Protein AF-A0A954E0L7-F1 (afdb_monomer_lite)

Structure (mmCIF, N/CA/C/O backbone):
data_AF-A0A954E0L7-F1
#
_entry.id   AF-A0A954E0L7-F1
#
loop_
_atom_site.group_PDB
_atom_site.id
_atom_site.type_symbol
_atom_site.label_atom_id
_atom_site.label_alt_id
_atom_site.label_comp_id
_atom_site.label_asym_id
_atom_site.label_entity_id
_atom_site.label_seq_id
_atom_site.pdbx_PDB_ins_code
_atom_site.Cartn_x
_atom_site.Cartn_y
_atom_site.Cartn_z
_atom_site.occupancy
_atom_site.B_iso_or_equiv
_atom_site.auth_seq_id
_atom_site.auth_comp_id
_atom_site.auth_asym_id
_atom_site.auth_atom_id
_atom_site.pdbx_PDB_model_num
ATOM 1 N N . MET A 1 1 ? 52.241 64.471 -61.253 1.00 47.59 1 MET A N 1
ATOM 2 C CA . MET A 1 1 ? 51.334 63.436 -61.816 1.00 47.59 1 MET A CA 1
ATOM 3 C C . MET A 1 1 ? 51.470 62.031 -61.185 1.00 47.59 1 MET A C 1
ATOM 5 O O . MET A 1 1 ? 50.564 61.233 -61.369 1.00 47.59 1 MET A O 1
ATOM 9 N N . LYS A 1 2 ? 52.510 61.718 -60.381 1.00 48.62 2 LYS A N 1
ATOM 10 C CA . LYS A 1 2 ? 52.705 60.386 -59.744 1.00 48.62 2 LYS A CA 1
ATOM 11 C C . LYS A 1 2 ? 52.031 60.159 -58.369 1.00 48.62 2 LYS A C 1
ATOM 13 O O . LYS A 1 2 ? 51.932 59.015 -57.947 1.00 48.62 2 LYS A O 1
ATOM 18 N N . LEU A 1 3 ? 51.526 61.193 -57.683 1.00 47.03 3 LEU A N 1
ATOM 19 C CA . LEU A 1 3 ? 50.832 61.039 -56.384 1.00 47.03 3 LEU A CA 1
ATOM 20 C C . LEU A 1 3 ? 49.341 60.656 -56.495 1.00 47.03 3 LEU A C 1
ATOM 22 O O . LEU A 1 3 ? 48.766 60.151 -55.538 1.00 47.03 3 LEU A O 1
ATOM 26 N N . ARG A 1 4 ? 48.706 60.836 -57.663 1.00 48.44 4 ARG A N 1
ATOM 27 C CA . ARG A 1 4 ? 47.273 60.527 -57.850 1.00 48.44 4 ARG A CA 1
ATOM 28 C C . ARG A 1 4 ? 46.969 59.032 -58.035 1.00 48.44 4 ARG A C 1
ATOM 30 O O . ARG A 1 4 ? 45.843 58.634 -57.756 1.00 48.44 4 ARG A O 1
ATOM 37 N N . SER A 1 5 ? 47.921 58.201 -58.479 1.00 54.28 5 SER A N 1
ATOM 38 C CA . SER A 1 5 ? 47.660 56.764 -58.694 1.00 54.28 5 SER A CA 1
ATOM 39 C C . SER A 1 5 ? 47.786 55.922 -57.418 1.00 54.28 5 SER A C 1
ATOM 41 O O . SER A 1 5 ? 47.001 54.994 -57.242 1.00 54.28 5 SER A O 1
ATOM 43 N N . LYS A 1 6 ? 48.682 56.281 -56.483 1.00 55.12 6 LYS A N 1
ATOM 44 C CA . LYS A 1 6 ? 48.818 55.583 -55.187 1.00 55.12 6 LYS A CA 1
ATOM 45 C C . LYS A 1 6 ? 47.585 55.754 -54.285 1.00 55.12 6 LYS A C 1
ATOM 47 O O . LYS A 1 6 ? 47.143 54.778 -53.691 1.00 55.12 6 LYS A O 1
ATOM 52 N N . ASN A 1 7 ? 46.962 56.938 -54.267 1.00 55.75 7 ASN A N 1
ATOM 53 C CA . ASN A 1 7 ? 45.721 57.163 -53.507 1.00 55.75 7 ASN A CA 1
ATOM 54 C C . ASN A 1 7 ? 44.508 56.423 -54.099 1.00 55.75 7 ASN A C 1
ATOM 56 O O . ASN A 1 7 ? 43.629 56.002 -53.354 1.00 55.75 7 ASN A O 1
ATOM 60 N N . ARG A 1 8 ? 44.466 56.212 -55.424 1.00 59.22 8 ARG A N 1
ATOM 61 C CA . ARG A 1 8 ? 43.408 55.412 -56.069 1.00 59.22 8 ARG A CA 1
ATOM 62 C C . ARG A 1 8 ? 43.541 53.918 -55.769 1.00 59.22 8 ARG A C 1
ATOM 64 O O . ARG A 1 8 ? 42.526 53.266 -55.564 1.00 59.22 8 ARG A O 1
ATOM 71 N N . ALA A 1 9 ? 44.767 53.397 -55.693 1.00 61.34 9 ALA A N 1
ATOM 72 C CA . ALA A 1 9 ? 45.016 51.999 -55.338 1.00 61.34 9 ALA A CA 1
ATOM 73 C C . ALA A 1 9 ? 44.659 51.692 -53.869 1.00 61.34 9 ALA A C 1
ATOM 75 O O . ALA A 1 9 ? 44.032 50.673 -53.600 1.00 61.34 9 ALA A O 1
ATOM 76 N N . GLY A 1 10 ? 44.983 52.595 -52.932 1.00 70.69 10 GLY A N 1
ATOM 77 C CA . GLY A 1 10 ? 44.602 52.446 -51.519 1.00 70.69 10 GLY A CA 1
ATOM 78 C C . GLY A 1 10 ? 43.089 52.530 -51.286 1.00 70.69 10 GLY A C 1
ATOM 79 O O . GLY A 1 10 ? 42.539 51.742 -50.522 1.00 70.69 10 GLY A O 1
ATOM 80 N N . PHE A 1 11 ? 42.400 53.430 -51.999 1.00 77.62 11 PHE A N 1
ATOM 81 C CA . PHE A 1 11 ? 40.939 53.527 -51.942 1.00 77.62 11 PHE A CA 1
ATOM 82 C C . PHE A 1 11 ? 40.258 52.283 -52.530 1.00 77.62 11 PHE A C 1
ATOM 84 O O . PHE A 1 11 ? 39.354 51.738 -51.905 1.00 77.62 11 PHE A O 1
ATOM 91 N N . ALA A 1 12 ? 40.733 51.782 -53.677 1.00 79.56 12 ALA A N 1
ATOM 92 C CA . ALA A 1 12 ? 40.208 50.560 -54.288 1.00 79.56 12 ALA A CA 1
ATOM 93 C C . ALA A 1 12 ? 40.376 49.332 -53.376 1.00 79.56 12 ALA A C 1
ATOM 95 O O . ALA A 1 12 ? 39.443 48.546 -53.243 1.00 79.56 12 ALA A O 1
ATOM 96 N N . LEU A 1 13 ? 41.524 49.195 -52.699 1.00 83.50 13 LEU A N 1
ATOM 97 C CA . LEU A 1 13 ? 41.753 48.115 -51.736 1.00 83.50 13 LEU A CA 1
ATOM 98 C C . LEU A 1 13 ? 40.780 48.199 -50.548 1.00 83.50 13 LEU A C 1
ATOM 100 O O . LEU A 1 13 ? 40.179 47.194 -50.181 1.00 83.50 13 LEU A O 1
ATOM 104 N N . LEU A 1 14 ? 40.579 49.396 -49.984 1.00 85.19 14 LEU A N 1
ATOM 105 C CA . LEU A 1 14 ? 39.612 49.611 -48.903 1.00 85.19 14 LEU A CA 1
ATOM 106 C C . LEU A 1 14 ? 38.181 49.298 -49.345 1.00 85.19 14 LEU A C 1
ATOM 108 O O . LEU A 1 14 ? 37.448 48.659 -48.598 1.00 85.19 14 LEU A O 1
ATOM 112 N N . THR A 1 15 ? 37.788 49.688 -50.562 1.00 86.25 15 THR A N 1
ATOM 113 C CA . THR A 1 15 ? 36.464 49.347 -51.103 1.00 86.25 15 THR A CA 1
ATOM 114 C C . THR A 1 15 ? 36.303 47.837 -51.271 1.00 86.25 15 THR A C 1
ATOM 116 O O . THR A 1 15 ? 35.278 47.300 -50.874 1.00 86.25 15 THR A O 1
ATOM 119 N N . VAL A 1 16 ? 37.314 47.131 -51.789 1.00 88.38 16 VAL A N 1
ATOM 120 C CA . VAL A 1 16 ? 37.273 45.665 -51.931 1.00 88.38 16 VAL A CA 1
ATOM 121 C C . VAL A 1 16 ? 37.184 44.974 -50.572 1.00 88.38 16 VAL A C 1
ATOM 123 O O . VAL A 1 16 ? 36.364 44.077 -50.408 1.00 88.38 16 VAL A O 1
ATOM 126 N N . ILE A 1 17 ? 37.966 45.407 -49.580 1.00 89.56 17 ILE A N 1
ATOM 127 C CA . ILE A 1 17 ? 37.906 44.849 -48.222 1.00 89.56 17 ILE A CA 1
ATOM 128 C C . ILE A 1 17 ? 36.529 45.096 -47.597 1.00 89.56 17 ILE A C 1
ATOM 130 O O . ILE A 1 17 ? 35.972 44.192 -46.983 1.00 89.56 17 ILE A O 1
ATOM 134 N N . LEU A 1 18 ? 35.949 46.284 -47.782 1.00 89.88 18 LEU A N 1
ATOM 135 C CA . LEU A 1 18 ? 34.642 46.629 -47.222 1.00 89.88 18 LEU A CA 1
ATOM 136 C C . LEU A 1 18 ? 33.505 45.864 -47.915 1.00 89.88 18 LEU A C 1
ATOM 138 O O . LEU A 1 18 ? 32.588 45.400 -47.245 1.00 89.88 18 LEU A O 1
ATOM 142 N N . VAL A 1 19 ? 33.603 45.645 -49.230 1.00 91.44 19 VAL A N 1
ATOM 143 C CA . VAL A 1 19 ? 32.683 44.778 -49.983 1.00 91.44 19 VAL A CA 1
ATOM 144 C C . VAL A 1 19 ? 32.816 43.320 -49.541 1.00 91.44 19 VAL A C 1
ATOM 146 O O . VAL A 1 19 ? 31.802 42.668 -49.319 1.00 91.44 19 VAL A O 1
ATOM 149 N N . LEU A 1 20 ? 34.034 42.806 -49.345 1.00 89.88 20 LEU A N 1
ATOM 150 C CA . LEU A 1 20 ? 34.253 41.446 -48.838 1.00 89.88 20 LEU A CA 1
ATOM 151 C C . LEU A 1 20 ? 33.746 41.278 -47.400 1.00 89.88 20 LEU A C 1
ATOM 153 O O . LEU A 1 20 ? 33.121 40.267 -47.098 1.00 89.88 20 LEU A O 1
ATOM 157 N N . ALA A 1 21 ? 33.952 42.269 -46.530 1.00 87.56 21 ALA A N 1
ATOM 158 C CA . ALA A 1 21 ? 33.427 42.261 -45.166 1.00 87.56 21 ALA A CA 1
ATOM 159 C C . ALA A 1 21 ? 31.890 42.322 -45.147 1.00 87.56 21 ALA A C 1
ATOM 161 O O . ALA A 1 21 ? 31.261 41.583 -44.391 1.00 87.56 21 ALA A O 1
ATOM 162 N N . ALA A 1 22 ? 31.280 43.136 -46.016 1.00 87.69 22 ALA A N 1
ATOM 163 C CA . ALA A 1 22 ? 29.829 43.188 -46.183 1.00 87.69 22 ALA A CA 1
ATOM 164 C C . ALA A 1 22 ? 29.269 41.862 -46.726 1.00 87.69 22 ALA A C 1
ATOM 166 O O . ALA A 1 22 ? 28.260 41.375 -46.223 1.00 87.69 22 ALA A O 1
ATOM 167 N N . LEU A 1 23 ? 29.947 41.231 -47.693 1.00 88.81 23 LEU A N 1
ATOM 168 C CA . LEU A 1 23 ? 29.584 39.905 -48.203 1.00 88.81 23 LEU A CA 1
ATOM 169 C C . LEU A 1 23 ? 29.713 38.818 -47.124 1.00 88.81 23 LEU A C 1
ATOM 171 O O . LEU A 1 23 ? 28.831 37.972 -47.010 1.00 88.81 23 LEU A O 1
ATOM 175 N N . LEU A 1 24 ? 30.759 38.856 -46.293 1.00 88.12 24 LEU A N 1
ATOM 176 C CA . LEU A 1 24 ? 30.937 37.917 -45.180 1.00 88.12 24 LEU A CA 1
ATOM 177 C C . LEU A 1 24 ? 29.852 38.097 -44.103 1.00 88.12 24 LEU A C 1
ATOM 179 O O . LEU A 1 24 ? 29.284 37.110 -43.627 1.00 88.12 24 LEU A O 1
ATOM 183 N N . MET A 1 25 ? 29.514 39.348 -43.760 1.00 87.19 25 MET A N 1
ATOM 184 C CA . MET A 1 25 ? 28.405 39.657 -42.849 1.00 87.19 25 MET A CA 1
ATOM 185 C C . MET A 1 25 ? 27.064 39.170 -43.406 1.00 87.19 25 MET A C 1
ATOM 187 O O . MET A 1 25 ? 26.260 38.633 -42.649 1.00 87.19 25 MET A O 1
ATOM 191 N N . LEU A 1 26 ? 26.842 39.291 -44.719 1.00 89.44 26 LEU A N 1
ATOM 192 C CA . LEU A 1 26 ? 25.637 38.777 -45.373 1.00 89.44 26 LEU A CA 1
ATOM 193 C C . LEU A 1 26 ? 25.593 37.243 -45.431 1.00 89.44 26 LEU A C 1
ATOM 195 O O . LEU A 1 26 ? 24.505 36.689 -45.351 1.00 89.44 26 LEU A O 1
ATOM 199 N N . LEU A 1 27 ? 26.734 36.547 -45.525 1.00 88.94 27 LEU A N 1
ATOM 200 C CA . LEU A 1 27 ? 26.806 35.075 -45.575 1.00 88.94 27 LEU A CA 1
ATOM 201 C C . LEU A 1 27 ? 26.638 34.397 -44.209 1.00 88.94 27 LEU A C 1
ATOM 203 O O . LEU A 1 27 ? 26.110 33.289 -44.129 1.00 88.94 27 LEU A O 1
ATOM 207 N N . THR A 1 28 ? 27.064 35.057 -43.132 1.00 86.69 28 THR A N 1
ATOM 208 C CA . THR A 1 28 ? 26.986 34.528 -41.758 1.00 86.69 28 THR A CA 1
ATOM 209 C C . THR A 1 28 ? 25.589 34.007 -41.367 1.00 86.69 28 THR A C 1
ATOM 211 O O . THR A 1 28 ? 25.505 32.860 -40.923 1.00 86.69 28 THR A O 1
ATOM 214 N N . PRO A 1 29 ? 24.479 34.757 -41.551 1.00 84.75 29 PRO A N 1
ATOM 215 C CA . PRO A 1 29 ? 23.145 34.258 -41.209 1.00 84.75 29 PRO A CA 1
ATOM 216 C C . PRO A 1 29 ? 22.719 33.041 -42.046 1.00 84.75 29 PRO A C 1
ATOM 218 O O . PRO A 1 29 ? 22.051 32.157 -41.514 1.00 84.75 29 PRO A O 1
ATOM 221 N N . PHE A 1 30 ? 23.145 32.933 -43.312 1.00 86.88 30 PHE A N 1
ATOM 222 C CA . PHE A 1 30 ? 22.858 31.754 -44.141 1.00 86.88 30 PHE A CA 1
ATOM 223 C C . PHE A 1 30 ? 23.612 30.514 -43.658 1.00 86.88 30 PHE A C 1
ATOM 225 O O . PHE A 1 30 ? 23.026 29.438 -43.604 1.00 86.88 30 PHE A O 1
ATOM 232 N N . LEU A 1 31 ? 24.878 30.657 -43.251 1.00 86.25 31 LEU A N 1
ATOM 233 C CA . LEU A 1 31 ? 25.662 29.548 -42.695 1.00 86.25 31 LEU A CA 1
ATOM 234 C C . LEU A 1 31 ? 25.080 29.049 -41.367 1.00 86.25 31 LEU A C 1
ATOM 236 O O . LEU A 1 31 ? 24.985 27.842 -41.151 1.00 86.25 31 LEU A O 1
ATOM 240 N N . VAL A 1 32 ? 24.650 29.967 -40.496 1.00 85.94 32 VAL A N 1
ATOM 241 C CA . VAL A 1 32 ? 23.976 29.615 -39.236 1.00 85.94 32 VAL A CA 1
ATOM 242 C C . VAL A 1 32 ? 22.632 28.938 -39.512 1.00 85.94 32 VAL A C 1
ATOM 244 O O . VAL A 1 32 ? 22.339 27.906 -38.915 1.00 85.94 32 VAL A O 1
ATOM 247 N N . SER A 1 33 ? 21.836 29.460 -40.449 1.00 87.94 33 SER A N 1
ATOM 248 C CA . SER A 1 33 ? 20.552 28.853 -40.817 1.00 87.94 33 SER A CA 1
ATOM 249 C C . SER A 1 33 ? 20.717 27.463 -41.434 1.00 87.94 33 SER A C 1
ATOM 251 O O . SER A 1 33 ? 19.947 26.565 -41.099 1.00 87.94 33 SER A O 1
ATOM 253 N N . ALA A 1 34 ? 21.712 27.263 -42.305 1.00 85.62 34 ALA A N 1
ATOM 254 C CA . ALA A 1 34 ? 22.001 25.963 -42.908 1.00 85.62 34 ALA A CA 1
ATOM 255 C C . ALA A 1 34 ? 22.407 24.949 -41.834 1.00 85.62 34 ALA A C 1
ATOM 257 O O . ALA A 1 34 ? 21.790 23.896 -41.723 1.00 85.62 34 ALA A O 1
ATOM 258 N N . ARG A 1 35 ? 23.334 25.327 -40.945 1.00 86.62 35 ARG A N 1
ATOM 259 C CA . ARG A 1 35 ? 23.744 24.486 -39.814 1.00 86.62 35 ARG A CA 1
ATOM 260 C C . ARG A 1 35 ? 22.572 24.117 -38.901 1.00 86.62 35 ARG A C 1
ATOM 262 O O . ARG A 1 35 ? 22.466 22.968 -38.488 1.00 86.62 35 ARG A O 1
ATOM 269 N N . ASN A 1 36 ? 21.694 25.069 -38.589 1.00 86.56 36 ASN A N 1
ATOM 270 C CA . ASN A 1 36 ? 20.511 24.806 -37.767 1.00 86.56 36 ASN A CA 1
ATOM 271 C C . ASN A 1 36 ? 19.513 23.883 -38.483 1.00 86.56 36 ASN A C 1
ATOM 273 O O . ASN A 1 36 ? 18.888 23.043 -37.841 1.00 86.56 36 ASN A O 1
ATOM 277 N N . THR A 1 37 ? 19.378 24.015 -39.804 1.00 88.75 37 THR A N 1
ATOM 278 C CA . THR A 1 37 ? 18.517 23.144 -40.620 1.00 88.75 37 THR A CA 1
ATOM 279 C C . THR A 1 37 ? 19.073 21.725 -40.676 1.00 88.75 37 THR A C 1
ATOM 281 O O . THR A 1 37 ? 18.310 20.774 -40.518 1.00 88.75 37 THR A O 1
ATOM 284 N N . ASP A 1 38 ? 20.389 21.570 -40.817 1.00 89.12 38 ASP A N 1
ATOM 285 C CA . ASP A 1 38 ? 21.058 20.267 -40.798 1.00 89.12 38 ASP A CA 1
ATOM 286 C C . ASP A 1 38 ? 20.911 19.592 -39.431 1.00 89.12 38 ASP A C 1
ATOM 288 O O . ASP A 1 38 ? 20.531 18.426 -39.353 1.00 89.12 38 ASP A O 1
ATOM 292 N N . GLN A 1 39 ? 21.122 20.337 -38.341 1.00 87.19 39 GLN A N 1
ATOM 293 C CA . GLN A 1 39 ? 20.911 19.829 -36.982 1.00 87.19 39 GLN A CA 1
ATOM 294 C C . GLN A 1 39 ? 19.449 19.443 -36.732 1.00 87.19 39 GLN A C 1
ATOM 296 O O . GLN A 1 39 ? 19.184 18.381 -36.172 1.00 87.19 39 GLN A O 1
ATOM 301 N N . GLY A 1 40 ? 18.496 20.270 -37.170 1.00 86.19 40 GLY A N 1
ATOM 302 C CA . GLY A 1 40 ? 17.070 19.962 -37.062 1.00 86.19 40 GLY A CA 1
ATOM 303 C C . GLY A 1 40 ? 16.673 18.733 -37.884 1.00 86.19 40 GLY A C 1
ATOM 304 O O . GLY A 1 40 ? 15.910 17.894 -37.409 1.00 86.19 40 GLY A O 1
ATOM 305 N N . SER A 1 41 ? 17.232 18.586 -39.086 1.00 89.00 41 SER A N 1
ATOM 306 C CA . SER A 1 41 ? 16.986 17.433 -39.960 1.00 89.00 41 SER A CA 1
ATOM 307 C C . SER A 1 41 ? 17.561 16.147 -39.368 1.00 89.00 41 SER A C 1
ATOM 309 O O . SER A 1 41 ? 16.869 15.132 -39.358 1.00 89.00 41 SER A O 1
ATOM 311 N N . ALA A 1 42 ? 18.772 16.204 -38.804 1.00 87.56 42 ALA A N 1
ATOM 312 C CA . ALA A 1 42 ? 19.384 15.082 -38.097 1.00 87.56 42 ALA A CA 1
ATOM 313 C C . ALA A 1 42 ? 18.534 14.645 -36.892 1.00 87.56 42 ALA A C 1
ATOM 315 O O . ALA A 1 42 ? 18.168 13.482 -36.795 1.00 87.56 42 ALA A O 1
ATOM 316 N N . GLN A 1 43 ? 18.091 15.582 -36.045 1.00 88.94 43 GLN A N 1
ATOM 317 C CA . GLN A 1 43 ? 17.231 15.258 -34.897 1.00 88.94 43 GLN A CA 1
ATOM 318 C C . GLN A 1 43 ? 15.892 14.623 -35.299 1.00 88.94 43 GLN A C 1
ATOM 320 O O . GLN A 1 43 ? 15.383 13.742 -34.602 1.00 88.94 43 GLN A O 1
ATOM 325 N N . LEU A 1 44 ? 15.277 15.085 -36.392 1.00 90.56 44 LEU A N 1
ATOM 326 C CA . LEU A 1 44 ? 14.032 14.501 -36.897 1.00 90.56 44 LEU A CA 1
ATOM 327 C C . LEU A 1 44 ? 14.255 13.096 -37.460 1.00 90.56 44 LEU A C 1
ATOM 329 O O . LEU A 1 44 ? 13.435 12.211 -37.206 1.00 90.56 44 LEU A O 1
ATOM 333 N N . TYR A 1 45 ? 15.355 12.898 -38.188 1.00 89.50 45 TYR A N 1
ATOM 334 C CA . TYR A 1 45 ? 15.769 11.596 -38.699 1.00 89.50 45 TYR A CA 1
ATOM 335 C C . TYR A 1 45 ? 16.019 10.606 -37.556 1.00 89.50 45 TYR A C 1
ATOM 337 O O . TYR A 1 45 ? 15.421 9.530 -37.545 1.00 89.50 45 TYR A O 1
ATOM 345 N N . ASP A 1 46 ? 16.784 11.010 -36.541 1.00 88.56 46 ASP A N 1
ATOM 346 C CA . ASP A 1 46 ? 17.083 10.188 -35.369 1.00 88.56 46 ASP A CA 1
ATOM 347 C C . ASP A 1 46 ? 15.800 9.791 -34.630 1.00 88.56 46 ASP A C 1
ATOM 349 O O . ASP A 1 46 ? 15.583 8.618 -34.345 1.00 88.56 46 ASP A O 1
ATOM 353 N N . ARG A 1 47 ? 14.871 10.732 -34.404 1.00 90.56 47 ARG A N 1
ATOM 354 C CA . ARG A 1 47 ? 13.569 10.426 -33.778 1.00 90.56 47 ARG A CA 1
ATOM 355 C C . ARG A 1 47 ? 12.735 9.438 -34.590 1.00 90.56 47 ARG A C 1
ATOM 357 O O . ARG A 1 47 ? 12.041 8.606 -34.002 1.00 90.56 47 ARG A O 1
ATOM 364 N N . ALA A 1 48 ? 12.742 9.553 -35.916 1.00 91.38 48 ALA A N 1
ATOM 365 C CA . ALA A 1 48 ? 12.022 8.627 -36.784 1.00 91.38 48 ALA A CA 1
ATOM 366 C C . ALA A 1 48 ? 12.633 7.220 -36.709 1.00 91.38 48 ALA A C 1
ATOM 368 O O . ALA A 1 48 ? 11.893 6.248 -36.545 1.00 91.38 48 ALA A O 1
ATOM 369 N N . LEU A 1 49 ? 13.965 7.125 -36.739 1.00 90.31 49 LEU A N 1
ATOM 370 C CA . LEU A 1 49 ? 14.694 5.872 -36.553 1.00 90.31 49 LEU A CA 1
ATOM 371 C C . LEU A 1 49 ? 14.427 5.243 -35.181 1.00 90.31 49 LEU A C 1
ATOM 373 O O . LEU A 1 49 ? 14.096 4.062 -35.112 1.00 90.31 49 LEU A O 1
ATOM 377 N N . THR A 1 50 ? 14.492 6.021 -34.098 1.00 89.88 50 THR A N 1
ATOM 378 C CA . THR A 1 50 ? 14.195 5.535 -32.743 1.00 89.88 50 THR A CA 1
ATOM 379 C C . THR A 1 50 ? 12.776 4.981 -32.648 1.00 89.88 50 THR A C 1
ATOM 381 O O . THR A 1 50 ? 12.578 3.904 -32.097 1.00 89.88 50 THR A O 1
ATOM 384 N N . ARG A 1 51 ? 11.775 5.665 -33.220 1.00 91.69 51 ARG A N 1
ATOM 385 C CA . ARG A 1 51 ? 10.392 5.157 -33.226 1.00 91.69 51 ARG A CA 1
ATOM 386 C C . ARG A 1 51 ? 10.261 3.840 -33.984 1.00 91.69 51 ARG A C 1
ATOM 388 O O . ARG A 1 51 ? 9.577 2.944 -33.502 1.00 91.69 51 ARG A O 1
ATOM 395 N N . ALA A 1 52 ? 10.910 3.719 -35.142 1.00 90.88 52 ALA A N 1
ATOM 396 C CA . ALA A 1 52 ? 10.898 2.482 -35.919 1.00 90.88 52 ALA A CA 1
ATOM 397 C C . ALA A 1 52 ? 11.560 1.323 -35.154 1.00 90.88 52 ALA A C 1
ATOM 399 O O . ALA A 1 52 ? 11.041 0.207 -35.154 1.00 90.88 52 ALA A O 1
ATOM 400 N N . ALA A 1 53 ? 12.663 1.591 -34.452 1.00 90.19 53 ALA A N 1
ATOM 401 C CA . ALA A 1 53 ? 13.332 0.600 -33.618 1.00 90.19 53 ALA A CA 1
ATOM 402 C C . ALA A 1 53 ? 12.488 0.173 -32.410 1.00 90.19 53 ALA A C 1
ATOM 404 O O . ALA A 1 53 ? 12.335 -1.023 -32.184 1.00 90.19 53 ALA A O 1
ATOM 405 N N . LEU A 1 54 ? 11.867 1.115 -31.692 1.00 92.62 54 LEU A N 1
ATOM 406 C CA . LEU A 1 54 ? 10.969 0.799 -30.574 1.00 92.62 54 LEU A CA 1
ATOM 407 C C . LEU A 1 54 ? 9.749 -0.014 -31.024 1.00 92.62 54 LEU A C 1
ATOM 409 O O . LEU A 1 54 ? 9.333 -0.941 -30.334 1.00 92.62 54 LEU A O 1
ATOM 413 N N . GLU A 1 55 ? 9.192 0.292 -32.197 1.00 93.56 55 GLU A N 1
ATOM 414 C CA . GLU A 1 55 ? 8.093 -0.495 -32.758 1.00 93.56 55 GLU A CA 1
ATOM 415 C C . GLU A 1 55 ? 8.550 -1.906 -33.153 1.00 93.56 55 GLU A C 1
ATOM 417 O O . GLU A 1 55 ? 7.837 -2.877 -32.907 1.00 93.56 55 GLU A O 1
ATOM 422 N N . THR A 1 56 ? 9.764 -2.041 -33.695 1.00 91.06 56 THR A N 1
ATOM 423 C CA . THR A 1 56 ? 10.367 -3.346 -34.006 1.00 91.06 56 THR A CA 1
ATOM 424 C C . THR A 1 56 ? 10.571 -4.174 -32.737 1.00 91.06 56 THR A C 1
ATOM 426 O O . THR A 1 56 ? 10.171 -5.336 -32.701 1.00 91.06 56 THR A O 1
ATOM 429 N N . ALA A 1 57 ? 11.110 -3.564 -31.677 1.00 92.31 57 ALA A N 1
ATOM 430 C CA . ALA A 1 57 ? 11.265 -4.192 -30.368 1.00 92.31 57 ALA A CA 1
ATOM 431 C C . ALA A 1 57 ? 9.915 -4.680 -29.821 1.00 92.31 57 ALA A C 1
ATOM 433 O O . ALA A 1 57 ? 9.776 -5.838 -29.433 1.00 92.31 57 ALA A O 1
ATOM 434 N N . ARG A 1 58 ? 8.886 -3.822 -29.869 1.00 93.81 58 ARG A N 1
ATOM 435 C CA . ARG A 1 58 ? 7.528 -4.144 -29.413 1.00 93.81 58 ARG A CA 1
ATOM 436 C C . ARG A 1 58 ? 6.920 -5.321 -30.174 1.00 93.81 58 ARG A C 1
ATOM 438 O O . ARG A 1 58 ? 6.302 -6.188 -29.560 1.00 93.81 58 ARG A O 1
ATOM 445 N N . LEU A 1 59 ? 7.064 -5.345 -31.500 1.00 92.56 59 LEU A N 1
ATOM 446 C CA . LEU A 1 59 ? 6.550 -6.429 -32.338 1.00 92.56 59 LEU A CA 1
ATOM 447 C C . LEU A 1 59 ? 7.276 -7.749 -32.066 1.00 92.56 59 LEU A C 1
ATOM 449 O O . LEU A 1 59 ? 6.611 -8.775 -31.960 1.00 92.56 59 LEU A O 1
ATOM 453 N N . HIS A 1 60 ? 8.602 -7.715 -31.909 1.00 92.25 60 HIS A N 1
ATOM 454 C CA . HIS A 1 60 ? 9.404 -8.891 -31.558 1.00 92.25 60 HIS A CA 1
ATOM 455 C C . HIS A 1 60 ? 8.973 -9.492 -30.220 1.00 92.25 60 HIS A C 1
ATOM 457 O O . HIS A 1 60 ? 8.634 -10.668 -30.141 1.00 92.25 60 HIS A O 1
ATOM 463 N N . VAL A 1 61 ? 8.891 -8.656 -29.185 1.00 92.69 61 VAL A N 1
ATOM 464 C CA . VAL A 1 61 ? 8.482 -9.074 -27.836 1.00 92.69 61 VAL A CA 1
ATOM 465 C C . VAL A 1 61 ? 7.087 -9.663 -27.848 1.00 92.69 61 VAL A C 1
ATOM 467 O O . VAL A 1 61 ? 6.857 -10.722 -27.278 1.00 92.69 61 VAL A O 1
ATOM 470 N N . ARG A 1 62 ? 6.151 -9.009 -28.540 1.00 92.19 62 ARG A N 1
ATOM 471 C CA . ARG A 1 62 ? 4.796 -9.529 -28.679 1.00 92.19 62 ARG A CA 1
ATOM 472 C C . ARG A 1 62 ? 4.784 -10.889 -29.376 1.00 92.19 62 ARG A C 1
ATOM 474 O O . ARG A 1 62 ? 4.068 -11.769 -28.922 1.00 92.19 62 ARG A O 1
ATOM 481 N N . ALA A 1 63 ? 5.545 -11.054 -30.455 1.00 90.56 63 ALA A N 1
ATOM 482 C CA . ALA A 1 63 ? 5.597 -12.310 -31.193 1.00 90.56 63 ALA A CA 1
ATOM 483 C C . ALA A 1 63 ? 6.173 -13.456 -30.346 1.00 90.56 63 ALA A C 1
ATOM 485 O O . ALA A 1 63 ? 5.654 -14.567 -30.412 1.00 90.56 63 ALA A O 1
ATOM 486 N N . GLU A 1 64 ? 7.200 -13.196 -29.531 1.00 90.06 64 GLU A N 1
ATOM 487 C CA . GLU A 1 64 ? 7.737 -14.204 -28.608 1.00 90.06 64 GLU A CA 1
ATOM 488 C C . GLU A 1 64 ? 6.753 -14.519 -27.472 1.00 90.06 64 GLU A C 1
ATOM 490 O O . GLU A 1 64 ? 6.483 -15.689 -27.215 1.00 90.06 64 GLU A O 1
ATOM 495 N N . LEU A 1 65 ? 6.136 -13.505 -26.852 1.00 89.25 65 LEU A N 1
ATOM 496 C CA . LEU A 1 65 ? 5.147 -13.712 -25.784 1.00 89.25 65 LEU A CA 1
ATOM 497 C C . LEU A 1 65 ? 3.850 -14.367 -26.285 1.00 89.25 65 LEU A C 1
ATOM 499 O O . LEU A 1 65 ? 3.192 -15.075 -25.536 1.00 89.25 65 LEU A O 1
ATOM 503 N N . GLU A 1 66 ? 3.469 -14.204 -27.554 1.00 88.75 66 GLU A N 1
ATOM 504 C CA . GLU A 1 66 ? 2.320 -14.922 -28.128 1.00 88.75 66 GLU A CA 1
ATOM 505 C C . GLU A 1 66 ? 2.519 -16.451 -28.123 1.00 88.75 66 GLU A C 1
ATOM 507 O O . GLU A 1 66 ? 1.542 -17.199 -28.203 1.00 88.75 66 GLU A O 1
ATOM 512 N N . ARG A 1 67 ? 3.759 -16.937 -27.972 1.00 85.44 67 ARG A N 1
ATOM 513 C CA . ARG A 1 67 ? 4.067 -18.372 -27.897 1.00 85.44 67 ARG A CA 1
ATOM 514 C C . ARG A 1 67 ? 3.694 -19.002 -26.557 1.00 85.44 67 ARG A C 1
ATOM 516 O O . ARG A 1 67 ? 3.501 -20.212 -26.547 1.00 85.44 67 ARG A O 1
ATOM 523 N N . SER A 1 68 ? 3.543 -18.217 -25.485 1.00 83.06 68 SER A N 1
ATOM 524 C CA . SER A 1 68 ? 3.035 -18.697 -24.186 1.00 83.06 68 SER A CA 1
ATOM 525 C C . SER A 1 68 ? 1.503 -18.767 -24.130 1.00 83.06 68 SER A C 1
ATOM 527 O O . SER A 1 68 ? 0.906 -19.139 -23.125 1.00 83.06 68 SER A O 1
ATOM 529 N N . HIS A 1 69 ? 0.810 -18.422 -25.220 1.00 84.00 69 HIS A N 1
ATOM 530 C CA . HIS A 1 69 ? -0.642 -18.534 -25.276 1.00 84.00 69 HIS A CA 1
ATOM 531 C C . HIS A 1 69 ? -1.092 -20.004 -25.201 1.00 84.00 69 HIS A C 1
ATOM 533 O O . HIS A 1 69 ? -0.540 -20.856 -25.893 1.00 84.00 69 HIS A O 1
ATOM 539 N N . PHE A 1 70 ? -2.186 -20.286 -24.478 1.00 80.50 70 PHE A N 1
ATOM 540 C CA . PHE A 1 70 ? -2.710 -21.646 -24.223 1.00 80.50 70 PHE A CA 1
ATOM 541 C C . PHE A 1 70 ? -2.943 -22.523 -25.468 1.00 80.50 70 PHE A C 1
ATOM 543 O O . PHE A 1 70 ? -3.068 -23.739 -25.371 1.00 80.50 70 PHE A O 1
ATOM 550 N N . GLY A 1 71 ? -3.103 -21.902 -26.638 1.00 84.94 71 GLY A N 1
ATOM 551 C CA . GLY A 1 71 ? -3.291 -22.605 -27.910 1.00 84.94 71 GLY A CA 1
ATOM 552 C C . GLY A 1 71 ? -1.993 -23.114 -28.546 1.00 84.94 71 GLY A C 1
ATOM 553 O O . GLY A 1 71 ? -2.062 -23.868 -29.513 1.00 84.94 71 GLY A O 1
ATOM 554 N N . VAL A 1 72 ? -0.841 -22.670 -28.043 1.00 84.31 72 VAL A N 1
ATOM 555 C CA . VAL A 1 72 ? 0.505 -22.981 -28.546 1.00 84.31 72 VAL A CA 1
ATOM 556 C C . VAL A 1 72 ? 1.348 -23.623 -27.446 1.00 84.31 72 VAL A C 1
ATOM 558 O O . VAL A 1 72 ? 2.063 -24.583 -27.723 1.00 84.31 72 VAL A O 1
ATOM 561 N N . ASP A 1 73 ? 1.242 -23.119 -26.217 1.00 82.38 73 ASP A N 1
ATOM 562 C CA . ASP A 1 73 ? 1.980 -23.617 -25.064 1.00 82.38 73 ASP A CA 1
ATOM 563 C C . ASP A 1 73 ? 1.295 -24.827 -24.408 1.00 82.38 73 ASP A C 1
ATOM 565 O O . ASP A 1 73 ? 0.144 -24.768 -23.969 1.00 82.38 73 ASP A O 1
ATOM 569 N N . GLU A 1 74 ? 2.035 -25.932 -24.308 1.00 81.75 74 GLU A N 1
ATOM 570 C CA . GLU A 1 74 ? 1.603 -27.161 -23.636 1.00 81.75 74 GLU A CA 1
ATOM 571 C C . GLU A 1 74 ? 1.627 -27.032 -22.100 1.00 81.75 74 GLU A C 1
ATOM 573 O O . GLU A 1 74 ? 1.018 -27.848 -21.402 1.00 81.75 74 GLU A O 1
ATOM 578 N N . THR A 1 75 ? 2.303 -26.008 -21.565 1.00 80.12 75 THR A N 1
ATOM 579 C CA . THR A 1 75 ? 2.503 -25.759 -20.131 1.00 80.12 75 THR A CA 1
ATOM 580 C C . THR A 1 75 ? 1.810 -24.505 -19.596 1.00 80.12 75 THR A C 1
ATOM 582 O O . THR A 1 75 ? 2.136 -24.076 -18.497 1.00 80.12 75 THR A O 1
ATOM 585 N N . ALA A 1 76 ? 0.762 -24.016 -20.266 1.00 72.56 76 ALA A N 1
ATOM 586 C CA . ALA A 1 76 ? 0.090 -22.727 -20.012 1.00 72.56 76 ALA A CA 1
ATOM 587 C C . ALA A 1 76 ? -0.524 -22.484 -18.607 1.00 72.56 76 ALA A C 1
ATOM 589 O O . ALA A 1 76 ? -1.198 -21.483 -18.378 1.00 72.56 76 ALA A O 1
ATOM 590 N N . TYR A 1 77 ? -0.392 -23.429 -17.674 1.00 72.62 77 TYR A N 1
ATOM 591 C CA . TYR A 1 77 ? -0.773 -23.269 -16.262 1.00 72.62 77 TYR A CA 1
ATOM 592 C C . TYR A 1 77 ? 0.441 -23.276 -15.321 1.00 72.62 77 TYR A C 1
ATOM 594 O O . TYR A 1 77 ? 0.285 -23.362 -14.101 1.00 72.62 77 TYR A O 1
ATOM 602 N N . SER A 1 78 ? 1.645 -23.260 -15.883 1.00 73.06 78 SER A N 1
ATOM 603 C CA . SER A 1 78 ? 2.918 -23.424 -15.196 1.00 73.06 78 SER A CA 1
ATOM 604 C C . SER A 1 78 ? 3.969 -22.499 -15.809 1.00 73.06 78 SER A C 1
ATOM 606 O O . SER A 1 78 ? 5.068 -22.947 -16.136 1.00 73.06 78 SER A O 1
ATOM 608 N N . ASP A 1 79 ? 3.631 -21.217 -15.918 1.00 72.69 79 ASP A N 1
ATOM 609 C CA . ASP A 1 79 ? 4.517 -20.217 -16.503 1.00 72.69 79 ASP A CA 1
ATOM 610 C C . ASP A 1 79 ? 5.793 -20.065 -15.672 1.00 72.69 79 ASP A C 1
ATOM 612 O O . ASP A 1 79 ? 5.760 -19.920 -14.442 1.00 72.69 79 ASP A O 1
ATOM 616 N N . SER A 1 80 ? 6.932 -20.085 -16.350 1.00 78.81 80 SER A N 1
ATOM 617 C CA . SER A 1 80 ? 8.253 -19.884 -15.766 1.00 78.81 80 SER A CA 1
ATOM 618 C C . SER A 1 80 ? 8.847 -18.537 -16.174 1.00 78.81 80 SER A C 1
ATOM 620 O O . SER A 1 80 ? 8.513 -17.964 -17.208 1.00 78.81 80 SER A O 1
ATOM 622 N N . ILE A 1 81 ? 9.826 -18.039 -15.410 1.00 81.69 81 ILE A N 1
ATOM 623 C CA . ILE A 1 81 ? 10.536 -16.796 -15.768 1.00 81.69 81 ILE A CA 1
ATOM 624 C C . ILE A 1 81 ? 11.247 -16.877 -17.134 1.00 81.69 81 ILE A C 1
ATOM 626 O O . ILE A 1 81 ? 11.519 -15.855 -17.764 1.00 81.69 81 ILE A O 1
ATOM 630 N N . ALA A 1 82 ? 11.531 -18.092 -17.616 1.00 83.44 82 ALA A N 1
ATOM 631 C CA . ALA A 1 82 ? 12.134 -18.312 -18.923 1.00 83.44 82 ALA A CA 1
ATOM 632 C C . ALA A 1 82 ? 11.202 -17.891 -20.071 1.00 83.44 82 ALA A C 1
ATOM 634 O O . ALA A 1 82 ? 11.690 -17.393 -21.080 1.00 83.44 82 ALA A O 1
ATOM 635 N N . GLU A 1 83 ? 9.883 -18.017 -19.908 1.00 82.12 83 GLU A N 1
ATOM 636 C CA . GLU A 1 83 ? 8.897 -17.604 -20.920 1.00 82.12 83 GLU A CA 1
ATOM 637 C C . GLU A 1 83 ? 8.782 -16.084 -21.048 1.00 82.12 83 GLU A C 1
ATOM 639 O O . GLU A 1 83 ? 8.416 -15.571 -22.101 1.00 82.12 83 GLU A O 1
ATOM 644 N N . LEU A 1 84 ? 9.150 -15.353 -19.994 1.00 84.69 84 LEU A N 1
ATOM 645 C CA . LEU A 1 84 ? 9.226 -13.892 -20.008 1.00 84.69 84 LEU A CA 1
ATOM 646 C C . LEU A 1 84 ? 10.572 -13.387 -20.545 1.00 84.69 84 LEU A C 1
ATOM 648 O O . LEU A 1 84 ? 10.723 -12.202 -20.830 1.00 84.69 84 LEU A O 1
ATOM 652 N N . THR A 1 85 ? 11.570 -14.263 -20.684 1.00 86.56 85 THR A N 1
ATOM 653 C CA . THR A 1 85 ? 12.915 -13.864 -21.105 1.00 86.56 85 THR A CA 1
ATOM 654 C C . THR A 1 85 ? 12.966 -13.702 -22.623 1.00 86.56 85 THR A C 1
ATOM 656 O O . THR A 1 85 ? 13.145 -14.666 -23.366 1.00 86.56 85 THR A O 1
ATOM 659 N N . VAL A 1 86 ? 12.862 -12.459 -23.093 1.00 88.81 86 VAL A N 1
ATOM 660 C CA . VAL A 1 86 ? 13.007 -12.113 -24.512 1.00 88.81 86 VAL A CA 1
ATOM 661 C C . VAL A 1 86 ? 14.429 -11.631 -24.781 1.00 88.81 86 VAL A C 1
ATOM 663 O O . VAL A 1 86 ? 14.940 -10.763 -24.084 1.00 88.81 86 VAL A O 1
ATOM 666 N N . THR A 1 87 ? 15.078 -12.176 -25.813 1.00 88.19 87 THR A N 1
ATOM 667 C CA . THR A 1 87 ? 16.407 -11.705 -26.238 1.00 88.19 87 THR A CA 1
ATOM 668 C C . THR A 1 87 ? 16.298 -10.800 -27.459 1.00 88.19 87 THR A C 1
ATOM 670 O O . THR A 1 87 ? 15.493 -11.059 -28.353 1.00 88.19 87 THR A O 1
ATOM 673 N N . ASN A 1 88 ? 17.149 -9.777 -27.534 1.00 89.06 88 ASN A N 1
ATOM 674 C CA . ASN A 1 88 ? 17.301 -8.906 -28.705 1.00 89.06 88 ASN A CA 1
ATOM 675 C C . ASN A 1 88 ? 18.350 -9.435 -29.710 1.00 89.06 88 ASN A C 1
ATOM 677 O O . ASN A 1 88 ? 18.896 -8.676 -30.510 1.00 89.06 88 ASN A O 1
ATOM 681 N N . ARG A 1 89 ? 18.682 -10.733 -29.655 1.00 88.06 89 ARG A N 1
ATOM 682 C CA . ARG A 1 89 ? 19.693 -11.346 -30.523 1.00 88.06 89 ARG A CA 1
ATOM 683 C C . ARG A 1 89 ? 19.038 -11.903 -31.777 1.00 88.06 89 ARG A C 1
ATOM 685 O O . ARG A 1 89 ? 18.267 -12.855 -31.707 1.00 88.06 89 ARG A O 1
ATOM 692 N N . PHE A 1 90 ? 19.414 -11.345 -32.917 1.00 87.50 90 PHE A N 1
ATOM 693 C CA . PHE A 1 90 ? 18.982 -11.799 -34.233 1.00 87.50 90 PHE A CA 1
ATOM 694 C C . PHE A 1 90 ? 20.198 -12.259 -35.042 1.00 87.50 90 PHE A C 1
ATOM 696 O O . PHE A 1 90 ? 21.330 -11.929 -34.684 1.00 87.50 90 PHE A O 1
ATOM 703 N N . PRO A 1 91 ? 19.994 -13.028 -36.122 1.00 87.88 91 PRO A N 1
ATOM 704 C CA . PRO A 1 91 ? 21.052 -13.293 -37.087 1.00 87.88 91 PRO A CA 1
ATOM 705 C C . PRO A 1 91 ? 21.662 -11.984 -37.617 1.00 87.88 91 PRO A C 1
ATOM 707 O O . PRO A 1 91 ? 20.926 -11.063 -37.984 1.00 87.88 91 PRO A O 1
ATOM 710 N N . ASP A 1 92 ? 22.998 -11.915 -37.661 1.00 82.38 92 ASP A N 1
ATOM 711 C CA . ASP A 1 92 ? 23.757 -10.707 -38.033 1.00 82.38 92 ASP A CA 1
ATOM 712 C C . ASP A 1 92 ? 23.408 -10.183 -39.440 1.00 82.38 92 ASP A C 1
ATOM 714 O O . ASP A 1 92 ? 23.574 -8.998 -39.728 1.00 82.38 92 ASP A O 1
ATOM 718 N N . ASP A 1 93 ? 22.922 -11.058 -40.324 1.00 86.56 93 ASP A N 1
ATOM 719 C CA . ASP A 1 93 ? 22.482 -10.739 -41.682 1.00 86.56 93 ASP A CA 1
ATOM 720 C C . ASP A 1 93 ? 21.078 -10.112 -41.750 1.00 86.56 93 ASP A C 1
ATOM 722 O O . ASP A 1 93 ? 20.720 -9.532 -42.776 1.00 86.56 93 ASP A O 1
ATOM 726 N N . ILE A 1 94 ? 20.295 -10.199 -40.671 1.00 83.88 94 ILE A N 1
ATOM 727 C CA . ILE A 1 94 ? 18.926 -9.676 -40.588 1.00 83.88 94 ILE A CA 1
ATOM 728 C C . ILE A 1 94 ? 18.893 -8.358 -39.812 1.00 83.88 94 ILE A C 1
ATOM 730 O O . ILE A 1 94 ? 18.381 -7.358 -40.319 1.00 83.88 94 ILE A O 1
ATOM 734 N N . LEU A 1 95 ? 19.392 -8.355 -38.572 1.00 84.06 95 LEU A N 1
ATOM 735 C CA . LEU A 1 95 ? 19.313 -7.200 -37.679 1.00 84.06 95 LEU A CA 1
ATOM 736 C C . LEU A 1 95 ? 20.382 -7.279 -36.585 1.00 84.06 95 LEU A C 1
ATOM 738 O O . LEU A 1 95 ? 20.448 -8.253 -35.847 1.00 84.06 95 LEU A O 1
ATOM 742 N N . ASN A 1 96 ? 21.151 -6.207 -36.399 1.00 86.44 96 ASN A N 1
ATOM 743 C CA . ASN A 1 96 ? 21.989 -6.044 -35.214 1.00 86.44 96 ASN A CA 1
ATOM 744 C C . ASN A 1 96 ? 21.351 -5.015 -34.268 1.00 86.44 96 ASN A C 1
ATOM 746 O O . ASN A 1 96 ? 21.584 -3.817 -34.402 1.00 86.44 96 ASN A O 1
ATOM 750 N N . ALA A 1 97 ? 20.542 -5.483 -33.313 1.00 86.38 97 ALA A N 1
ATOM 751 C CA . ALA A 1 97 ? 19.883 -4.625 -32.317 1.00 86.38 97 ALA A CA 1
ATOM 752 C C . ALA A 1 97 ? 20.853 -4.026 -31.276 1.00 86.38 97 ALA A C 1
ATOM 754 O O . ALA A 1 97 ? 20.458 -3.165 -30.493 1.00 86.38 97 ALA A O 1
ATOM 755 N N . SER A 1 98 ? 22.121 -4.448 -31.294 1.00 86.69 98 SER A N 1
ATOM 756 C CA . SER A 1 98 ? 23.195 -3.981 -30.410 1.00 86.69 98 SER A CA 1
ATOM 757 C C . SER A 1 98 ? 24.289 -3.234 -31.184 1.00 86.69 98 SER A C 1
ATOM 759 O O . SER A 1 98 ? 25.451 -3.206 -30.768 1.00 86.69 98 SER A O 1
ATOM 761 N N . ASP A 1 99 ? 23.953 -2.648 -32.338 1.00 85.81 99 ASP A N 1
ATOM 762 C CA . ASP A 1 99 ? 24.903 -1.880 -33.139 1.00 85.81 99 ASP A CA 1
ATOM 763 C C . ASP A 1 99 ? 25.280 -0.555 -32.455 1.00 85.81 99 ASP A C 1
ATOM 765 O O . ASP A 1 99 ? 24.519 0.409 -32.451 1.00 85.81 99 ASP A O 1
ATOM 769 N N . HIS A 1 100 ? 26.500 -0.501 -31.918 1.00 81.69 100 HIS A N 1
ATOM 770 C CA . HIS A 1 100 ? 27.084 0.676 -31.271 1.00 81.69 100 HIS A CA 1
ATOM 771 C C . HIS A 1 100 ? 27.260 1.911 -32.176 1.00 81.69 100 HIS A C 1
ATOM 773 O O . HIS A 1 100 ? 27.469 3.007 -31.657 1.00 81.69 100 HIS A O 1
ATOM 779 N N . ILE A 1 101 ? 27.231 1.749 -33.503 1.00 80.62 101 ILE A N 1
ATOM 780 C CA . ILE A 1 101 ? 27.334 2.856 -34.472 1.00 80.62 101 ILE A CA 1
ATOM 781 C C . ILE A 1 101 ? 25.938 3.289 -34.946 1.00 80.62 101 ILE A C 1
ATOM 783 O O . ILE A 1 101 ? 25.750 4.437 -35.356 1.00 80.62 101 ILE A O 1
ATOM 787 N N . GLY A 1 102 ? 24.974 2.371 -34.896 1.00 79.88 102 GLY A N 1
ATOM 788 C CA . GLY A 1 102 ? 23.623 2.528 -35.410 1.00 79.88 102 GLY A CA 1
ATOM 789 C C . GLY A 1 102 ? 22.564 2.662 -34.319 1.00 79.88 102 GLY A C 1
ATOM 790 O O . GLY A 1 102 ? 22.780 3.227 -33.247 1.00 79.88 102 GLY A O 1
ATOM 791 N N . VAL A 1 103 ? 21.365 2.175 -34.636 1.00 82.50 103 VAL A N 1
ATOM 792 C CA . VAL A 1 103 ? 20.236 2.188 -33.707 1.00 82.50 103 VAL A CA 1
ATOM 793 C C . VAL A 1 103 ? 20.292 0.932 -32.854 1.00 82.50 103 VAL A C 1
ATOM 795 O O . VAL A 1 103 ? 20.140 -0.173 -33.370 1.00 82.50 103 VAL A O 1
ATOM 798 N N . MET A 1 104 ? 20.460 1.122 -31.551 1.00 88.38 104 MET A N 1
ATOM 799 C CA . MET A 1 104 ? 20.409 0.049 -30.566 1.00 88.38 104 MET A CA 1
ATOM 800 C C . MET A 1 104 ? 19.097 0.081 -29.789 1.00 88.38 104 MET A C 1
ATOM 802 O O . MET A 1 104 ? 18.556 1.153 -29.502 1.00 88.38 104 MET A O 1
ATOM 806 N N . TRP A 1 105 ? 18.599 -1.095 -29.431 1.00 91.06 105 TRP A N 1
ATOM 807 C CA . TRP A 1 105 ? 17.486 -1.238 -28.504 1.00 91.06 105 TRP A CA 1
ATOM 808 C C . TRP A 1 105 ? 17.641 -2.516 -27.686 1.00 91.06 105 TRP A C 1
ATOM 810 O O . TRP A 1 105 ? 18.198 -3.515 -28.141 1.00 91.06 105 TRP A O 1
ATOM 820 N N . ASP A 1 106 ? 17.122 -2.465 -26.468 1.00 90.00 106 ASP A N 1
ATOM 821 C CA . ASP A 1 106 ? 17.026 -3.606 -25.569 1.00 90.00 106 ASP A CA 1
ATOM 822 C C . ASP A 1 106 ? 15.591 -3.714 -25.060 1.00 90.00 106 ASP A C 1
ATOM 824 O O . ASP A 1 106 ? 14.797 -2.776 -25.215 1.00 90.00 106 ASP A O 1
ATOM 828 N N . VAL A 1 107 ? 15.246 -4.863 -24.494 1.00 90.50 107 VAL A N 1
ATOM 829 C CA . VAL A 1 107 ? 13.924 -5.080 -23.930 1.00 90.50 107 VAL A CA 1
ATOM 830 C C . VAL A 1 107 ? 13.977 -5.854 -22.629 1.00 90.50 107 VAL A C 1
ATOM 832 O O . VAL A 1 107 ? 14.658 -6.863 -22.496 1.00 90.50 107 VAL A O 1
ATOM 835 N N . GLU A 1 108 ? 13.173 -5.381 -21.689 1.00 89.19 108 GLU A N 1
ATOM 836 C CA . GLU A 1 108 ? 12.854 -6.064 -20.452 1.00 89.19 108 GLU A CA 1
ATOM 837 C C . GLU A 1 108 ? 11.348 -6.325 -20.425 1.00 89.19 108 GLU A C 1
ATOM 839 O O . GLU A 1 108 ? 10.543 -5.469 -20.810 1.00 89.19 108 GLU A O 1
ATOM 844 N N . VAL A 1 109 ? 10.969 -7.530 -20.008 1.00 89.31 109 VAL A N 1
ATOM 845 C CA . VAL A 1 109 ? 9.575 -7.935 -19.847 1.00 89.31 109 VAL A CA 1
ATOM 846 C C . VAL A 1 109 ? 9.367 -8.312 -18.394 1.00 89.31 109 VAL A C 1
ATOM 848 O O . VAL A 1 109 ? 10.093 -9.138 -17.844 1.00 89.31 109 VAL A O 1
ATOM 851 N N . THR A 1 110 ? 8.331 -7.739 -17.796 1.00 86.06 110 THR A N 1
ATOM 852 C CA . THR A 1 110 ? 7.971 -7.991 -16.406 1.00 86.06 110 THR A CA 1
ATOM 853 C C . THR A 1 110 ? 6.538 -8.485 -16.343 1.00 86.06 110 THR A C 1
ATOM 855 O O . THR A 1 110 ? 5.639 -7.879 -16.932 1.00 86.06 110 THR A O 1
ATOM 858 N N . ASP A 1 111 ? 6.309 -9.570 -15.605 1.00 87.31 111 ASP A N 1
ATOM 859 C CA . ASP A 1 111 ? 4.953 -10.017 -15.318 1.00 87.31 111 ASP A CA 1
ATOM 860 C C . ASP A 1 111 ? 4.312 -9.107 -14.271 1.00 87.31 111 ASP A C 1
ATOM 862 O O . ASP A 1 111 ? 4.604 -9.160 -13.076 1.00 87.31 111 ASP A O 1
ATOM 866 N N . ILE A 1 112 ? 3.394 -8.276 -14.751 1.00 88.56 112 ILE A N 1
ATOM 867 C CA . ILE A 1 112 ? 2.615 -7.356 -13.932 1.00 88.56 112 ILE A CA 1
ATOM 868 C C . ILE A 1 112 ? 1.725 -8.111 -12.929 1.00 88.56 112 ILE A C 1
ATOM 870 O O . ILE A 1 112 ? 1.461 -7.585 -11.850 1.00 88.56 112 ILE A O 1
ATOM 874 N N . ALA A 1 113 ? 1.290 -9.340 -13.227 1.00 86.31 113 ALA A N 1
ATOM 875 C CA . ALA A 1 113 ? 0.539 -10.157 -12.274 1.00 86.31 113 ALA A CA 1
ATOM 876 C C . ALA A 1 113 ? 1.419 -10.650 -11.111 1.00 86.31 113 ALA A C 1
ATOM 878 O O . ALA A 1 113 ? 0.892 -10.986 -10.054 1.00 86.31 113 ALA A O 1
ATOM 879 N N . GLY A 1 114 ? 2.747 -10.660 -11.269 1.00 89.19 114 GLY A N 1
ATOM 880 C CA . GLY A 1 114 ? 3.715 -10.920 -10.199 1.00 89.19 114 GLY A CA 1
ATOM 881 C C . GLY A 1 114 ? 3.925 -9.736 -9.242 1.00 89.19 114 GLY A C 1
ATOM 882 O O . GLY A 1 114 ? 4.619 -9.879 -8.237 1.00 89.19 114 GLY A O 1
ATOM 883 N N . MET A 1 115 ? 3.326 -8.574 -9.519 1.00 92.12 115 MET A N 1
ATOM 884 C CA . MET A 1 115 ? 3.409 -7.369 -8.687 1.00 92.12 115 MET A CA 1
ATOM 885 C C . MET A 1 115 ? 2.153 -7.170 -7.833 1.00 92.12 115 MET A C 1
ATOM 887 O O . MET A 1 115 ? 1.086 -7.723 -8.098 1.00 92.12 115 MET A O 1
ATOM 891 N N . VAL A 1 116 ? 2.260 -6.331 -6.802 1.00 93.44 116 VAL A N 1
ATOM 892 C CA . VAL A 1 116 ? 1.114 -5.970 -5.955 1.00 93.44 116 VAL A CA 1
ATOM 893 C C . VAL A 1 116 ? 0.263 -4.889 -6.629 1.00 93.44 116 VAL A C 1
ATOM 895 O O . VAL A 1 116 ? 0.777 -3.838 -7.002 1.00 93.44 116 VAL A O 1
ATOM 898 N N . ASP A 1 117 ? -1.054 -5.102 -6.737 1.00 92.44 117 ASP A N 1
ATOM 899 C CA . ASP A 1 117 ? -1.979 -4.065 -7.223 1.00 92.44 117 ASP A CA 1
ATOM 900 C C . ASP A 1 117 ? -2.163 -2.955 -6.185 1.00 92.44 117 ASP A C 1
ATOM 902 O O . ASP A 1 117 ? -2.855 -3.135 -5.174 1.00 92.44 117 ASP A O 1
ATOM 906 N N . LEU A 1 118 ? -1.605 -1.781 -6.479 1.00 91.44 118 LEU A N 1
ATOM 907 C CA . LEU A 1 118 ? -1.682 -0.603 -5.618 1.00 91.44 118 LEU A CA 1
ATOM 908 C C . LEU A 1 118 ? -3.135 -0.154 -5.370 1.00 91.44 118 LEU A C 1
ATOM 910 O O . LEU A 1 118 ? -3.452 0.366 -4.302 1.00 91.44 118 LEU A O 1
ATOM 914 N N . SER A 1 119 ? -4.052 -0.429 -6.304 1.00 89.25 119 SER A N 1
ATOM 915 C CA . SER A 1 119 ? -5.468 -0.053 -6.179 1.00 89.25 119 SER A CA 1
ATOM 916 C C . SER A 1 119 ? -6.241 -0.882 -5.142 1.00 89.25 119 SER A C 1
ATOM 918 O O . SER A 1 119 ? -7.355 -0.507 -4.762 1.00 89.25 119 SER A O 1
ATOM 920 N N . SER A 1 120 ? -5.683 -2.006 -4.675 1.00 90.00 120 SER A N 1
ATOM 921 C CA . SER A 1 120 ? -6.320 -2.901 -3.691 1.00 90.00 120 SER A CA 1
ATOM 922 C C . SER A 1 120 ? -5.433 -3.271 -2.498 1.00 90.00 120 SER A C 1
ATOM 924 O O . SER A 1 120 ? -5.895 -3.951 -1.576 1.00 90.00 120 SER A O 1
ATOM 926 N N . ALA A 1 121 ? -4.169 -2.839 -2.500 1.00 92.88 121 ALA A N 1
ATOM 927 C CA . ALA A 1 121 ? -3.213 -3.163 -1.456 1.00 92.88 121 ALA A CA 1
ATOM 928 C C . ALA A 1 121 ? -3.642 -2.577 -0.091 1.00 92.88 121 ALA A C 1
ATOM 930 O O . ALA A 1 121 ? -4.010 -1.399 -0.004 1.00 92.88 121 ALA A O 1
ATOM 931 N N . PRO A 1 122 ? -3.619 -3.378 0.991 1.00 93.19 122 PRO A N 1
ATOM 932 C CA . PRO A 1 122 ? -3.849 -2.877 2.342 1.00 93.19 122 PRO A CA 1
ATOM 933 C C . PRO A 1 122 ? -2.596 -2.159 2.887 1.00 93.19 122 PRO A C 1
ATOM 935 O O . PRO A 1 122 ? -1.483 -2.517 2.486 1.00 93.19 122 PRO A O 1
ATOM 938 N N . PRO A 1 123 ? -2.735 -1.227 3.853 1.00 94.50 123 PRO A N 1
ATOM 939 C CA . PRO A 1 123 ? -1.595 -0.496 4.423 1.00 94.50 123 PRO A CA 1
ATOM 940 C C . PRO A 1 123 ? -0.496 -1.411 4.978 1.00 94.50 123 PRO A C 1
ATOM 942 O O . PRO A 1 123 ? 0.688 -1.142 4.815 1.00 94.50 123 PRO A O 1
ATOM 945 N N . GLN A 1 124 ? -0.874 -2.546 5.570 1.00 92.38 124 GLN A N 1
ATOM 946 C CA . GLN A 1 124 ? 0.072 -3.527 6.106 1.00 92.38 124 GLN A CA 1
ATOM 947 C C . GLN A 1 124 ? 0.964 -4.124 5.008 1.00 92.38 124 GLN A C 1
ATOM 949 O O . GLN A 1 124 ? 2.161 -4.286 5.215 1.00 92.38 124 GLN A O 1
ATOM 954 N N . LEU A 1 125 ? 0.404 -4.431 3.832 1.00 93.56 125 LEU A N 1
ATOM 955 C CA . LEU A 1 125 ? 1.190 -4.964 2.716 1.00 93.56 125 LEU A CA 1
ATOM 956 C C . LEU A 1 125 ? 2.119 -3.890 2.145 1.00 93.56 125 LEU A C 1
ATOM 958 O O . LEU A 1 125 ? 3.272 -4.180 1.853 1.00 93.56 125 LEU A O 1
ATOM 962 N N . ILE A 1 126 ? 1.636 -2.651 2.039 1.00 94.94 126 ILE A N 1
ATOM 963 C CA . ILE A 1 126 ? 2.436 -1.507 1.586 1.00 94.94 126 ILE A CA 1
ATOM 964 C C . ILE A 1 126 ? 3.620 -1.281 2.541 1.00 94.94 126 ILE A C 1
ATOM 966 O O . ILE A 1 126 ? 4.757 -1.185 2.093 1.00 94.94 126 ILE A O 1
ATOM 970 N N . SER A 1 127 ? 3.395 -1.303 3.857 1.00 93.75 127 SER A N 1
ATOM 971 C CA . SER A 1 127 ? 4.476 -1.173 4.844 1.00 93.75 127 SER A CA 1
ATOM 972 C C . SER A 1 127 ? 5.439 -2.365 4.826 1.00 93.75 127 SER A C 1
ATOM 974 O O . SER A 1 127 ? 6.646 -2.164 4.967 1.00 93.75 127 SER A O 1
ATOM 976 N N . ASN A 1 128 ? 4.952 -3.587 4.580 1.00 93.62 128 ASN A N 1
ATOM 977 C CA . ASN A 1 128 ? 5.822 -4.749 4.389 1.00 93.62 128 ASN A CA 1
ATOM 978 C C . ASN A 1 128 ? 6.736 -4.568 3.159 1.00 93.62 128 ASN A C 1
ATOM 980 O O . ASN A 1 128 ? 7.923 -4.868 3.247 1.00 93.62 128 ASN A O 1
ATOM 984 N N . LEU A 1 129 ? 6.210 -4.056 2.036 1.00 94.19 129 LEU A N 1
ATOM 985 C CA . LEU A 1 129 ? 6.987 -3.759 0.818 1.00 94.19 129 LEU A CA 1
ATOM 986 C C . LEU A 1 129 ? 8.030 -2.658 1.044 1.00 94.19 129 LEU A C 1
ATOM 988 O O . LEU A 1 129 ? 9.110 -2.681 0.460 1.00 94.19 129 LEU A O 1
ATOM 992 N N . MET A 1 130 ? 7.724 -1.695 1.910 1.00 91.94 130 MET A N 1
ATOM 993 C CA . MET A 1 130 ? 8.670 -0.660 2.332 1.00 91.94 130 MET A CA 1
ATOM 994 C C . MET A 1 130 ? 9.694 -1.175 3.358 1.00 91.94 130 MET A C 1
ATOM 996 O O . MET A 1 130 ? 10.642 -0.467 3.679 1.00 91.94 130 MET A O 1
ATOM 1000 N N . GLY A 1 131 ? 9.508 -2.380 3.908 1.00 91.19 131 GLY A N 1
ATOM 1001 C CA . GLY A 1 131 ? 10.334 -2.909 4.994 1.00 91.19 131 GLY A CA 1
ATOM 1002 C C . GLY A 1 131 ? 10.151 -2.177 6.329 1.00 91.19 131 GLY A C 1
ATOM 1003 O O . GLY A 1 131 ? 10.980 -2.329 7.225 1.00 91.19 131 GLY A O 1
ATOM 1004 N N . THR A 1 132 ? 9.082 -1.390 6.481 1.00 92.06 132 THR A N 1
ATOM 1005 C CA . THR A 1 132 ? 8.866 -0.485 7.624 1.00 92.06 132 THR A CA 1
ATOM 1006 C C . THR A 1 132 ? 7.952 -1.062 8.704 1.00 92.06 132 THR A C 1
ATOM 1008 O O . THR A 1 132 ? 7.694 -0.410 9.712 1.00 92.06 132 THR A O 1
ATOM 1011 N N . THR A 1 133 ? 7.452 -2.288 8.536 1.00 91.44 133 THR A N 1
ATOM 1012 C CA . THR A 1 133 ? 6.589 -2.914 9.544 1.00 91.44 133 THR A CA 1
ATOM 1013 C C . THR A 1 133 ? 7.401 -3.527 10.682 1.00 91.44 133 THR A C 1
ATOM 1015 O O . THR A 1 133 ? 8.355 -4.275 10.463 1.00 91.44 133 THR A O 1
ATOM 1018 N N . THR A 1 134 ? 6.972 -3.286 11.919 1.00 92.19 134 THR A N 1
ATOM 1019 C CA . THR A 1 134 ? 7.502 -3.959 13.114 1.00 92.19 134 THR A CA 1
ATOM 1020 C C . THR A 1 134 ? 6.365 -4.465 14.000 1.00 92.19 134 THR A C 1
ATOM 1022 O O . THR A 1 134 ? 5.203 -4.453 13.603 1.00 92.19 134 THR A O 1
ATOM 1025 N N . ARG A 1 135 ? 6.675 -4.993 15.184 1.00 92.56 135 ARG A N 1
ATOM 1026 C CA . ARG A 1 135 ? 5.676 -5.518 16.127 1.00 92.56 135 ARG A CA 1
ATOM 1027 C C . ARG A 1 135 ? 6.097 -5.310 17.566 1.00 92.56 135 ARG A C 1
ATOM 1029 O O . ARG A 1 135 ? 7.298 -5.298 17.849 1.00 92.56 135 ARG A O 1
ATOM 1036 N N . PHE A 1 136 ? 5.124 -5.248 18.469 1.00 93.94 136 PHE A N 1
ATOM 1037 C CA . PHE A 1 136 ? 5.424 -5.199 19.896 1.00 93.94 136 PHE A CA 1
ATOM 1038 C C . PHE A 1 136 ? 6.003 -6.520 20.409 1.00 93.94 136 PHE A C 1
ATOM 1040 O O . PHE A 1 136 ? 5.476 -7.598 20.122 1.00 93.94 136 PHE A O 1
ATOM 1047 N N . THR A 1 137 ? 7.073 -6.447 21.202 1.00 93.56 137 THR A N 1
ATOM 1048 C CA . THR A 1 137 ? 7.714 -7.627 21.823 1.00 93.56 137 THR A CA 1
ATOM 1049 C C . THR A 1 137 ? 7.104 -8.005 23.170 1.00 93.56 137 THR A C 1
ATOM 1051 O O . THR A 1 137 ? 7.213 -9.154 23.596 1.00 93.56 137 THR A O 1
ATOM 1054 N N . ARG A 1 138 ? 6.429 -7.062 23.831 1.00 93.31 138 ARG A N 1
ATOM 1055 C CA . ARG A 1 138 ? 5.700 -7.247 25.094 1.00 93.31 138 ARG A CA 1
ATOM 1056 C C . ARG A 1 138 ? 4.399 -6.430 25.065 1.00 93.31 138 ARG A C 1
ATOM 1058 O O . ARG A 1 138 ? 4.285 -5.551 24.213 1.00 93.31 138 ARG A O 1
ATOM 1065 N N . PRO A 1 139 ? 3.415 -6.720 25.937 1.00 94.38 139 PRO A N 1
ATOM 1066 C CA . PRO A 1 139 ? 2.202 -5.914 26.018 1.00 94.38 139 PRO A CA 1
ATOM 1067 C C . PRO A 1 139 ? 2.532 -4.454 26.338 1.00 94.38 139 PRO A C 1
ATOM 1069 O O . PRO A 1 139 ? 3.506 -4.179 27.042 1.00 94.38 139 PRO A O 1
ATOM 1072 N N . VAL A 1 140 ? 1.707 -3.549 25.822 1.00 95.19 140 VAL A N 1
ATOM 1073 C CA . VAL A 1 140 ? 1.825 -2.100 26.002 1.00 95.19 140 VAL A CA 1
ATOM 1074 C C . VAL A 1 140 ? 0.541 -1.595 26.647 1.00 95.19 140 VAL A C 1
ATOM 1076 O O . VAL A 1 140 ? -0.545 -1.861 26.131 1.00 95.19 140 VAL A O 1
ATOM 1079 N N . ASP A 1 141 ? 0.665 -0.870 27.756 1.00 95.56 141 ASP A N 1
ATOM 1080 C CA . ASP A 1 141 ? -0.454 -0.206 28.434 1.00 95.56 141 ASP A CA 1
ATOM 1081 C C . ASP A 1 141 ? -0.781 1.138 27.772 1.00 95.56 141 ASP A C 1
ATOM 1083 O O . ASP A 1 141 ? 0.038 1.685 27.039 1.00 95.56 141 ASP A O 1
ATOM 1087 N N . SER A 1 142 ? -1.977 1.687 27.997 1.00 93.94 142 SER A N 1
ATOM 1088 C CA . SER A 1 142 ? -2.445 2.926 27.347 1.00 93.94 142 SER A CA 1
ATOM 1089 C C . SER A 1 142 ? -1.631 4.177 27.699 1.00 93.94 142 SER A C 1
ATOM 1091 O O . SER A 1 142 ? -1.618 5.129 26.928 1.00 93.94 142 SER A O 1
ATOM 1093 N N . ASP A 1 143 ? -0.944 4.182 28.839 1.00 94.31 143 ASP A N 1
ATOM 1094 C CA . ASP A 1 143 ? -0.126 5.286 29.354 1.00 94.31 143 ASP A CA 1
ATOM 1095 C C . ASP A 1 143 ? 1.387 5.070 29.161 1.00 94.31 143 ASP A C 1
ATOM 1097 O O . ASP A 1 143 ? 2.190 5.864 29.647 1.00 94.31 143 ASP A O 1
ATOM 1101 N N . ALA A 1 144 ? 1.786 4.016 28.439 1.00 94.69 144 ALA A N 1
ATOM 1102 C CA . ALA A 1 144 ? 3.190 3.716 28.181 1.00 94.69 144 ALA A CA 1
ATOM 1103 C C . ALA A 1 144 ? 3.897 4.842 27.401 1.00 94.69 144 ALA A C 1
ATOM 1105 O O . ALA A 1 144 ? 3.429 5.284 26.350 1.00 94.69 144 ALA A O 1
ATOM 1106 N N . ASP A 1 145 ? 5.069 5.236 27.897 1.00 94.25 145 ASP A N 1
ATOM 1107 C CA . ASP A 1 145 ? 5.950 6.285 27.366 1.00 94.25 145 ASP A CA 1
ATOM 1108 C C . ASP A 1 145 ? 7.100 5.740 26.494 1.00 94.25 145 ASP A C 1
ATOM 1110 O O . ASP A 1 145 ? 7.798 6.492 25.808 1.00 94.25 145 ASP A O 1
ATOM 1114 N N . ARG A 1 146 ? 7.300 4.419 26.514 1.00 96.12 146 ARG A N 1
ATOM 1115 C CA . ARG A 1 146 ? 8.274 3.688 25.698 1.00 96.12 146 ARG A CA 1
ATOM 1116 C C . ARG A 1 146 ? 7.611 2.471 25.082 1.00 96.12 146 ARG A C 1
ATOM 1118 O O . ARG A 1 146 ? 6.924 1.711 25.768 1.00 96.12 146 ARG A O 1
ATOM 1125 N N . LEU A 1 147 ? 7.839 2.269 23.789 1.00 97.00 147 LEU A N 1
ATOM 1126 C CA . LEU A 1 147 ? 7.149 1.241 23.019 1.00 97.00 147 LEU A CA 1
ATOM 1127 C C . LEU A 1 147 ? 8.126 0.176 22.508 1.00 97.00 147 LEU A C 1
ATOM 1129 O O . LEU A 1 147 ? 8.919 0.454 21.612 1.00 97.00 147 LEU A O 1
ATOM 1133 N N . PRO A 1 148 ? 8.088 -1.048 23.050 1.00 96.31 148 PRO A N 1
ATOM 1134 C CA . PRO A 1 148 ? 9.088 -2.075 22.793 1.00 96.31 148 PRO A CA 1
ATOM 1135 C C . PRO A 1 148 ? 8.822 -2.813 21.481 1.00 96.31 148 PRO A C 1
ATOM 1137 O O . PRO A 1 148 ? 7.793 -3.471 21.333 1.00 96.31 148 PRO A O 1
ATOM 1140 N N . ILE A 1 149 ? 9.766 -2.757 20.543 1.00 95.44 149 ILE A N 1
ATOM 1141 C CA . ILE A 1 149 ? 9.612 -3.255 19.170 1.00 95.44 149 ILE A CA 1
ATOM 1142 C C . ILE A 1 149 ? 10.599 -4.381 18.841 1.00 95.44 149 ILE A C 1
ATOM 1144 O O . ILE A 1 149 ? 11.681 -4.486 19.411 1.00 95.44 149 ILE A O 1
ATOM 1148 N N . ALA A 1 150 ? 10.221 -5.262 17.913 1.00 91.62 150 ALA A N 1
ATOM 1149 C CA . ALA A 1 150 ? 11.034 -6.425 17.536 1.00 91.62 150 ALA A CA 1
ATOM 1150 C C . ALA A 1 150 ? 12.224 -6.083 16.622 1.00 91.62 150 ALA A C 1
ATOM 1152 O O . ALA A 1 150 ? 13.164 -6.866 16.509 1.00 91.62 150 ALA A O 1
ATOM 1153 N N . GLY A 1 151 ? 12.175 -4.934 15.955 1.00 87.19 151 GLY A N 1
ATOM 1154 C CA . GLY A 1 151 ? 13.209 -4.462 15.044 1.00 87.19 151 GLY A CA 1
ATOM 1155 C C . GLY A 1 151 ? 12.869 -3.081 14.502 1.00 87.19 151 GLY A C 1
ATOM 1156 O O . GLY A 1 151 ? 11.699 -2.707 14.456 1.00 87.19 151 GLY A O 1
ATOM 1157 N N . SER A 1 152 ? 13.896 -2.331 14.115 1.00 89.00 152 SER A N 1
ATOM 1158 C CA . SER A 1 152 ? 13.783 -0.927 13.706 1.00 89.00 152 SER A CA 1
ATOM 1159 C C . SER A 1 152 ? 14.455 -0.615 12.369 1.00 89.00 152 SER A C 1
ATOM 1161 O O . SER A 1 152 ? 14.543 0.546 12.000 1.00 89.00 152 SER A O 1
ATOM 1163 N N . ALA A 1 153 ? 14.967 -1.628 11.661 1.00 85.25 153 ALA A N 1
ATOM 1164 C CA . ALA A 1 153 ? 15.869 -1.430 10.525 1.00 85.25 153 ALA A CA 1
ATOM 1165 C C . ALA A 1 153 ? 15.263 -0.606 9.375 1.00 85.25 153 ALA A C 1
ATOM 1167 O O . ALA A 1 153 ? 16.001 0.120 8.722 1.00 85.25 153 ALA A O 1
ATOM 1168 N N . GLY A 1 154 ? 13.953 -0.712 9.139 1.00 85.12 154 GLY A N 1
ATOM 1169 C CA . GLY A 1 154 ? 13.257 0.066 8.110 1.00 85.12 154 GLY A CA 1
ATOM 1170 C C . GLY A 1 154 ? 12.468 1.264 8.636 1.00 85.12 154 GLY A C 1
ATOM 1171 O O . GLY A 1 154 ? 11.835 1.948 7.844 1.00 85.12 154 GLY A O 1
ATOM 1172 N N . LEU A 1 155 ? 12.464 1.528 9.946 1.00 91.31 155 LEU A N 1
ATOM 1173 C CA . LEU A 1 155 ? 11.774 2.699 10.489 1.00 91.31 155 LEU A CA 1
ATOM 1174 C C . LEU A 1 155 ? 12.690 3.929 10.438 1.00 91.31 155 LEU A C 1
ATOM 1176 O O . LEU A 1 155 ? 13.876 3.811 10.764 1.00 91.31 155 LEU A O 1
ATOM 1180 N N . PRO A 1 156 ? 12.160 5.119 10.101 1.00 91.50 156 PRO A N 1
ATOM 1181 C CA . PRO A 1 156 ? 12.935 6.346 10.213 1.00 91.50 156 PRO A CA 1
ATOM 1182 C C . PRO A 1 156 ? 13.289 6.626 11.688 1.00 91.50 156 PRO A C 1
ATOM 1184 O O . PRO A 1 156 ? 12.581 6.157 12.585 1.00 91.50 156 PRO A O 1
ATOM 1187 N N . PRO A 1 157 ? 14.358 7.397 11.978 1.00 92.38 157 PRO A N 1
ATOM 1188 C CA . PRO A 1 157 ? 14.781 7.688 13.354 1.00 92.38 157 PRO A CA 1
ATOM 1189 C C . PRO A 1 157 ? 13.690 8.328 14.227 1.00 92.38 157 PRO A C 1
ATOM 1191 O O . PRO A 1 157 ? 13.650 8.094 15.433 1.00 92.38 157 PRO A O 1
ATOM 1194 N N . SER A 1 158 ? 12.800 9.097 13.605 1.00 94.31 158 SER A N 1
ATOM 1195 C CA . SER A 1 158 ? 11.593 9.699 14.171 1.00 94.31 158 SER A CA 1
ATOM 1196 C C . SER A 1 158 ? 10.479 9.634 13.129 1.00 94.31 158 SER A C 1
ATOM 1198 O O . SER A 1 158 ? 10.778 9.601 11.935 1.00 94.31 158 SER A O 1
ATOM 1200 N N . GLY A 1 159 ? 9.217 9.642 13.550 1.00 94.94 159 GLY A N 1
ATOM 1201 C CA . GLY A 1 159 ? 8.094 9.622 12.614 1.00 94.94 159 GLY A CA 1
ATOM 1202 C C . GLY A 1 159 ? 6.775 9.218 13.259 1.00 94.94 159 GLY A C 1
ATOM 1203 O O . GLY A 1 159 ? 6.573 9.398 14.463 1.00 94.94 159 GLY A O 1
ATOM 1204 N N . PHE A 1 160 ? 5.881 8.651 12.447 1.00 96.31 160 PHE A N 1
ATOM 1205 C CA . PHE A 1 160 ? 4.544 8.227 12.853 1.00 96.31 160 PHE A CA 1
ATOM 1206 C C . PHE A 1 160 ? 4.314 6.749 12.538 1.00 96.31 160 PHE A C 1
ATOM 1208 O O . PHE A 1 160 ? 4.583 6.281 11.432 1.00 96.31 160 PHE A O 1
ATOM 1215 N N . VAL A 1 161 ? 3.763 6.022 13.504 1.00 95.69 161 VAL A N 1
ATOM 1216 C CA . VAL A 1 161 ? 3.308 4.638 13.344 1.00 95.69 161 VAL A CA 1
ATOM 1217 C C . VAL A 1 161 ? 1.832 4.524 13.698 1.00 95.69 161 VAL A C 1
ATOM 1219 O O . VAL A 1 161 ? 1.307 5.294 14.501 1.00 95.69 161 VAL A O 1
ATOM 1222 N N . VAL A 1 162 ? 1.164 3.546 13.098 1.00 95.38 162 VAL A N 1
ATOM 1223 C CA . VAL A 1 162 ? -0.247 3.240 13.316 1.00 95.38 162 VAL A CA 1
ATOM 1224 C C . VAL A 1 162 ? -0.381 1.816 13.847 1.00 95.38 162 VAL A C 1
ATOM 1226 O O . VAL A 1 162 ? 0.220 0.884 13.304 1.00 95.38 162 VAL A O 1
ATOM 1229 N N . VAL A 1 163 ? -1.182 1.645 14.903 1.00 92.88 163 VAL A N 1
ATOM 1230 C CA . VAL A 1 163 ? -1.485 0.342 15.516 1.00 92.88 163 VAL A CA 1
ATOM 1231 C C . VAL A 1 163 ? -2.979 0.224 15.785 1.00 92.88 163 VAL A C 1
ATOM 1233 O O . VAL A 1 163 ? -3.520 0.957 16.606 1.00 92.88 163 VAL A O 1
ATOM 1236 N N . GLU A 1 164 ? -3.665 -0.707 15.116 1.00 89.44 164 GLU A N 1
ATOM 1237 C CA . GLU A 1 164 ? -5.107 -0.961 15.304 1.00 89.44 164 GLU A CA 1
ATOM 1238 C C . GLU A 1 164 ? -5.987 0.316 15.271 1.00 89.44 164 GLU A C 1
ATOM 1240 O O . GLU A 1 164 ? -6.975 0.412 16.011 1.00 89.44 164 GLU A O 1
ATOM 1245 N N . GLY A 1 165 ? -5.603 1.313 14.462 1.00 91.06 165 GLY A N 1
ATOM 1246 C CA . GLY A 1 165 ? -6.266 2.620 14.340 1.00 91.06 165 GLY A CA 1
ATOM 1247 C C . GLY A 1 165 ? -5.764 3.725 15.284 1.00 91.06 165 GLY A C 1
ATOM 1248 O O . GLY A 1 165 ? -6.232 4.855 15.180 1.00 91.06 165 GLY A O 1
ATOM 1249 N N . GLU A 1 166 ? -4.830 3.440 16.193 1.00 95.00 166 GLU A N 1
ATOM 1250 C CA . GLU A 1 166 ? -4.158 4.448 17.024 1.00 95.00 166 GLU A CA 1
ATOM 1251 C C . GLU A 1 166 ? -2.942 5.023 16.287 1.00 95.00 166 GLU A C 1
ATOM 1253 O O . GLU A 1 166 ? -2.065 4.269 15.867 1.00 95.00 166 GLU A O 1
ATOM 1258 N N . PHE A 1 167 ? -2.875 6.350 16.157 1.00 95.88 167 PHE A N 1
ATOM 1259 C CA . PHE A 1 167 ? -1.723 7.055 15.594 1.00 95.88 167 PHE A CA 1
ATOM 1260 C C . PHE A 1 167 ? -0.759 7.462 16.705 1.00 95.88 167 PHE A C 1
ATOM 1262 O O . PHE A 1 167 ? -1.160 8.076 17.698 1.00 95.88 167 PHE A O 1
ATOM 1269 N N . ILE A 1 168 ? 0.517 7.135 16.524 1.00 97.25 168 ILE A N 1
ATOM 1270 C CA . ILE A 1 168 ? 1.572 7.356 17.507 1.00 97.25 168 ILE A CA 1
ATOM 1271 C C . ILE A 1 168 ? 2.743 8.061 16.825 1.00 97.25 168 ILE A C 1
ATOM 1273 O O . ILE A 1 168 ? 3.325 7.525 15.883 1.00 97.25 168 ILE A O 1
ATOM 1277 N N . ARG A 1 169 ? 3.127 9.236 17.322 1.00 97.25 169 ARG A N 1
ATOM 1278 C CA . ARG A 1 169 ? 4.385 9.900 16.953 1.00 97.25 169 ARG A CA 1
ATOM 1279 C C . ARG A 1 169 ? 5.492 9.438 17.881 1.00 97.25 169 ARG A C 1
ATOM 1281 O O . ARG A 1 169 ? 5.258 9.287 19.073 1.00 97.25 169 ARG A O 1
ATOM 1288 N N . TYR A 1 170 ? 6.696 9.260 17.360 1.00 97.06 170 TYR A N 1
ATOM 1289 C CA . TYR A 1 170 ? 7.891 8.973 18.148 1.00 97.06 170 TYR A CA 1
ATOM 1290 C C . TYR A 1 170 ? 9.045 9.869 17.701 1.00 97.06 170 TYR A C 1
ATOM 1292 O O . TYR A 1 170 ? 9.174 10.195 16.519 1.00 97.06 170 TYR A O 1
ATOM 1300 N N . SER A 1 171 ? 9.894 10.272 18.646 1.00 96.69 171 SER A N 1
ATOM 1301 C CA . SER A 1 171 ? 11.021 11.171 18.370 1.00 96.69 171 SER A CA 1
ATOM 1302 C C . SER A 1 171 ? 12.365 10.453 18.261 1.00 96.69 171 SER A C 1
ATOM 1304 O O . SER A 1 171 ? 13.357 11.079 17.899 1.00 96.69 171 SER A O 1
ATOM 1306 N N . GLY A 1 172 ? 12.429 9.172 18.627 1.00 96.38 172 GLY A N 1
ATOM 1307 C CA . GLY A 1 172 ? 13.672 8.412 18.630 1.00 96.38 172 GLY A CA 1
ATOM 1308 C C . GLY A 1 172 ? 13.459 6.908 18.740 1.00 96.38 172 GLY A C 1
ATOM 1309 O O . GLY A 1 172 ? 12.384 6.437 19.120 1.00 96.38 172 GLY A O 1
ATOM 1310 N N . ILE A 1 173 ? 14.526 6.163 18.454 1.00 96.88 173 ILE A N 1
ATOM 1311 C CA . ILE A 1 173 ? 14.596 4.712 18.619 1.00 96.88 173 ILE A CA 1
ATOM 1312 C C . ILE A 1 173 ? 15.822 4.390 19.475 1.00 96.88 173 ILE A C 1
ATOM 1314 O O . ILE A 1 173 ? 16.955 4.662 19.078 1.00 96.88 173 ILE A O 1
ATOM 1318 N N . GLU A 1 174 ? 15.607 3.787 20.641 1.00 95.69 174 GLU A N 1
ATOM 1319 C CA . GLU A 1 174 ? 16.662 3.463 21.602 1.00 95.69 174 GLU A CA 1
ATOM 1320 C C . GLU A 1 174 ? 16.519 2.030 22.106 1.00 95.69 174 GLU A C 1
ATOM 1322 O O . GLU A 1 174 ? 15.467 1.646 22.608 1.00 95.69 174 GLU A O 1
ATOM 1327 N N . ALA A 1 175 ? 17.593 1.239 22.013 1.00 91.06 175 ALA A N 1
ATOM 1328 C CA . ALA A 1 175 ? 17.659 -0.118 22.569 1.00 91.06 175 ALA A CA 1
ATOM 1329 C C . ALA A 1 175 ? 16.476 -1.040 22.181 1.00 91.06 175 ALA A C 1
ATOM 1331 O O . ALA A 1 175 ? 16.082 -1.908 22.957 1.00 91.06 175 ALA A O 1
ATOM 1332 N N . GLY A 1 176 ? 15.926 -0.872 20.971 1.00 92.94 176 GLY A N 1
ATOM 1333 C CA . GLY A 1 176 ? 14.773 -1.648 20.501 1.00 92.94 176 GLY A CA 1
ATOM 1334 C C . GLY A 1 176 ? 13.421 -1.140 21.010 1.00 92.94 176 GLY A C 1
ATOM 1335 O O . GLY A 1 176 ? 12.451 -1.891 21.006 1.00 92.94 176 GLY A O 1
ATOM 1336 N N . GLU A 1 177 ? 13.332 0.117 21.441 1.00 96.69 177 GLU A N 1
ATOM 1337 C CA . GLU A 1 177 ? 12.082 0.772 21.824 1.00 96.69 177 GLU A CA 1
ATOM 1338 C C . GLU A 1 177 ? 11.915 2.105 21.083 1.00 96.69 177 GLU A C 1
ATOM 1340 O O . GLU A 1 177 ? 12.896 2.811 20.839 1.00 96.69 177 GLU A O 1
ATOM 1345 N N . LEU A 1 178 ? 10.676 2.469 20.749 1.00 97.06 178 LEU A N 1
ATOM 1346 C CA . LEU A 1 178 ? 10.341 3.840 20.362 1.00 97.06 178 LEU A CA 1
ATOM 1347 C C . LEU A 1 178 ? 10.285 4.699 21.628 1.00 97.06 178 LEU A C 1
ATOM 1349 O O . LEU A 1 178 ? 9.678 4.295 22.625 1.00 97.06 178 LEU A O 1
ATOM 1353 N N . VAL A 1 179 ? 10.906 5.875 21.578 1.00 97.50 179 VAL A N 1
ATOM 1354 C CA . VAL A 1 179 ? 10.986 6.827 22.695 1.00 97.50 179 VAL A CA 1
ATOM 1355 C C . VAL A 1 179 ? 10.423 8.192 22.309 1.00 97.50 179 VAL A C 1
ATOM 1357 O O . VAL A 1 179 ? 10.297 8.517 21.125 1.00 97.50 179 VAL A O 1
ATOM 1360 N N . GLY A 1 180 ? 10.085 8.992 23.327 1.00 96.19 180 GLY A N 1
ATOM 1361 C CA . GLY A 1 180 ? 9.457 10.303 23.139 1.00 96.19 180 GLY A CA 1
ATOM 1362 C C . GLY A 1 180 ? 8.126 10.176 22.408 1.00 96.19 180 GLY A C 1
ATOM 1363 O O . GLY A 1 180 ? 7.885 10.878 21.427 1.00 96.19 180 GLY A O 1
ATOM 1364 N N . VAL A 1 181 ? 7.316 9.204 22.836 1.00 97.12 181 VAL A N 1
ATOM 1365 C CA . VAL A 1 181 ? 6.084 8.846 22.140 1.00 97.12 181 VAL A CA 1
ATOM 1366 C C . VAL A 1 181 ? 4.939 9.771 22.531 1.00 97.12 181 VAL A C 1
ATOM 1368 O O . VAL A 1 181 ? 4.722 10.066 23.704 1.00 97.12 181 VAL A O 1
ATOM 1371 N N . GLU A 1 182 ? 4.179 10.195 21.534 1.00 96.44 182 GLU A N 1
ATOM 1372 C CA . GLU A 1 182 ? 2.897 10.862 21.698 1.00 96.44 182 GLU A CA 1
ATOM 1373 C C . GLU A 1 182 ? 1.830 9.995 21.045 1.00 96.44 182 GLU A C 1
ATOM 1375 O O . GLU A 1 182 ? 1.914 9.664 19.863 1.00 96.44 182 GLU A O 1
ATOM 1380 N N . ARG A 1 183 ? 0.848 9.589 21.842 1.00 96.00 183 ARG A N 1
ATOM 1381 C CA . ARG A 1 183 ? -0.111 8.544 21.495 1.00 96.00 183 ARG A CA 1
ATOM 1382 C C . ARG A 1 183 ? -1.501 9.112 21.263 1.00 9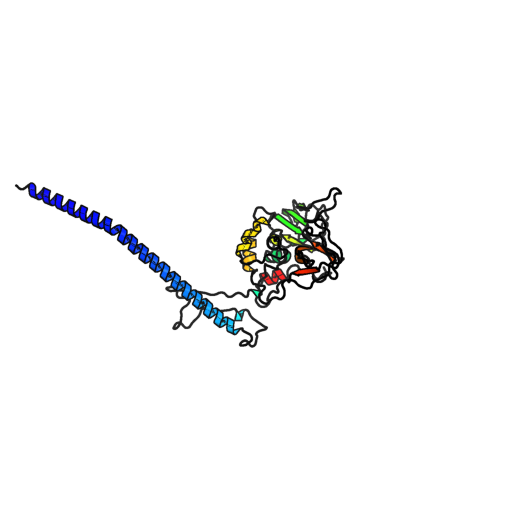6.00 183 ARG A C 1
ATOM 1384 O O . ARG A 1 183 ? -1.875 10.104 21.882 1.00 96.00 183 ARG A O 1
ATOM 1391 N N . GLY A 1 184 ? -2.280 8.438 20.420 1.00 94.44 184 GLY A N 1
ATOM 1392 C CA . GLY A 1 184 ? -3.661 8.814 20.115 1.00 94.44 184 GLY A CA 1
ATOM 1393 C C . GLY A 1 184 ? -3.789 10.140 19.366 1.00 94.44 184 GLY A C 1
ATOM 1394 O O . GLY A 1 184 ? -4.694 10.928 19.640 1.00 94.44 184 GLY A O 1
ATOM 1395 N N . ILE A 1 185 ? -2.870 10.407 18.439 1.00 94.56 185 ILE A N 1
ATOM 1396 C CA . ILE A 1 185 ? -2.868 11.643 17.653 1.00 94.56 185 ILE A CA 1
ATOM 1397 C C . ILE A 1 185 ? -4.131 11.716 16.793 1.00 94.56 185 ILE A C 1
ATOM 1399 O O . ILE A 1 185 ? -4.471 10.773 16.082 1.00 94.56 185 ILE A O 1
ATOM 1403 N N . GLY A 1 186 ? -4.823 12.855 16.860 1.00 91.00 186 GLY A N 1
ATOM 1404 C CA . GLY A 1 186 ? -6.069 13.087 16.127 1.00 91.00 186 GLY A CA 1
ATOM 1405 C C . GLY A 1 186 ? -7.307 12.432 16.748 1.00 91.00 186 GLY A C 1
ATOM 1406 O O . GLY A 1 186 ? -8.381 12.527 16.158 1.00 91.00 186 GLY A O 1
ATOM 1407 N N . ALA A 1 187 ? -7.186 11.791 17.916 1.00 92.88 187 ALA A N 1
ATOM 1408 C CA . ALA A 1 187 ? -8.342 11.282 18.644 1.00 92.88 187 ALA A CA 1
ATOM 1409 C C . ALA A 1 187 ? -9.192 12.444 19.174 1.00 92.88 187 ALA A C 1
ATOM 1411 O O . ALA A 1 187 ? -8.695 13.321 19.884 1.00 92.88 187 ALA A O 1
ATOM 1412 N N . ASN A 1 188 ? -10.481 12.426 18.844 1.00 90.38 188 ASN A N 1
ATOM 1413 C CA . ASN A 1 188 ? -11.452 13.415 19.301 1.00 90.38 188 ASN A CA 1
ATOM 1414 C C . ASN A 1 188 ? -12.360 12.813 20.371 1.00 90.38 188 ASN A C 1
ATOM 1416 O O . ASN A 1 188 ? -12.569 11.601 20.407 1.00 90.38 188 ASN A O 1
ATOM 1420 N N . TYR A 1 189 ? -12.919 13.669 21.223 1.00 91.06 189 TYR A N 1
ATOM 1421 C CA . TYR A 1 189 ? -13.806 13.264 22.307 1.00 91.06 189 TYR A CA 1
ATOM 1422 C C . TYR A 1 189 ? -15.076 14.109 22.299 1.00 91.06 189 TYR A C 1
ATOM 1424 O O . TYR A 1 189 ? -15.040 15.281 21.918 1.00 91.06 189 TYR A O 1
ATOM 1432 N N . ASP A 1 190 ? -16.186 13.508 22.714 1.00 89.62 190 ASP A N 1
ATOM 1433 C CA . ASP A 1 190 ? -17.430 14.226 22.966 1.00 89.62 190 ASP A CA 1
ATOM 1434 C C . ASP A 1 190 ? -17.369 15.011 24.292 1.00 89.62 190 ASP A C 1
ATOM 1436 O O . ASP A 1 190 ? -16.377 14.977 25.028 1.00 89.62 190 ASP A O 1
ATOM 1440 N N . GLU A 1 191 ? -18.446 15.732 24.614 1.00 89.50 191 GLU A N 1
ATOM 1441 C CA . GLU A 1 191 ? -18.552 16.506 25.860 1.00 89.50 191 GLU A CA 1
ATOM 1442 C C . GLU A 1 191 ? -18.492 15.630 27.129 1.00 89.50 191 GLU A C 1
ATOM 1444 O O . GLU A 1 191 ? -18.170 16.126 28.209 1.00 89.50 191 GLU A O 1
ATOM 1449 N N . GLU A 1 192 ? -18.770 14.328 27.010 1.00 87.56 192 GLU A N 1
ATOM 1450 C CA . GLU A 1 192 ? -18.714 13.348 28.099 1.00 87.56 192 GLU A CA 1
ATOM 1451 C C . GLU A 1 192 ? -17.339 12.660 28.209 1.00 87.56 192 GLU A C 1
ATOM 1453 O O . GLU A 1 192 ? -17.132 11.823 29.093 1.00 87.56 192 GLU A O 1
ATOM 1458 N N . GLY A 1 193 ? -16.387 13.007 27.337 1.00 85.94 193 GLY A N 1
ATOM 1459 C CA . GLY A 1 193 ? -15.052 12.415 27.291 1.00 85.94 193 GLY A CA 1
ATOM 1460 C C . GLY A 1 193 ? -15.001 11.029 26.644 1.00 85.94 193 GLY A C 1
ATOM 1461 O O . GLY A 1 193 ? -14.017 10.308 26.826 1.00 85.94 193 GLY A O 1
ATOM 1462 N N . LYS A 1 194 ? -16.032 10.619 25.899 1.00 87.31 194 LYS A N 1
ATOM 1463 C CA . LYS A 1 194 ? -16.010 9.387 25.104 1.00 87.31 194 LYS A CA 1
ATOM 1464 C C . LYS A 1 194 ? -15.343 9.648 23.756 1.00 87.31 194 LYS A C 1
ATOM 1466 O O . LYS A 1 194 ? -15.540 10.715 23.179 1.00 87.31 194 LYS A O 1
ATOM 1471 N N . PRO A 1 195 ? -14.564 8.686 23.237 1.00 88.00 195 PRO A N 1
ATOM 1472 C CA . PRO A 1 195 ? -13.922 8.842 21.943 1.00 88.00 195 PRO A CA 1
ATOM 1473 C C . PRO A 1 195 ? -14.967 8.919 20.828 1.00 88.00 195 PRO A C 1
ATOM 1475 O O . PRO A 1 195 ? -15.866 8.080 20.750 1.00 88.00 195 PRO A O 1
ATOM 1478 N N . LEU A 1 196 ? -14.818 9.924 19.973 1.00 88.81 196 LEU A N 1
ATOM 1479 C CA . LEU A 1 196 ? -15.574 10.082 18.738 1.00 88.81 196 LEU A CA 1
ATOM 1480 C C . LEU A 1 196 ? -14.959 9.227 17.615 1.00 88.81 196 LEU A C 1
ATOM 1482 O O . LEU A 1 196 ? -13.790 8.839 17.711 1.00 88.81 196 LEU A O 1
ATOM 1486 N N . PRO A 1 197 ? -15.717 8.959 16.538 1.00 87.00 197 PRO A N 1
ATOM 1487 C CA . PRO A 1 197 ? -15.209 8.297 15.341 1.00 87.00 197 PRO A CA 1
ATOM 1488 C C . PRO A 1 197 ? -13.912 8.902 14.796 1.00 87.00 197 PRO A C 1
ATOM 1490 O O . PRO A 1 197 ? -13.768 10.125 14.728 1.00 87.00 197 PRO A O 1
ATOM 1493 N N . GLY A 1 198 ? -12.999 8.046 14.331 1.00 87.69 198 GLY A N 1
ATOM 1494 C CA . GLY A 1 198 ? -11.728 8.461 13.737 1.00 87.69 198 GLY A CA 1
ATOM 1495 C C . GLY A 1 198 ? -10.511 7.774 14.367 1.00 87.69 198 GLY A C 1
ATOM 1496 O O . GLY A 1 198 ? -10.615 6.627 14.819 1.00 87.69 198 GLY A O 1
ATOM 1497 N N . PRO A 1 199 ? -9.343 8.450 14.393 1.00 91.25 199 PRO A N 1
ATOM 1498 C CA . PRO A 1 199 ? -8.152 7.950 15.070 1.00 91.25 199 PRO A CA 1
ATOM 1499 C C . PRO A 1 199 ? -8.439 7.586 16.527 1.00 91.25 199 PRO A C 1
ATOM 1501 O O . PRO A 1 199 ? -9.107 8.322 17.255 1.00 91.25 199 PRO A O 1
ATOM 1504 N N . ARG A 1 200 ? -7.926 6.439 16.972 1.00 92.12 200 ARG A N 1
ATOM 1505 C CA . ARG A 1 200 ? -8.202 5.945 18.323 1.00 92.12 200 ARG A CA 1
ATOM 1506 C C . ARG A 1 200 ? -7.408 6.697 19.390 1.00 92.12 200 ARG A C 1
ATOM 1508 O O . ARG A 1 200 ? -6.259 7.062 19.144 1.00 92.12 200 ARG A O 1
ATOM 1515 N N . PRO A 1 201 ? -7.974 6.839 20.603 1.00 94.19 201 PRO A N 1
ATOM 1516 C CA . PRO A 1 201 ? -7.235 7.317 21.764 1.00 94.19 201 PRO A CA 1
ATOM 1517 C C . PRO A 1 201 ? -6.180 6.289 22.220 1.00 94.19 201 PRO A C 1
ATOM 1519 O O . PRO A 1 201 ? -6.273 5.111 21.838 1.00 94.19 201 PRO A O 1
ATOM 1522 N N . PRO A 1 202 ? -5.229 6.688 23.089 1.00 95.31 202 PRO A N 1
ATOM 1523 C CA . PRO A 1 202 ? -4.215 5.786 23.628 1.00 95.31 202 PRO A CA 1
ATOM 1524 C C . PRO A 1 202 ? -4.844 4.532 24.244 1.00 95.31 202 PRO A C 1
ATOM 1526 O O . PRO A 1 202 ? -5.678 4.609 25.147 1.00 95.31 202 PRO A O 1
ATOM 1529 N N . SER A 1 203 ? -4.468 3.365 23.729 1.00 93.19 203 SER A N 1
ATOM 1530 C CA . SER A 1 203 ? -5.076 2.076 24.061 1.00 93.19 203 SER A CA 1
ATOM 1531 C C . SER A 1 203 ? -4.029 1.055 24.504 1.00 93.19 203 SER A C 1
ATOM 1533 O O . SER A 1 203 ? -2.833 1.224 24.293 1.00 93.19 203 SER A O 1
ATOM 1535 N N . SER A 1 204 ? -4.449 -0.040 25.133 1.00 94.25 204 SER A N 1
ATOM 1536 C CA . SER A 1 204 ? -3.535 -1.160 25.361 1.00 94.25 204 SER A CA 1
ATOM 1537 C C . SER A 1 204 ? -3.402 -2.027 24.107 1.00 94.25 204 SER A C 1
ATOM 1539 O O . SER A 1 204 ? -4.375 -2.240 23.379 1.00 94.25 204 SER A O 1
ATOM 1541 N N . HIS A 1 205 ? -2.202 -2.558 23.874 1.00 93.00 205 HIS A N 1
ATOM 1542 C CA . HIS A 1 205 ? -1.907 -3.441 22.746 1.00 93.00 205 HIS A CA 1
ATOM 1543 C C . HIS A 1 205 ? -1.221 -4.727 23.205 1.00 93.00 205 HIS A C 1
ATOM 1545 O O . HIS A 1 205 ? -0.406 -4.748 24.130 1.00 93.00 205 HIS A O 1
ATOM 1551 N N . GLY A 1 206 ? -1.567 -5.829 22.539 1.00 91.00 206 GLY A N 1
ATOM 1552 C CA . GLY A 1 206 ? -0.996 -7.141 22.817 1.00 91.00 206 GLY A CA 1
ATOM 1553 C C . GLY A 1 206 ? 0.396 -7.338 22.215 1.00 91.00 206 GLY A C 1
ATOM 1554 O O . GLY A 1 206 ? 0.819 -6.629 21.302 1.00 91.00 206 GLY A O 1
ATOM 1555 N N . VAL A 1 207 ? 1.087 -8.377 22.692 1.00 91.12 207 VAL A N 1
ATOM 1556 C CA . VAL A 1 207 ? 2.318 -8.873 22.056 1.00 91.12 207 VAL A CA 1
ATOM 1557 C C . VAL A 1 207 ? 2.036 -9.233 20.602 1.00 91.12 207 VAL A C 1
ATOM 1559 O O . VAL A 1 207 ? 1.053 -9.914 20.313 1.00 91.12 207 VAL A O 1
ATOM 1562 N N . GLY A 1 208 ? 2.928 -8.826 19.703 1.00 88.31 208 GLY A N 1
ATOM 1563 C CA . GLY A 1 208 ? 2.839 -9.155 18.287 1.00 88.31 208 GLY A CA 1
ATOM 1564 C C . GLY A 1 208 ? 1.859 -8.295 17.491 1.00 88.31 208 GLY A C 1
ATOM 1565 O O . GLY A 1 208 ? 1.715 -8.556 16.297 1.00 88.31 208 GLY A O 1
ATOM 1566 N N . ALA A 1 209 ? 1.217 -7.287 18.098 1.00 89.19 209 ALA A N 1
ATOM 1567 C CA . ALA A 1 209 ? 0.429 -6.318 17.340 1.00 89.19 209 ALA A CA 1
ATOM 1568 C C . ALA A 1 209 ? 1.337 -5.616 16.309 1.00 89.19 209 ALA A C 1
ATOM 1570 O O . ALA A 1 209 ? 2.450 -5.215 16.676 1.00 89.19 209 ALA A O 1
ATOM 1571 N N . PRO A 1 210 ? 0.919 -5.526 15.033 1.00 89.94 210 PRO A N 1
ATOM 1572 C CA . PRO A 1 210 ? 1.728 -4.925 13.984 1.00 89.94 210 PRO A CA 1
ATOM 1573 C C . PRO A 1 210 ? 1.760 -3.402 14.133 1.00 89.94 210 PRO A C 1
ATOM 1575 O O . PRO A 1 210 ? 0.727 -2.764 14.316 1.00 89.94 210 PRO A O 1
ATOM 1578 N N . LEU A 1 211 ? 2.956 -2.834 14.018 1.00 92.56 211 LEU A N 1
ATOM 1579 C CA . LEU A 1 211 ? 3.189 -1.402 13.895 1.00 92.56 211 LEU A CA 1
ATOM 1580 C C . LEU A 1 211 ? 3.475 -1.105 12.435 1.00 92.56 211 LEU A C 1
ATOM 1582 O O . LEU A 1 211 ? 4.460 -1.600 11.881 1.00 92.56 211 LEU A O 1
ATOM 1586 N N . VAL A 1 212 ? 2.612 -0.298 11.838 1.00 93.81 21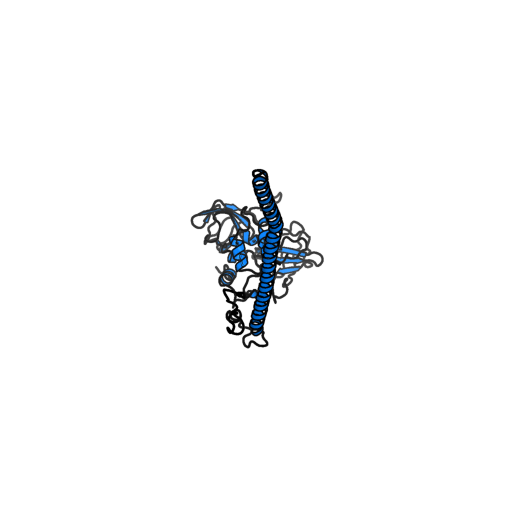2 VAL A N 1
ATOM 1587 C CA . VAL A 1 212 ? 2.667 0.080 10.429 1.00 93.81 212 VAL A CA 1
ATOM 1588 C C . VAL A 1 212 ? 3.150 1.521 10.347 1.00 93.81 212 VAL A C 1
ATOM 1590 O O . VAL A 1 212 ? 2.647 2.374 11.071 1.00 93.81 212 VAL A O 1
ATOM 1593 N N . ASP A 1 213 ? 4.114 1.813 9.482 1.00 94.62 213 ASP A N 1
ATOM 1594 C CA . ASP A 1 213 ? 4.504 3.198 9.195 1.00 94.62 213 ASP A CA 1
ATOM 1595 C C . ASP A 1 213 ? 3.309 3.967 8.609 1.00 94.62 213 ASP A C 1
ATOM 1597 O O . ASP A 1 213 ? 2.653 3.481 7.682 1.00 94.62 213 ASP A O 1
ATOM 1601 N N . GLN A 1 214 ? 3.013 5.159 9.138 1.00 95.25 214 GLN A N 1
ATOM 1602 C CA . GLN A 1 214 ? 1.854 5.946 8.709 1.00 95.25 214 GLN A CA 1
ATOM 1603 C C . GLN A 1 214 ? 1.868 6.233 7.205 1.00 95.25 214 GLN A C 1
ATOM 1605 O O . GLN A 1 214 ? 0.805 6.240 6.583 1.00 95.25 214 GLN A O 1
ATOM 1610 N N . ARG A 1 215 ? 3.046 6.370 6.589 1.00 95.06 215 ARG A N 1
ATOM 1611 C CA . ARG A 1 215 ? 3.180 6.610 5.146 1.00 95.06 215 ARG A CA 1
ATOM 1612 C C . ARG A 1 215 ? 2.535 5.512 4.301 1.00 95.06 215 ARG A C 1
ATOM 1614 O O . ARG A 1 215 ? 1.984 5.785 3.239 1.00 95.06 215 ARG A O 1
ATOM 1621 N N . ALA A 1 216 ? 2.493 4.276 4.798 1.00 94.81 216 ALA A N 1
ATOM 1622 C CA . ALA A 1 216 ? 1.832 3.171 4.109 1.00 94.81 216 ALA A CA 1
ATOM 1623 C C . ALA A 1 216 ? 0.296 3.299 4.062 1.00 94.81 216 ALA A C 1
ATOM 1625 O O . ALA A 1 216 ? -0.357 2.634 3.254 1.00 94.81 216 ALA A O 1
ATOM 1626 N N . HIS A 1 217 ? -0.298 4.157 4.899 1.00 94.69 217 HIS A N 1
ATOM 1627 C CA . HIS A 1 217 ? -1.718 4.497 4.823 1.00 94.69 217 HIS A CA 1
ATOM 1628 C C . HIS A 1 217 ? -2.015 5.527 3.730 1.00 94.69 217 HIS A C 1
ATOM 1630 O O . HIS A 1 217 ? -3.137 5.527 3.225 1.00 94.69 217 HIS A O 1
ATOM 1636 N N . ALA A 1 218 ? -1.044 6.346 3.315 1.00 94.81 218 ALA A N 1
ATOM 1637 C CA . ALA A 1 218 ? -1.268 7.432 2.362 1.00 94.81 218 ALA A CA 1
ATOM 1638 C C . ALA A 1 218 ? -1.830 6.956 1.005 1.00 94.81 218 ALA A C 1
ATOM 1640 O O . ALA A 1 218 ? -2.864 7.487 0.596 1.00 94.81 218 ALA A O 1
ATOM 1641 N N . PRO A 1 219 ? -1.303 5.898 0.340 1.00 94.19 219 PRO A N 1
ATOM 1642 C CA . PRO A 1 219 ? -1.905 5.386 -0.898 1.00 94.19 219 PRO A CA 1
ATOM 1643 C C . PRO A 1 219 ? -3.356 4.931 -0.712 1.00 94.19 219 PRO A C 1
ATOM 1645 O O . PRO A 1 219 ? -4.187 5.047 -1.614 1.00 94.19 219 PRO A O 1
ATOM 1648 N N . VAL A 1 220 ? -3.667 4.405 0.475 1.00 94.06 220 VAL A N 1
ATOM 1649 C CA . VAL A 1 220 ? -4.997 3.903 0.820 1.00 94.06 220 VAL A CA 1
ATOM 1650 C C . VAL A 1 220 ? -5.964 5.039 1.135 1.00 94.06 220 VAL A C 1
ATOM 1652 O O . VAL A 1 220 ? -7.125 4.975 0.747 1.00 94.06 220 VAL A O 1
ATOM 1655 N N . GLN A 1 221 ? -5.506 6.098 1.788 1.00 93.00 221 GLN A N 1
ATOM 1656 C CA . GLN A 1 221 ? -6.329 7.274 2.043 1.00 93.00 221 GLN A CA 1
ATOM 1657 C C . GLN A 1 221 ? -6.560 8.075 0.759 1.00 93.00 221 GLN A C 1
ATOM 1659 O O . GLN A 1 221 ? -7.704 8.415 0.469 1.00 93.00 221 GLN A O 1
ATOM 1664 N N . TRP A 1 222 ? -5.531 8.249 -0.074 1.00 93.50 222 TRP A N 1
ATOM 1665 C CA . TRP A 1 222 ? -5.637 8.888 -1.390 1.00 93.50 222 TRP A CA 1
ATOM 1666 C C . TRP A 1 222 ? -6.710 8.235 -2.271 1.00 93.50 222 TRP A C 1
ATOM 1668 O O . TRP A 1 222 ? -7.515 8.924 -2.903 1.00 93.50 222 TRP A O 1
ATOM 1678 N N . ARG A 1 223 ? -6.782 6.893 -2.281 1.00 91.69 223 ARG A N 1
ATOM 1679 C CA . ARG A 1 223 ? -7.810 6.174 -3.056 1.00 91.69 223 ARG A CA 1
ATOM 1680 C C . ARG A 1 223 ? -9.214 6.253 -2.452 1.00 91.69 223 ARG A C 1
ATOM 1682 O O . ARG A 1 223 ? -10.188 6.061 -3.177 1.00 91.69 223 ARG A O 1
ATOM 1689 N N . LEU A 1 224 ? -9.326 6.488 -1.145 1.00 92.06 224 LEU A N 1
ATOM 1690 C CA . LEU A 1 224 ? -10.601 6.588 -0.426 1.00 92.06 224 LEU A CA 1
ATOM 1691 C C . LEU A 1 224 ? -11.142 8.015 -0.344 1.00 92.06 224 LEU A C 1
ATOM 1693 O O . LEU A 1 224 ? -12.318 8.189 -0.022 1.00 92.06 224 LEU A O 1
ATOM 1697 N N . ASP A 1 225 ? -10.315 9.017 -0.636 1.00 88.56 225 ASP A N 1
ATOM 1698 C CA . ASP A 1 225 ? -10.713 10.419 -0.669 1.00 88.56 225 ASP A CA 1
ATOM 1699 C C . ASP A 1 225 ? -11.473 10.743 -1.968 1.00 88.56 225 ASP A C 1
ATOM 1701 O O . ASP A 1 225 ? -10.977 11.377 -2.903 1.00 88.56 225 ASP A O 1
ATOM 1705 N N . VAL A 1 226 ? -12.687 10.200 -2.092 1.00 81.06 226 VAL A N 1
ATOM 1706 C CA . VAL A 1 226 ? -13.553 10.392 -3.259 1.00 81.06 226 VAL A CA 1
ATOM 1707 C C . VAL A 1 226 ? -14.985 10.629 -2.812 1.00 81.06 226 VAL A C 1
ATOM 1709 O O . VAL A 1 226 ? -15.586 9.809 -2.126 1.00 81.06 226 VAL A O 1
ATOM 1712 N N . ALA A 1 227 ? -15.592 11.702 -3.317 1.00 64.25 227 ALA A N 1
ATOM 1713 C CA . ALA A 1 227 ? -16.975 12.062 -3.001 1.00 64.25 227 ALA A CA 1
ATOM 1714 C C . ALA A 1 227 ? -18.047 11.102 -3.571 1.00 64.25 227 ALA A C 1
ATOM 1716 O O . ALA A 1 227 ? -19.224 11.262 -3.272 1.00 64.25 227 ALA A O 1
ATOM 1717 N N . LYS A 1 228 ? -17.686 10.141 -4.435 1.00 66.00 228 LYS A N 1
ATOM 1718 C CA . LYS A 1 228 ? -18.635 9.325 -5.225 1.00 66.00 228 LYS A CA 1
ATOM 1719 C C . LYS A 1 228 ? -18.860 7.900 -4.705 1.00 66.00 228 LYS A C 1
ATOM 1721 O O . LYS A 1 228 ? -19.431 7.090 -5.431 1.00 66.00 228 LYS A O 1
ATOM 1726 N N . GLY A 1 229 ? -18.426 7.578 -3.487 1.00 77.31 229 GLY A N 1
ATOM 1727 C CA . GLY A 1 229 ? -18.751 6.279 -2.886 1.00 77.31 229 GLY A CA 1
ATOM 1728 C C . GLY A 1 229 ? -18.088 5.073 -3.548 1.00 77.31 229 GLY A C 1
ATOM 1729 O O . GLY A 1 229 ? -18.576 3.951 -3.407 1.00 77.31 229 GLY A O 1
ATOM 1730 N N . ASP A 1 230 ? -17.007 5.306 -4.289 1.00 85.75 230 ASP A N 1
ATOM 1731 C CA . ASP A 1 230 ? -16.179 4.283 -4.917 1.00 85.75 230 ASP A CA 1
ATOM 1732 C C . ASP A 1 230 ? -14.702 4.639 -4.726 1.00 85.75 230 ASP A C 1
ATOM 1734 O O . ASP A 1 230 ? -14.362 5.779 -4.401 1.00 85.75 230 ASP A O 1
ATOM 1738 N N . VAL A 1 231 ? -13.825 3.661 -4.924 1.00 88.38 231 VAL A N 1
ATOM 1739 C CA . VAL A 1 231 ? -12.378 3.858 -4.799 1.00 88.38 231 VAL A CA 1
ATOM 1740 C C . VAL A 1 231 ? -11.816 4.536 -6.048 1.00 88.38 231 VAL A C 1
ATOM 1742 O O . VAL A 1 231 ? -12.140 4.161 -7.175 1.00 88.38 231 VAL A O 1
ATOM 1745 N N . ARG A 1 232 ? -10.929 5.516 -5.865 1.00 88.75 232 ARG A N 1
ATOM 1746 C CA . ARG A 1 232 ? -10.128 6.085 -6.956 1.00 88.75 232 ARG A CA 1
ATOM 1747 C C . ARG A 1 232 ? -9.060 5.060 -7.351 1.00 88.75 232 ARG A C 1
ATOM 1749 O O . ARG A 1 232 ? -8.231 4.717 -6.509 1.00 88.75 232 ARG A O 1
ATOM 1756 N N . PRO A 1 233 ? -9.058 4.545 -8.592 1.00 85.31 233 PRO A N 1
ATOM 1757 C CA . PRO A 1 233 ? -7.989 3.664 -9.034 1.00 85.31 233 PRO A CA 1
ATOM 1758 C C . PRO A 1 233 ? -6.713 4.475 -9.257 1.00 85.31 233 PRO A C 1
ATOM 1760 O O . PRO A 1 233 ? -6.770 5.622 -9.710 1.00 85.31 233 PRO A O 1
ATOM 1763 N N . PHE A 1 234 ? -5.565 3.851 -9.011 1.00 89.00 234 PHE A N 1
ATOM 1764 C CA . PHE A 1 234 ? -4.328 4.350 -9.591 1.00 89.00 234 PHE A CA 1
ATOM 1765 C C . PHE A 1 234 ? -4.361 4.046 -11.090 1.00 89.00 234 PHE A C 1
ATOM 1767 O O . PHE A 1 234 ? -4.622 2.917 -11.502 1.00 89.00 234 PHE A O 1
ATOM 1774 N N . THR A 1 235 ? -4.154 5.066 -11.911 1.00 88.81 235 THR A N 1
ATOM 1775 C CA . THR A 1 235 ? -4.101 4.949 -13.373 1.00 88.81 235 THR A CA 1
ATOM 1776 C C . THR A 1 235 ? -2.681 5.034 -13.893 1.00 88.81 235 THR A C 1
ATOM 1778 O O . THR A 1 235 ? -2.393 4.459 -14.939 1.00 88.81 235 THR A O 1
ATOM 1781 N N . THR A 1 236 ? -1.808 5.749 -13.181 1.00 90.25 236 THR A N 1
ATOM 1782 C CA . THR A 1 236 ? -0.396 5.873 -13.537 1.00 90.25 236 THR A CA 1
ATOM 1783 C C . THR A 1 236 ? 0.477 5.848 -12.275 1.00 90.25 236 THR A C 1
ATOM 1785 O O . THR A 1 236 ? 0.010 6.265 -11.211 1.00 90.25 236 THR A O 1
ATOM 1788 N N . PRO A 1 237 ? 1.726 5.353 -12.351 1.00 85.50 237 PRO A N 1
ATOM 1789 C CA . PRO A 1 237 ? 2.627 5.319 -11.199 1.00 85.50 237 PRO A CA 1
ATOM 1790 C C . PRO A 1 237 ? 2.984 6.706 -10.639 1.00 85.50 237 PRO A C 1
ATOM 1792 O O . PRO A 1 237 ? 3.204 6.833 -9.442 1.00 85.50 237 PRO A O 1
ATOM 1795 N N . GLU A 1 238 ? 2.992 7.754 -11.467 1.00 88.56 238 GLU A N 1
ATOM 1796 C CA . GLU A 1 238 ? 3.336 9.132 -11.070 1.00 88.56 238 GLU A CA 1
ATOM 1797 C C . GLU A 1 238 ? 2.343 9.718 -10.054 1.00 88.56 238 GLU A C 1
ATOM 1799 O O . GLU A 1 238 ? 2.647 10.672 -9.347 1.00 88.56 238 GLU A O 1
ATOM 1804 N N . GLN A 1 239 ? 1.149 9.132 -9.924 1.00 91.19 239 GLN A N 1
ATOM 1805 C CA . GLN A 1 239 ? 0.186 9.530 -8.894 1.00 91.19 239 GLN A CA 1
ATOM 1806 C C . GLN A 1 239 ? 0.687 9.258 -7.466 1.00 91.19 239 GLN A C 1
ATOM 1808 O O . GLN A 1 239 ? 0.132 9.821 -6.526 1.00 91.19 239 GLN A O 1
ATOM 1813 N N . LEU A 1 240 ? 1.745 8.456 -7.291 1.00 90.19 240 LEU A N 1
ATOM 1814 C CA . LEU A 1 240 ? 2.439 8.299 -6.009 1.00 90.19 240 LEU A CA 1
ATOM 1815 C C . LEU A 1 240 ? 3.056 9.612 -5.496 1.00 90.19 240 LEU A C 1
ATOM 1817 O O . LEU A 1 240 ? 3.181 9.787 -4.289 1.00 90.19 240 LEU A O 1
ATOM 1821 N N . GLU A 1 241 ? 3.386 10.557 -6.379 1.00 88.44 241 GLU A N 1
ATOM 1822 C CA . GLU A 1 241 ? 3.923 11.871 -5.992 1.00 88.44 241 GLU A CA 1
ATOM 1823 C C . GLU A 1 241 ? 2.865 12.768 -5.329 1.00 88.44 241 GLU A C 1
ATOM 1825 O O . GLU A 1 241 ? 3.189 13.773 -4.709 1.00 88.44 241 GLU A O 1
ATOM 1830 N N . GLN A 1 242 ? 1.583 12.412 -5.441 1.00 90.94 242 GLN A N 1
ATOM 1831 C CA . GLN A 1 242 ? 0.481 13.170 -4.844 1.00 90.94 242 GLN A CA 1
ATOM 1832 C C . GLN A 1 242 ? 0.214 12.761 -3.394 1.00 90.94 242 GLN A C 1
ATOM 1834 O O . GLN A 1 242 ? -0.689 13.301 -2.770 1.00 90.94 242 GLN A O 1
ATOM 1839 N N . LEU A 1 243 ? 0.931 11.770 -2.862 1.00 92.62 243 LEU A N 1
ATOM 1840 C CA . LEU A 1 243 ? 0.614 11.181 -1.562 1.00 92.62 243 LEU A CA 1
ATOM 1841 C C . LEU A 1 243 ? 1.004 12.054 -0.371 1.00 92.62 243 LEU A C 1
ATOM 1843 O O . LEU A 1 243 ? 0.527 11.785 0.729 1.00 92.62 243 LEU A O 1
ATOM 1847 N N . ASP A 1 244 ? 1.825 13.081 -0.583 1.00 92.31 244 ASP A N 1
ATOM 1848 C CA . ASP A 1 244 ? 2.343 13.938 0.485 1.00 92.31 244 ASP A CA 1
ATOM 1849 C C . ASP A 1 244 ? 1.224 14.601 1.303 1.00 92.31 244 ASP A C 1
ATOM 1851 O O . ASP A 1 244 ? 1.341 14.683 2.522 1.00 92.31 244 ASP A O 1
ATOM 1855 N N . ASP A 1 245 ? 0.090 14.949 0.681 1.00 90.94 245 ASP A N 1
ATOM 1856 C CA . ASP A 1 245 ? -1.074 15.526 1.379 1.00 90.94 245 ASP A CA 1
ATOM 1857 C C . ASP A 1 245 ? -1.713 14.560 2.407 1.00 90.94 245 ASP A C 1
ATOM 1859 O O . ASP A 1 245 ? -2.469 14.985 3.282 1.00 90.94 245 ASP A O 1
ATOM 1863 N N . TRP A 1 246 ? -1.417 13.258 2.317 1.00 93.00 246 TRP A N 1
ATOM 1864 C CA . TRP A 1 246 ? -1.908 12.208 3.220 1.00 93.00 246 TRP A CA 1
ATOM 1865 C C . TRP A 1 246 ? -0.826 11.668 4.164 1.00 93.00 246 TRP A C 1
ATOM 1867 O O . TRP A 1 246 ? -1.073 10.725 4.925 1.00 93.00 246 TRP A O 1
ATOM 1877 N N . VAL A 1 247 ? 0.375 12.240 4.139 1.00 94.00 247 VAL A N 1
ATOM 1878 C CA . VAL A 1 247 ? 1.460 11.885 5.052 1.00 94.00 247 VAL A CA 1
ATOM 1879 C C . VAL A 1 247 ? 1.530 12.909 6.182 1.00 94.00 247 VAL A C 1
ATOM 1881 O O . VAL A 1 247 ? 1.493 14.112 5.956 1.00 94.00 247 VAL A O 1
ATOM 1884 N N . LEU A 1 248 ? 1.613 12.429 7.425 1.00 91.50 248 LEU A N 1
ATOM 1885 C CA . LEU A 1 248 ? 1.706 13.305 8.601 1.00 91.50 248 LEU A CA 1
ATOM 1886 C C . LEU A 1 248 ? 3.108 13.887 8.809 1.00 91.50 248 LEU A C 1
ATOM 1888 O O . LEU A 1 248 ? 3.265 14.884 9.510 1.00 91.50 248 LEU A O 1
ATOM 1892 N N . ASP A 1 249 ? 4.124 13.232 8.257 1.00 87.56 249 ASP A N 1
ATOM 1893 C CA . ASP A 1 249 ? 5.504 13.694 8.316 1.00 87.56 249 ASP A CA 1
ATOM 1894 C C . ASP A 1 249 ? 5.746 14.842 7.325 1.00 87.56 249 ASP A C 1
ATOM 1896 O O . ASP A 1 249 ? 5.348 14.763 6.165 1.00 87.56 249 ASP A O 1
ATOM 1900 N N . GLU A 1 250 ? 6.443 15.896 7.762 1.00 82.81 250 GLU A N 1
ATOM 1901 C CA . GLU A 1 250 ? 6.752 17.059 6.912 1.00 82.81 250 GLU A CA 1
ATOM 1902 C C . GLU A 1 250 ? 7.628 16.694 5.699 1.00 82.81 250 GLU A C 1
ATOM 1904 O O . GLU A 1 250 ? 7.649 17.429 4.712 1.00 82.81 250 GLU A O 1
ATOM 1909 N N . GLY A 1 251 ? 8.350 15.567 5.756 1.00 82.44 251 GLY A N 1
ATOM 1910 C CA . GLY A 1 251 ? 9.137 15.032 4.648 1.00 82.44 251 GLY A CA 1
ATOM 1911 C C . GLY A 1 251 ? 8.319 14.324 3.561 1.00 82.44 251 GLY A C 1
ATOM 1912 O O . GLY A 1 251 ? 8.911 13.874 2.577 1.00 82.44 251 GLY A O 1
ATOM 1913 N N . GLY A 1 252 ? 6.995 14.217 3.723 1.00 88.88 252 GLY A N 1
ATOM 1914 C CA . GLY A 1 252 ? 6.107 13.547 2.775 1.00 88.88 252 GLY A CA 1
ATOM 1915 C C . GLY A 1 252 ? 6.345 12.036 2.693 1.00 88.88 252 GLY A C 1
ATOM 1916 O O . GLY A 1 252 ? 6.904 11.408 3.598 1.00 88.88 252 GLY A O 1
ATOM 1917 N N . ALA A 1 253 ? 5.922 11.416 1.591 1.00 87.12 253 ALA A N 1
ATOM 1918 C CA . ALA A 1 253 ? 6.104 9.981 1.360 1.00 87.12 253 ALA A CA 1
ATOM 1919 C C . ALA A 1 253 ? 7.594 9.582 1.362 1.00 87.12 253 ALA A C 1
ATOM 1921 O O . ALA A 1 253 ? 7.974 8.523 1.875 1.00 87.12 253 ALA A O 1
ATOM 1922 N N . GLY A 1 254 ? 8.448 10.472 0.852 1.00 88.25 254 GLY A N 1
ATOM 1923 C CA . GLY A 1 254 ? 9.887 10.270 0.737 1.00 88.25 254 GLY A CA 1
ATOM 1924 C C . GLY A 1 254 ? 10.279 9.382 -0.451 1.00 88.25 254 GLY A C 1
ATOM 1925 O O . GLY A 1 254 ? 9.544 8.493 -0.883 1.00 88.25 254 GLY A O 1
ATOM 1926 N N . LEU A 1 255 ? 11.487 9.616 -0.971 1.00 88.75 255 LEU A N 1
ATOM 1927 C CA . LEU A 1 255 ? 12.002 8.951 -2.174 1.00 88.75 255 LEU A CA 1
ATOM 1928 C C . LEU A 1 255 ? 12.093 7.423 -2.010 1.00 88.75 255 LEU A C 1
ATOM 1930 O O . LEU A 1 255 ? 11.679 6.687 -2.897 1.00 88.75 255 LEU A O 1
ATOM 1934 N N . GLU A 1 256 ? 12.561 6.945 -0.853 1.00 88.19 256 GLU A N 1
ATOM 1935 C CA . GLU A 1 256 ? 12.736 5.509 -0.580 1.00 88.19 256 GLU A CA 1
ATOM 1936 C C . GLU A 1 256 ? 11.413 4.729 -0.653 1.00 88.19 256 GLU A C 1
ATOM 1938 O O . GLU A 1 256 ? 11.370 3.607 -1.166 1.00 88.19 256 GLU A O 1
ATOM 1943 N N . MET A 1 257 ? 10.312 5.327 -0.177 1.00 89.56 257 MET A N 1
ATOM 1944 C CA . MET A 1 257 ? 8.977 4.737 -0.291 1.00 89.56 257 MET A CA 1
ATOM 1945 C C . MET A 1 257 ? 8.566 4.644 -1.757 1.00 89.56 257 MET A C 1
ATOM 1947 O O . MET A 1 257 ? 8.179 3.570 -2.216 1.00 89.56 257 MET A O 1
ATOM 1951 N N . ILE A 1 258 ? 8.654 5.761 -2.479 1.00 91.56 258 ILE A N 1
ATOM 1952 C CA . ILE A 1 258 ? 8.235 5.862 -3.878 1.00 91.56 258 ILE A CA 1
ATOM 1953 C C . ILE A 1 258 ? 9.024 4.866 -4.740 1.00 91.56 258 ILE A C 1
ATOM 1955 O O . ILE A 1 258 ? 8.426 4.093 -5.487 1.00 91.56 258 ILE A O 1
ATOM 1959 N N . GLU A 1 259 ? 10.345 4.785 -4.568 1.00 91.31 259 GLU A N 1
ATOM 1960 C CA . GLU A 1 259 ? 11.200 3.816 -5.263 1.00 91.31 259 GLU A CA 1
ATOM 1961 C C . GLU A 1 259 ? 10.838 2.363 -4.934 1.00 91.31 259 GLU A C 1
ATOM 1963 O O . GLU A 1 259 ? 10.797 1.514 -5.832 1.00 91.31 259 GLU A O 1
ATOM 1968 N N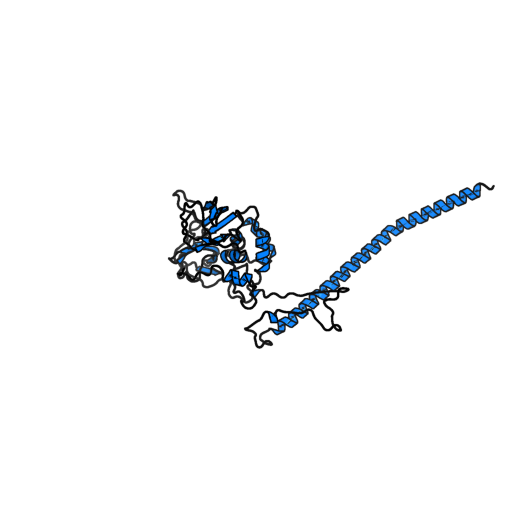 . SER A 1 260 ? 10.546 2.052 -3.664 1.00 91.31 260 SER A N 1
ATOM 1969 C CA . SER A 1 260 ? 10.124 0.699 -3.291 1.00 91.31 260 SER A CA 1
ATOM 1970 C C . SER A 1 260 ? 8.793 0.322 -3.942 1.00 91.31 260 SER A C 1
ATOM 1972 O O . SER A 1 260 ? 8.649 -0.783 -4.474 1.00 91.31 260 SER A O 1
ATOM 1974 N N . LEU A 1 261 ? 7.830 1.248 -3.967 1.00 92.94 261 LEU A 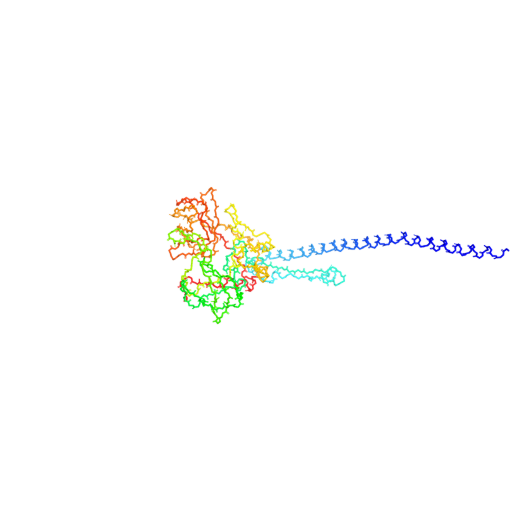N 1
ATOM 1975 C CA . LEU A 1 261 ? 6.530 1.017 -4.594 1.00 92.94 261 LEU A CA 1
ATOM 1976 C C . LEU A 1 261 ? 6.639 0.905 -6.117 1.00 92.94 261 LEU A C 1
ATOM 1978 O O . LEU A 1 261 ? 6.028 -0.000 -6.680 1.00 92.94 261 LEU A O 1
ATOM 1982 N N . HIS A 1 262 ? 7.454 1.723 -6.787 1.00 91.19 262 HIS A N 1
ATOM 1983 C CA . HIS A 1 262 ? 7.682 1.587 -8.231 1.00 91.19 262 HIS A CA 1
ATOM 1984 C C . HIS A 1 262 ? 8.267 0.228 -8.620 1.00 91.19 262 HIS A C 1
ATOM 1986 O O . HIS A 1 262 ? 7.926 -0.303 -9.673 1.00 91.19 262 HIS A O 1
ATOM 1992 N N . ARG A 1 263 ? 9.134 -0.346 -7.778 1.00 90.44 263 ARG A N 1
ATOM 1993 C CA . ARG A 1 263 ? 9.755 -1.649 -8.046 1.00 90.44 263 ARG A CA 1
ATOM 1994 C C . ARG A 1 263 ? 8.805 -2.827 -7.815 1.00 90.44 263 ARG A C 1
ATOM 1996 O O . ARG A 1 263 ? 8.938 -3.850 -8.478 1.00 90.44 263 ARG A O 1
ATOM 2003 N N . THR A 1 264 ? 7.884 -2.713 -6.859 1.00 93.38 264 THR A N 1
ATOM 2004 C CA . THR A 1 264 ? 7.141 -3.870 -6.323 1.00 93.38 264 THR A CA 1
ATOM 2005 C C . THR A 1 264 ? 5.635 -3.845 -6.571 1.00 93.38 264 THR A C 1
ATOM 2007 O O . THR A 1 264 ? 4.947 -4.851 -6.364 1.00 93.38 264 THR A O 1
ATOM 2010 N N . THR A 1 265 ? 5.104 -2.709 -7.018 1.00 93.38 265 THR A N 1
ATOM 2011 C CA . THR A 1 265 ? 3.673 -2.518 -7.247 1.00 93.38 265 THR A CA 1
ATOM 2012 C C . THR A 1 265 ? 3.376 -2.197 -8.702 1.00 93.38 265 THR A C 1
ATOM 2014 O O . THR A 1 265 ? 4.234 -1.760 -9.463 1.00 93.38 265 THR A O 1
ATOM 2017 N N . SER A 1 266 ? 2.123 -2.403 -9.091 1.00 91.38 266 SER A N 1
ATOM 2018 C CA . SER A 1 266 ? 1.613 -1.987 -10.386 1.00 91.38 266 SER A CA 1
ATOM 2019 C C . SER A 1 266 ? 0.200 -1.441 -10.254 1.00 91.38 266 SER A C 1
ATOM 2021 O O . SER A 1 266 ? -0.581 -1.862 -9.403 1.00 91.38 266 SER A O 1
ATOM 2023 N N . VAL A 1 267 ? -0.144 -0.526 -11.154 1.00 89.50 267 VAL A N 1
ATOM 2024 C CA . VAL A 1 267 ? -1.504 0.001 -11.333 1.00 89.50 267 VAL A CA 1
ATOM 2025 C C . VAL A 1 267 ? -2.342 -0.874 -12.280 1.00 89.50 267 VAL A C 1
ATOM 2027 O O . VAL A 1 267 ? -3.525 -0.627 -12.506 1.00 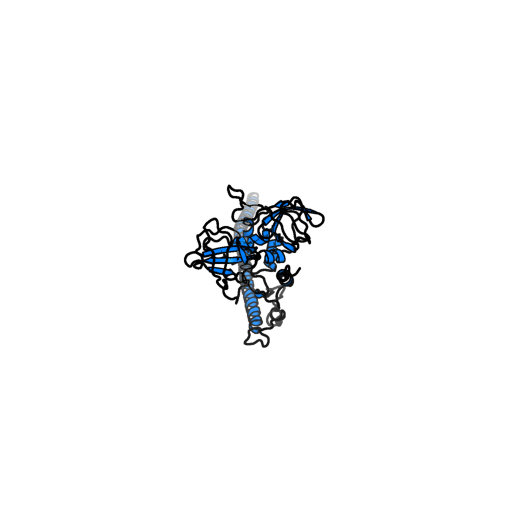89.50 267 VAL A O 1
ATOM 2030 N N . HIS A 1 268 ? -1.727 -1.917 -12.848 1.00 85.94 268 HIS A N 1
ATOM 2031 C CA . HIS A 1 268 ? -2.322 -2.814 -13.839 1.00 85.94 268 HIS A CA 1
ATOM 2032 C C . HIS A 1 268 ? -2.363 -4.284 -13.386 1.00 85.94 268 HIS A C 1
ATOM 2034 O O . HIS A 1 268 ? -2.855 -5.133 -14.124 1.00 85.94 268 HIS A O 1
ATOM 2040 N N . ALA A 1 269 ? -1.927 -4.607 -12.163 1.00 73.00 269 ALA A N 1
ATOM 2041 C CA . ALA A 1 269 ? -1.922 -5.980 -11.630 1.00 73.00 269 ALA A CA 1
ATOM 2042 C C . ALA A 1 269 ? -3.327 -6.594 -11.422 1.00 73.00 269 ALA A C 1
ATOM 2044 O O . ALA A 1 269 ? -3.463 -7.764 -11.082 1.00 73.00 269 ALA A O 1
ATOM 2045 N N . GLY A 1 270 ? -4.399 -5.833 -11.668 1.00 68.44 270 GLY A N 1
ATOM 2046 C CA . GLY A 1 270 ? -5.781 -6.322 -11.661 1.00 68.44 270 GLY A CA 1
ATOM 2047 C C . GLY A 1 270 ? -6.271 -6.975 -12.963 1.00 68.44 270 GLY A C 1
ATOM 2048 O O . GLY A 1 270 ? -7.464 -7.276 -13.053 1.00 68.44 270 GLY A O 1
ATOM 2049 N N . ILE A 1 271 ? -5.421 -7.167 -13.980 1.00 61.94 271 ILE A N 1
ATOM 2050 C CA . ILE A 1 271 ? -5.808 -7.813 -15.248 1.00 61.94 271 ILE A CA 1
ATOM 2051 C C . ILE A 1 271 ? -6.303 -9.248 -14.981 1.00 61.94 271 ILE A C 1
ATOM 2053 O O . ILE A 1 271 ? -5.710 -9.987 -14.205 1.00 61.94 271 ILE A O 1
ATOM 2057 N N . ALA A 1 272 ? -7.429 -9.627 -15.601 1.00 60.22 272 ALA A N 1
ATOM 2058 C CA . ALA A 1 272 ? -8.115 -10.919 -15.423 1.00 60.22 272 ALA A CA 1
ATOM 2059 C C . ALA A 1 272 ? -8.609 -11.233 -13.994 1.00 60.22 272 ALA A C 1
ATOM 2061 O O . ALA A 1 272 ? -9.063 -12.345 -13.714 1.00 60.22 272 ALA A O 1
ATOM 2062 N N . ALA A 1 273 ? -8.594 -10.257 -13.088 1.00 67.25 273 ALA A N 1
ATOM 2063 C CA . ALA A 1 273 ? -9.153 -10.442 -11.764 1.00 67.25 273 ALA A CA 1
ATOM 2064 C C . ALA A 1 273 ? -10.692 -10.354 -11.783 1.00 67.25 273 ALA A C 1
ATOM 2066 O O . ALA A 1 273 ? -11.295 -9.670 -12.611 1.00 67.25 273 ALA A O 1
ATOM 2067 N N . GLY A 1 274 ? -11.342 -11.052 -10.846 1.00 77.06 274 GLY A N 1
ATOM 2068 C CA . GLY A 1 274 ? -12.801 -11.028 -10.699 1.00 77.06 274 GLY A CA 1
ATOM 2069 C C . GLY A 1 274 ? -13.358 -9.649 -10.308 1.00 77.06 274 GLY A C 1
ATOM 2070 O O . GLY A 1 274 ? -12.647 -8.640 -10.283 1.00 77.06 274 GLY A O 1
ATOM 2071 N N . SER A 1 275 ? -14.646 -9.615 -9.952 1.00 86.75 275 SER A N 1
ATOM 2072 C CA . SER A 1 275 ? -15.321 -8.395 -9.479 1.00 86.75 275 SER A CA 1
ATOM 2073 C C . SER A 1 275 ? -14.498 -7.656 -8.414 1.00 86.75 275 SER A C 1
ATOM 2075 O O . SER A 1 275 ? -13.993 -8.279 -7.477 1.00 86.75 275 SER A O 1
ATOM 2077 N N . VAL A 1 276 ? -14.393 -6.327 -8.556 1.00 87.38 276 VAL A N 1
ATOM 2078 C CA . VAL A 1 276 ? -13.716 -5.440 -7.589 1.00 87.38 276 VAL A CA 1
ATOM 2079 C C . VAL A 1 276 ? -14.341 -5.589 -6.210 1.00 87.38 276 VAL A C 1
ATOM 2081 O O . VAL A 1 276 ? -13.628 -5.692 -5.221 1.00 87.38 276 VAL A O 1
ATOM 2084 N N . TRP A 1 277 ? -15.668 -5.647 -6.155 1.00 91.44 277 TRP A N 1
ATOM 2085 C CA . TRP A 1 277 ? -16.431 -5.791 -4.924 1.00 91.44 277 TRP A CA 1
ATOM 2086 C C . TRP A 1 277 ? -16.897 -7.234 -4.784 1.00 91.44 277 TRP A C 1
ATOM 2088 O O . TRP A 1 277 ? -17.493 -7.802 -5.707 1.00 91.44 277 TRP A O 1
ATOM 2098 N N . GLN A 1 278 ? -16.589 -7.840 -3.643 1.00 89.81 278 GLN A N 1
ATOM 2099 C CA . GLN A 1 278 ? -16.888 -9.232 -3.349 1.00 89.81 278 GLN A CA 1
ATOM 2100 C C . GLN A 1 278 ? -17.922 -9.354 -2.236 1.00 89.81 278 GLN A C 1
ATOM 2102 O O . GLN A 1 278 ? -17.954 -8.544 -1.314 1.00 89.81 278 GLN A O 1
ATOM 2107 N N . ARG A 1 279 ? -18.710 -10.435 -2.337 1.00 84.44 279 ARG A N 1
ATOM 2108 C CA . ARG A 1 279 ? -19.626 -10.987 -1.323 1.00 84.44 279 ARG A CA 1
ATOM 2109 C C . ARG A 1 279 ? -20.342 -9.918 -0.477 1.00 84.44 279 ARG A C 1
ATOM 2111 O O . ARG A 1 279 ? -19.838 -9.571 0.589 1.00 84.44 279 ARG A O 1
ATOM 2118 N N . PRO A 1 280 ? -21.532 -9.456 -0.897 1.00 93.19 280 PRO A N 1
ATOM 2119 C CA . PRO A 1 280 ? -22.329 -8.562 -0.068 1.00 93.19 280 PRO A CA 1
ATOM 2120 C C . PRO A 1 280 ? -22.744 -9.263 1.230 1.00 93.19 280 PRO A C 1
ATOM 2122 O O . PRO A 1 280 ? -23.263 -10.380 1.207 1.00 93.19 280 PRO A O 1
ATOM 2125 N N . MET A 1 281 ? -22.512 -8.585 2.347 1.00 95.38 281 MET A N 1
ATOM 2126 C CA . MET A 1 281 ? -22.918 -8.955 3.701 1.00 95.38 281 MET A CA 1
ATOM 2127 C C . MET A 1 281 ? -23.998 -7.977 4.145 1.00 95.38 281 MET A C 1
ATOM 2129 O O . MET A 1 281 ? -23.889 -6.783 3.870 1.00 95.38 281 MET A O 1
ATOM 2133 N N . ARG A 1 282 ? -25.051 -8.442 4.813 1.00 96.12 282 ARG A N 1
ATOM 2134 C CA . ARG A 1 282 ? -26.098 -7.527 5.284 1.00 96.12 282 ARG A CA 1
ATOM 2135 C C . ARG A 1 282 ? -25.668 -6.838 6.568 1.00 96.12 282 ARG A C 1
ATOM 2137 O O . ARG A 1 282 ? -25.195 -7.499 7.493 1.00 96.12 282 ARG A O 1
ATOM 2144 N N . LEU A 1 283 ? -25.888 -5.529 6.632 1.00 96.19 283 LEU A N 1
ATOM 2145 C CA . LEU A 1 283 ? -25.792 -4.770 7.873 1.00 96.19 283 LEU A CA 1
ATOM 2146 C C . LEU A 1 283 ? -26.919 -5.222 8.818 1.00 96.19 283 LEU A C 1
ATOM 2148 O O . LEU A 1 283 ? -28.065 -5.330 8.392 1.00 96.19 283 LEU A O 1
ATOM 2152 N N . THR A 1 284 ? -26.622 -5.512 10.083 1.00 95.88 284 THR A N 1
ATOM 2153 C CA . THR A 1 284 ? -27.616 -6.014 11.057 1.00 95.88 284 THR A CA 1
ATOM 2154 C C . THR A 1 284 ? -28.027 -4.979 12.101 1.00 95.88 284 THR A C 1
ATOM 2156 O O . THR A 1 284 ? -28.972 -5.215 12.850 1.00 95.88 284 THR A O 1
ATOM 2159 N N . SER A 1 285 ? -27.321 -3.851 12.171 1.00 94.00 285 SER A N 1
ATOM 2160 C CA . SER A 1 285 ? -27.585 -2.727 13.074 1.00 94.00 285 SER A CA 1
ATOM 2161 C C . SER A 1 285 ? -27.596 -1.430 12.279 1.00 94.00 285 SER A C 1
ATOM 2163 O O . SER A 1 285 ? -26.714 -1.246 11.446 1.00 94.00 285 SER A O 1
ATOM 2165 N N . SER A 1 286 ? -28.552 -0.540 12.539 1.00 94.81 286 SER A N 1
ATOM 2166 C CA . SER A 1 286 ? -28.577 0.760 11.869 1.00 94.81 286 SER A CA 1
ATOM 2167 C C . SER A 1 286 ? -27.362 1.606 12.258 1.00 94.81 286 SER A C 1
ATOM 2169 O O . SER A 1 286 ? -26.809 1.436 13.348 1.00 94.81 286 SER A O 1
ATOM 2171 N N . LEU A 1 287 ? -26.959 2.504 11.365 1.00 94.00 287 LEU A N 1
ATOM 2172 C CA . LEU A 1 287 ? -25.888 3.472 11.579 1.00 94.00 287 LEU A CA 1
ATOM 2173 C C . LEU A 1 287 ? -26.457 4.872 11.447 1.00 94.00 287 LEU A C 1
ATOM 2175 O O . LEU A 1 287 ? -27.196 5.148 10.505 1.00 94.00 287 LEU A O 1
ATOM 2179 N N . GLU A 1 288 ? -26.086 5.720 12.394 1.00 93.50 288 GLU A N 1
ATOM 2180 C CA . GLU A 1 288 ? -26.429 7.133 12.393 1.00 93.50 288 GLU A CA 1
ATOM 2181 C C . GLU A 1 288 ? -25.290 7.932 11.768 1.00 93.50 288 GLU A C 1
ATOM 2183 O O . GLU A 1 288 ? -24.107 7.704 12.054 1.00 93.50 288 GLU A O 1
ATOM 2188 N N . ARG A 1 289 ? -25.667 8.871 10.911 1.00 92.44 289 ARG A N 1
ATOM 2189 C CA . ARG A 1 289 ? -24.781 9.828 10.271 1.00 92.44 289 ARG A CA 1
ATOM 2190 C C . ARG A 1 289 ? -23.901 10.557 11.289 1.00 92.44 289 ARG A C 1
ATOM 2192 O O . ARG A 1 289 ? -24.360 10.969 12.348 1.00 92.44 289 ARG A O 1
ATOM 2199 N N . ASP A 1 290 ? -22.635 10.751 10.927 1.00 88.69 290 ASP A N 1
ATOM 2200 C CA . ASP A 1 290 ? -21.606 11.489 11.671 1.00 88.69 290 ASP A CA 1
ATOM 2201 C C . ASP A 1 290 ? -21.273 10.902 13.067 1.00 88.69 290 ASP A C 1
ATOM 2203 O O . ASP A 1 290 ? -20.414 11.428 13.774 1.00 88.69 290 ASP A O 1
ATOM 2207 N N . VAL A 1 291 ? -21.884 9.767 13.442 1.00 87.25 291 VAL A N 1
ATOM 2208 C CA . VAL A 1 291 ? -21.696 9.082 14.736 1.00 87.25 291 VAL A CA 1
ATOM 2209 C C . VAL A 1 291 ? -21.276 7.619 14.557 1.00 87.25 291 VAL A C 1
ATOM 2211 O O . VAL A 1 291 ? -20.431 7.121 15.297 1.00 87.25 291 VAL A O 1
ATOM 2214 N N . GLY A 1 292 ? -21.855 6.903 13.591 1.00 86.00 292 GLY A N 1
ATOM 2215 C CA . GLY A 1 292 ? -21.601 5.479 13.383 1.00 86.00 292 GLY A CA 1
ATOM 2216 C C . GLY A 1 292 ? -20.248 5.203 12.727 1.00 86.00 292 GLY A C 1
ATOM 2217 O O . GLY A 1 292 ? -20.027 5.581 11.582 1.00 86.00 292 GLY A O 1
ATOM 2218 N N . ASP A 1 293 ? -19.362 4.483 13.413 1.00 91.25 293 ASP A N 1
ATOM 2219 C CA . ASP A 1 293 ? -18.012 4.131 12.935 1.00 91.25 293 ASP A CA 1
ATOM 2220 C C . ASP A 1 293 ? -17.722 2.625 12.955 1.00 91.25 293 ASP A C 1
ATOM 2222 O O . ASP A 1 293 ? -16.605 2.186 12.673 1.00 91.25 293 ASP A O 1
ATOM 2226 N N . HIS A 1 294 ? -18.717 1.811 13.308 1.00 94.00 294 HIS A N 1
ATOM 2227 C CA . HIS A 1 294 ? -18.554 0.374 13.419 1.00 94.00 294 HIS A CA 1
ATOM 2228 C C . HIS A 1 294 ? -19.736 -0.387 12.833 1.00 94.00 294 HIS A C 1
ATOM 2230 O O . HIS A 1 294 ? -20.898 -0.108 13.106 1.00 94.00 294 HIS A O 1
ATOM 2236 N N . LEU A 1 295 ? -19.429 -1.407 12.040 1.00 94.38 295 LEU A N 1
ATOM 2237 C CA . LEU A 1 295 ? -20.400 -2.231 11.343 1.00 94.38 295 LEU A CA 1
ATOM 2238 C C . LEU A 1 295 ? -20.608 -3.540 12.100 1.00 94.38 295 LEU A C 1
ATOM 2240 O O . LEU A 1 295 ? -19.649 -4.248 12.434 1.00 94.38 295 LEU A O 1
ATOM 2244 N N . THR A 1 296 ? -21.872 -3.910 12.287 1.00 95.44 296 THR A N 1
ATOM 2245 C CA . THR A 1 296 ? -22.251 -5.280 12.639 1.00 95.44 296 THR A CA 1
ATOM 2246 C C . THR A 1 296 ? -22.928 -5.905 11.430 1.00 95.44 296 THR A C 1
ATOM 2248 O O . THR A 1 296 ? -23.899 -5.361 10.906 1.00 95.44 296 THR A O 1
ATOM 2251 N N . VAL A 1 297 ? -22.375 -7.018 10.952 1.00 94.88 297 VAL A N 1
ATOM 2252 C CA . VAL A 1 297 ? -22.817 -7.702 9.732 1.00 94.88 297 VAL A CA 1
ATOM 2253 C C . VAL A 1 297 ? -23.157 -9.158 10.014 1.00 94.88 297 VAL A C 1
ATOM 2255 O O . VAL A 1 297 ? -22.669 -9.745 10.980 1.00 94.88 297 VAL A O 1
ATOM 2258 N N . ASP A 1 298 ? -23.951 -9.758 9.133 1.00 93.56 298 ASP A N 1
ATOM 2259 C CA . ASP A 1 298 ? -24.324 -11.174 9.202 1.00 93.56 298 ASP A CA 1
ATOM 2260 C C . ASP A 1 298 ? -23.118 -12.139 9.204 1.00 93.56 298 ASP A C 1
ATOM 2262 O O . ASP A 1 298 ? -23.159 -13.188 9.853 1.00 93.56 298 ASP A O 1
ATOM 2266 N N . SER A 1 299 ? -22.027 -11.806 8.506 1.00 91.19 299 SER A N 1
ATOM 2267 C CA . SER A 1 299 ? -20.814 -12.623 8.474 1.00 91.19 299 SER A CA 1
ATOM 2268 C C . SER A 1 299 ? -19.540 -11.822 8.206 1.00 91.19 299 SER A C 1
ATOM 2270 O O . SER A 1 299 ? -19.171 -11.586 7.065 1.00 91.19 299 SER A O 1
ATOM 2272 N N . SER A 1 300 ? -18.758 -11.514 9.242 1.00 90.69 300 SER A N 1
ATOM 2273 C CA . SER A 1 300 ? -17.492 -10.766 9.111 1.00 90.69 300 SER A CA 1
ATOM 2274 C C . SER A 1 300 ? -16.296 -11.586 8.601 1.00 90.69 300 SER A C 1
ATOM 2276 O O . SER A 1 300 ? -15.184 -11.075 8.505 1.00 90.69 300 SER A O 1
ATOM 2278 N N . ARG A 1 301 ? -16.488 -12.861 8.230 1.00 89.00 301 ARG A N 1
ATOM 2279 C CA . ARG A 1 301 ? -15.407 -13.797 7.845 1.00 89.00 301 ARG A CA 1
ATOM 2280 C C . ARG A 1 301 ? -14.568 -13.362 6.637 1.00 89.00 301 ARG A C 1
ATOM 2282 O O . ARG A 1 301 ? -13.479 -13.893 6.446 1.00 89.00 301 ARG A O 1
ATOM 2289 N N . TYR A 1 302 ? -15.104 -12.484 5.791 1.00 86.75 302 TYR A N 1
ATOM 2290 C CA . TYR A 1 302 ? -14.445 -12.011 4.568 1.00 86.75 302 TYR A CA 1
ATOM 2291 C C . TYR A 1 302 ? -13.731 -10.676 4.759 1.00 86.75 302 TYR A C 1
ATOM 2293 O O . TYR A 1 302 ? -13.031 -10.226 3.856 1.00 86.75 302 TYR A O 1
ATOM 2301 N N . VAL A 1 303 ? -13.906 -10.051 5.921 1.00 90.94 303 VAL A N 1
ATOM 2302 C CA . VAL A 1 303 ? -13.313 -8.764 6.249 1.00 90.94 303 VAL A CA 1
ATOM 2303 C C . VAL A 1 303 ? -12.152 -9.010 7.198 1.00 90.94 303 VAL A C 1
ATOM 2305 O O . VAL A 1 303 ? -12.267 -9.755 8.170 1.00 90.94 303 VAL A O 1
ATOM 2308 N N . ASN A 1 304 ? -11.022 -8.382 6.901 1.00 89.44 304 ASN A N 1
ATOM 2309 C CA . ASN A 1 304 ? -9.849 -8.351 7.766 1.00 89.44 304 ASN A CA 1
ATOM 2310 C C . ASN A 1 304 ? -9.427 -6.901 7.997 1.00 89.44 304 ASN A C 1
ATOM 2312 O O . ASN A 1 304 ? -9.810 -6.013 7.233 1.00 89.44 304 ASN A O 1
ATOM 2316 N N . GLU A 1 305 ? -8.594 -6.671 9.003 1.00 89.38 305 GLU A N 1
ATOM 2317 C CA . GLU A 1 305 ? -7.927 -5.382 9.178 1.00 89.38 305 GLU A CA 1
ATOM 2318 C C . GLU A 1 305 ? -7.179 -4.961 7.898 1.00 89.38 305 GLU A C 1
ATOM 2320 O O . GLU A 1 305 ? -6.682 -5.807 7.140 1.00 89.38 305 GLU A O 1
ATOM 2325 N N . GLY A 1 306 ? -7.190 -3.659 7.612 1.00 90.94 306 GLY A N 1
ATOM 2326 C CA . GLY A 1 306 ? -6.627 -3.068 6.399 1.00 90.94 306 GLY A CA 1
ATOM 2327 C C . GLY A 1 306 ? -7.465 -3.269 5.135 1.00 90.94 306 GLY A C 1
ATOM 2328 O O . GLY A 1 306 ? -7.095 -2.773 4.074 1.00 90.94 306 GLY A O 1
ATOM 2329 N N . SER A 1 307 ? -8.578 -4.006 5.205 1.00 92.56 307 SER A N 1
ATOM 2330 C CA . SER A 1 307 ? -9.455 -4.192 4.045 1.00 92.56 307 SER A CA 1
ATOM 2331 C C . SER A 1 307 ? -10.238 -2.920 3.757 1.00 92.56 307 SER A C 1
ATOM 2333 O O . SER A 1 307 ? -10.665 -2.227 4.675 1.00 92.56 307 SER A O 1
ATOM 2335 N N . THR A 1 308 ? -10.490 -2.660 2.482 1.00 94.56 308 THR A N 1
ATOM 2336 C CA . THR A 1 308 ? -11.444 -1.632 2.075 1.00 94.56 308 THR A CA 1
ATOM 2337 C C . THR A 1 308 ? -12.823 -2.238 1.944 1.00 94.56 308 THR A C 1
ATOM 2339 O O . THR A 1 308 ? -12.986 -3.297 1.334 1.00 94.56 308 THR A O 1
ATOM 2342 N N . VAL A 1 309 ? -13.812 -1.564 2.513 1.00 94.81 309 VAL A N 1
ATOM 2343 C CA . VAL A 1 309 ? -15.214 -1.965 2.441 1.00 94.81 309 VAL A CA 1
ATOM 2344 C C . VAL A 1 309 ? -16.041 -0.861 1.807 1.00 94.81 309 VAL A C 1
ATOM 2346 O O . VAL A 1 309 ? -15.737 0.319 1.967 1.00 94.81 309 VAL A O 1
ATOM 2349 N N . ARG A 1 310 ? -17.084 -1.260 1.085 1.00 94.69 310 ARG A N 1
ATOM 2350 C CA . ARG A 1 310 ? -18.106 -0.377 0.539 1.00 94.69 310 ARG A CA 1
ATOM 2351 C C . ARG A 1 310 ? -19.423 -0.656 1.233 1.00 94.69 310 ARG A C 1
ATOM 2353 O O . ARG A 1 310 ? -19.891 -1.793 1.214 1.00 94.69 310 ARG A O 1
ATOM 2360 N N . LEU A 1 311 ? -20.004 0.371 1.827 1.00 95.06 311 LEU A N 1
ATOM 2361 C CA . LEU A 1 311 ? -21.334 0.354 2.413 1.00 95.06 311 LEU A CA 1
ATOM 2362 C C . LEU A 1 311 ? -22.302 0.989 1.415 1.00 95.06 311 LEU A C 1
ATOM 2364 O O . LEU A 1 311 ? -22.010 2.058 0.891 1.00 95.06 311 LEU A O 1
ATOM 2368 N N . ARG A 1 312 ? -23.421 0.326 1.115 1.00 94.44 312 ARG A N 1
ATOM 2369 C CA . ARG A 1 312 ? -24.442 0.852 0.197 1.00 94.44 312 ARG A CA 1
ATOM 2370 C C . ARG A 1 312 ? -25.847 0.402 0.573 1.00 94.44 312 ARG A C 1
ATOM 2372 O O . ARG A 1 312 ? -26.026 -0.736 0.999 1.00 94.44 312 ARG A O 1
ATOM 2379 N N . ASP A 1 313 ? -26.843 1.238 0.324 1.00 91.88 313 ASP A N 1
ATOM 2380 C CA . ASP A 1 313 ? -28.272 0.940 0.532 1.00 91.88 313 ASP A CA 1
ATOM 2381 C C . ASP A 1 313 ? -29.090 0.902 -0.775 1.00 91.88 313 ASP A C 1
ATOM 2383 O O . ASP A 1 313 ? -30.268 0.555 -0.772 1.00 91.88 313 ASP A O 1
ATOM 2387 N N . GLY A 1 314 ? -28.442 1.181 -1.911 1.00 86.00 314 GLY A N 1
ATOM 2388 C CA . GLY A 1 314 ? -29.052 1.211 -3.242 1.00 86.00 314 GLY A CA 1
ATOM 2389 C C . GLY A 1 314 ? -29.157 2.616 -3.834 1.00 86.00 314 GLY A C 1
ATOM 2390 O O . GLY A 1 314 ? -29.152 2.735 -5.059 1.00 86.00 314 GLY A O 1
ATOM 2391 N N . GLU A 1 315 ? -29.166 3.652 -2.997 1.00 87.44 315 GLU A N 1
ATOM 2392 C CA . GLU A 1 315 ? -29.157 5.059 -3.418 1.00 87.44 315 GLU A CA 1
ATOM 2393 C C . GLU A 1 315 ? -27.797 5.700 -3.153 1.00 87.44 315 GLU A C 1
ATOM 2395 O O . GLU A 1 315 ? -27.249 6.397 -4.012 1.00 87.44 315 GLU A O 1
ATOM 2400 N N . VAL A 1 316 ? -27.230 5.406 -1.985 1.00 91.00 316 VAL A N 1
ATOM 2401 C CA . VAL A 1 316 ? -25.968 5.953 -1.507 1.00 91.00 316 VAL A CA 1
ATOM 2402 C C . VAL A 1 316 ? -24.929 4.842 -1.389 1.00 91.00 316 VAL A C 1
ATOM 2404 O O . VAL A 1 316 ? -25.235 3.662 -1.191 1.00 91.00 316 VAL A O 1
ATOM 2407 N N . SER A 1 317 ? -23.670 5.228 -1.577 1.00 92.38 317 SER A N 1
ATOM 2408 C CA . SER A 1 317 ? -22.513 4.362 -1.413 1.00 92.38 317 SER A CA 1
ATOM 2409 C C . SER A 1 317 ? -21.398 5.143 -0.736 1.00 92.38 317 SER A C 1
ATOM 2411 O O . SER A 1 317 ? -21.150 6.298 -1.081 1.00 92.38 317 SER A O 1
ATOM 2413 N N . GLU A 1 318 ? -20.697 4.501 0.186 1.00 93.81 318 GLU A N 1
ATOM 2414 C CA . GLU A 1 318 ? -19.535 5.045 0.880 1.00 93.81 318 GLU A CA 1
ATOM 2415 C C . GLU A 1 318 ? -18.447 3.979 0.997 1.00 93.81 318 GLU A C 1
ATOM 2417 O O . GLU A 1 318 ? -18.733 2.786 1.110 1.00 93.81 318 GLU A O 1
ATOM 2422 N N . VAL A 1 319 ? -17.185 4.405 0.955 1.00 94.81 319 VAL A N 1
ATOM 2423 C CA . VAL A 1 319 ? -16.020 3.521 1.060 1.00 94.81 319 VAL A CA 1
ATOM 2424 C C . VAL A 1 319 ? -15.201 3.861 2.293 1.00 94.81 319 VAL A C 1
ATOM 2426 O O . VAL A 1 319 ? -15.000 5.033 2.605 1.00 94.81 319 VAL A O 1
ATOM 2429 N N . PHE A 1 320 ? -14.706 2.827 2.966 1.00 94.50 320 PHE A N 1
ATOM 2430 C CA . PHE A 1 320 ? -14.000 2.945 4.238 1.00 94.50 320 PHE A CA 1
ATOM 2431 C C . PHE A 1 320 ? -12.824 1.980 4.316 1.00 94.50 320 PHE A C 1
ATOM 2433 O O . PHE A 1 320 ? -12.813 0.922 3.672 1.00 94.50 320 PHE A O 1
ATOM 2440 N N . LEU A 1 321 ? -11.850 2.325 5.151 1.00 94.56 321 LEU A N 1
ATOM 2441 C CA . LEU A 1 321 ? -10.781 1.434 5.573 1.00 94.56 321 LEU A CA 1
ATOM 2442 C C . LEU A 1 321 ? -11.169 0.766 6.893 1.00 94.56 321 LEU A C 1
ATOM 2444 O O . LEU A 1 321 ? -11.554 1.422 7.854 1.00 94.56 321 LEU A O 1
ATOM 2448 N N . VAL A 1 322 ? -11.009 -0.551 6.967 1.00 94.25 322 VAL A N 1
ATOM 2449 C CA . VAL A 1 322 ? -11.196 -1.296 8.213 1.00 94.25 322 VAL A CA 1
ATOM 2450 C C . VAL A 1 322 ? -9.949 -1.162 9.077 1.00 94.25 322 VAL A C 1
ATOM 2452 O O . VAL A 1 322 ? -8.899 -1.719 8.749 1.00 94.25 322 VAL A O 1
ATOM 2455 N N . THR A 1 323 ? -10.072 -0.459 10.198 1.00 92.12 323 THR A N 1
ATOM 2456 C CA . THR A 1 323 ? -8.973 -0.204 11.142 1.00 92.12 323 THR A CA 1
ATOM 2457 C C . THR A 1 323 ? -8.784 -1.332 12.143 1.00 92.12 323 THR A C 1
ATOM 2459 O O . THR A 1 323 ? -7.671 -1.561 12.604 1.00 92.12 323 THR A O 1
ATOM 2462 N N . ARG A 1 324 ? -9.862 -2.052 12.483 1.00 89.88 324 ARG A N 1
ATOM 2463 C CA . ARG A 1 324 ? -9.834 -3.173 13.430 1.00 89.88 324 ARG A CA 1
ATOM 2464 C C . ARG A 1 324 ? -11.070 -4.052 13.291 1.00 89.88 324 ARG A C 1
ATOM 2466 O O . ARG A 1 324 ? -12.136 -3.598 12.883 1.00 89.88 324 ARG A O 1
ATOM 2473 N N . ILE A 1 325 ? -10.957 -5.306 13.723 1.00 90.00 325 ILE A N 1
ATOM 2474 C CA . ILE A 1 325 ? -12.105 -6.199 13.916 1.00 90.00 325 ILE A CA 1
ATOM 2475 C C . ILE A 1 325 ? -12.077 -6.755 15.337 1.00 90.00 325 ILE A C 1
ATOM 2477 O O . ILE A 1 325 ? -11.076 -7.329 15.770 1.00 90.00 325 ILE A O 1
ATOM 2481 N N . SER A 1 326 ? -13.172 -6.598 16.079 1.00 88.88 326 SER A N 1
ATOM 2482 C CA . SER A 1 326 ? -13.287 -7.171 17.421 1.00 88.88 326 SER A CA 1
ATOM 2483 C C . SER A 1 326 ? -13.397 -8.699 17.380 1.00 88.88 326 SER A C 1
ATOM 2485 O O . SER A 1 326 ? -13.725 -9.313 16.364 1.00 88.88 326 SER A O 1
ATOM 2487 N N . ARG A 1 327 ? -13.223 -9.342 18.540 1.00 85.06 327 ARG A N 1
ATOM 2488 C CA . ARG A 1 327 ? -13.478 -10.786 18.687 1.00 85.06 327 ARG A CA 1
ATOM 2489 C C . ARG A 1 327 ? -14.939 -11.174 18.434 1.00 85.06 327 ARG A C 1
ATOM 2491 O O . ARG A 1 327 ? -15.185 -12.313 18.057 1.00 85.06 327 ARG A O 1
ATOM 2498 N N . SER A 1 328 ? -15.886 -10.250 18.623 1.00 87.44 328 SER A N 1
ATOM 2499 C CA . SER A 1 328 ? -17.304 -10.460 18.297 1.00 87.44 328 SER A CA 1
ATOM 2500 C C . SER A 1 328 ? -17.597 -10.354 16.798 1.00 87.44 328 SER A C 1
ATOM 2502 O O . SER A 1 328 ? -18.709 -10.658 16.383 1.00 87.44 328 SER A O 1
ATOM 2504 N N . GLY A 1 329 ? -16.620 -9.940 15.984 1.00 88.81 329 GLY A N 1
ATOM 2505 C CA . GLY A 1 329 ? -16.798 -9.738 14.550 1.00 88.81 329 GLY A CA 1
ATOM 2506 C C . GLY A 1 329 ? -17.325 -8.353 14.171 1.00 88.81 329 GLY A C 1
ATOM 2507 O O . GLY A 1 329 ? -17.673 -8.165 13.010 1.00 88.81 329 GLY A O 1
ATOM 2508 N N . THR A 1 330 ? -17.363 -7.406 15.112 1.00 93.94 330 THR A N 1
ATOM 2509 C CA . THR A 1 330 ? -17.661 -5.992 14.846 1.00 93.94 330 THR A CA 1
ATOM 2510 C C . THR A 1 330 ? -16.492 -5.368 14.091 1.00 93.94 330 THR A C 1
ATOM 2512 O O . THR A 1 330 ? -15.337 -5.523 14.496 1.00 93.94 330 THR A O 1
ATOM 2515 N N . ILE A 1 331 ? -16.790 -4.685 12.993 1.00 95.00 331 ILE A N 1
ATOM 2516 C CA . ILE A 1 331 ? -15.810 -4.086 12.083 1.00 95.00 331 ILE A CA 1
ATOM 2517 C C . ILE A 1 331 ? -15.726 -2.597 12.407 1.00 95.00 331 ILE A C 1
ATOM 2519 O O . ILE A 1 331 ? -16.752 -1.939 12.366 1.00 95.00 331 ILE A O 1
ATOM 2523 N N . TYR A 1 332 ? -14.545 -2.067 12.705 1.00 94.12 332 TYR A N 1
ATOM 2524 C CA . TYR A 1 332 ? -14.335 -0.638 12.966 1.00 94.12 332 TYR A CA 1
ATOM 2525 C C . TYR A 1 332 ? -13.765 0.041 11.723 1.00 94.12 332 TYR A C 1
ATOM 2527 O O . TYR A 1 332 ? -12.882 -0.516 11.061 1.00 94.12 332 TYR A O 1
ATOM 2535 N N . LEU A 1 333 ? -14.295 1.216 11.405 1.00 94.62 333 LEU A N 1
ATOM 2536 C CA . LEU A 1 333 ? -13.946 2.024 10.242 1.00 94.62 333 LEU A CA 1
ATOM 2537 C C . LEU A 1 333 ? -12.893 3.078 10.606 1.00 94.62 333 LEU A C 1
ATOM 2539 O O . LEU A 1 333 ? -12.545 3.260 11.772 1.00 94.62 333 LEU A O 1
ATOM 2543 N N . ASP A 1 334 ? -12.346 3.747 9.598 1.00 92.50 334 ASP A N 1
ATOM 2544 C CA . ASP A 1 334 ? -11.389 4.847 9.755 1.00 92.50 334 ASP A CA 1
ATOM 2545 C C . ASP A 1 334 ? -12.046 6.184 10.115 1.00 92.50 334 ASP A C 1
ATOM 2547 O O . ASP A 1 334 ? -11.362 7.094 10.578 1.00 92.50 334 ASP A O 1
ATOM 2551 N N . ARG A 1 335 ? -13.358 6.304 9.897 1.00 92.06 335 ARG A N 1
ATOM 2552 C CA . ARG A 1 335 ? -14.160 7.512 10.115 1.00 92.06 335 ARG A CA 1
ATOM 2553 C C . ARG A 1 335 ? -15.639 7.164 10.291 1.00 92.06 335 ARG A C 1
ATOM 2555 O O . ARG A 1 335 ? -16.050 6.044 9.987 1.00 92.06 335 ARG A O 1
ATOM 2562 N N . ALA A 1 336 ? -16.424 8.140 10.743 1.00 93.00 336 ALA A N 1
ATOM 2563 C CA . ALA A 1 336 ? -17.878 8.029 10.785 1.00 93.00 336 ALA A CA 1
ATOM 2564 C C . ALA A 1 336 ? -18.483 7.900 9.379 1.00 93.00 336 ALA A C 1
ATOM 2566 O O . ALA A 1 336 ? -17.928 8.408 8.398 1.00 93.00 336 ALA A O 1
ATOM 2567 N N . VAL A 1 337 ? -19.649 7.261 9.298 1.00 93.31 337 VAL A N 1
ATOM 2568 C CA . VAL A 1 337 ? -20.493 7.283 8.100 1.00 93.31 337 VAL A CA 1
ATOM 2569 C C . VAL A 1 337 ? -21.066 8.680 7.869 1.00 93.31 337 VAL A C 1
ATOM 2571 O O . VAL A 1 337 ? -21.455 9.364 8.811 1.00 93.31 337 VAL A O 1
ATOM 2574 N N . SER A 1 338 ? -21.151 9.105 6.611 1.00 92.44 338 SER A N 1
ATOM 2575 C CA . SER A 1 338 ? -21.706 10.416 6.237 1.00 92.44 338 SER A CA 1
ATOM 2576 C C . SER A 1 338 ? -23.223 10.386 6.032 1.00 92.44 338 SER A C 1
ATOM 2578 O O . SER A 1 338 ? -23.847 11.438 5.880 1.00 92.44 338 SER A O 1
ATOM 2580 N N . ASN A 1 339 ? -23.821 9.194 5.990 1.00 92.50 339 ASN A N 1
ATOM 2581 C CA . ASN A 1 339 ? -25.249 8.978 5.783 1.00 92.50 339 ASN A CA 1
ATOM 2582 C C . ASN A 1 339 ? -25.806 7.984 6.802 1.00 92.50 339 ASN A C 1
ATOM 2584 O O . ASN A 1 339 ? -25.065 7.192 7.387 1.00 92.50 339 ASN A O 1
ATOM 2588 N N . ASP A 1 340 ? -27.123 8.030 6.985 1.00 94.06 340 ASP A N 1
ATOM 2589 C CA . ASP A 1 340 ? -27.843 7.045 7.781 1.00 94.06 340 ASP A CA 1
ATOM 2590 C C . ASP A 1 340 ? -27.999 5.749 6.984 1.00 94.06 340 ASP A C 1
ATOM 2592 O O . ASP A 1 340 ? -28.306 5.775 5.793 1.00 94.06 340 ASP A O 1
ATOM 2596 N N . TYR A 1 341 ? -27.826 4.610 7.650 1.00 95.06 341 TYR A N 1
ATOM 2597 C CA . TYR A 1 341 ? -28.030 3.301 7.037 1.00 95.06 341 TYR A CA 1
ATOM 2598 C C . TYR A 1 341 ? -28.930 2.442 7.907 1.00 95.06 341 TYR A C 1
ATOM 2600 O O . TYR A 1 341 ? -28.631 2.186 9.073 1.00 95.06 341 TYR A O 1
ATOM 2608 N N . ASP A 1 342 ? -29.999 1.923 7.314 1.00 94.31 342 ASP A N 1
ATOM 2609 C CA . ASP A 1 342 ? -30.921 1.036 8.009 1.00 94.31 342 ASP A CA 1
ATOM 2610 C C . ASP A 1 342 ? -30.416 -0.408 8.065 1.00 94.31 342 ASP A C 1
ATOM 2612 O O . ASP A 1 342 ? -29.915 -0.979 7.084 1.00 94.31 342 ASP A O 1
ATOM 2616 N N . ALA A 1 343 ? -30.635 -1.041 9.219 1.00 94.25 343 ALA A N 1
ATOM 2617 C CA . ALA A 1 343 ? -30.426 -2.470 9.390 1.00 94.25 343 ALA A CA 1
ATOM 2618 C C . ALA A 1 343 ? -31.197 -3.278 8.328 1.00 94.25 343 ALA A C 1
ATOM 2620 O O . ALA A 1 343 ? -32.371 -3.038 8.057 1.00 94.25 343 ALA A O 1
ATOM 2621 N N . TYR A 1 344 ? -30.538 -4.289 7.765 1.00 93.88 344 TYR A N 1
ATOM 2622 C CA . TYR A 1 344 ? -31.028 -5.225 6.745 1.00 93.88 344 TYR A CA 1
ATOM 2623 C C . TYR A 1 344 ? -31.375 -4.637 5.370 1.00 93.88 344 TYR A C 1
ATOM 2625 O O . TYR A 1 344 ? -31.595 -5.427 4.443 1.00 93.88 344 TYR A O 1
ATOM 2633 N N . SER A 1 345 ? -31.372 -3.311 5.227 1.00 93.94 345 SER A N 1
ATOM 2634 C CA . SER A 1 345 ? -31.499 -2.602 3.948 1.00 93.94 345 SER A CA 1
ATOM 2635 C C . SER A 1 345 ? -30.130 -2.361 3.313 1.00 93.94 345 SER A C 1
ATOM 2637 O O . SER A 1 345 ? -29.954 -2.593 2.118 1.00 93.94 345 SER A O 1
ATOM 2639 N N . ALA A 1 346 ? -29.141 -1.975 4.124 1.00 95.44 346 ALA A N 1
ATOM 2640 C CA . ALA A 1 346 ? -27.782 -1.740 3.660 1.00 95.44 346 ALA A CA 1
ATOM 2641 C C . ALA A 1 346 ? -26.954 -3.031 3.545 1.00 95.44 346 ALA A C 1
ATOM 2643 O O . ALA A 1 346 ? -27.105 -3.992 4.313 1.00 95.44 346 ALA A O 1
ATOM 2644 N N . VAL A 1 347 ? -26.031 -3.036 2.585 1.00 95.88 347 VAL A N 1
ATOM 2645 C CA . VAL A 1 347 ? -25.059 -4.105 2.362 1.00 95.88 347 VAL A CA 1
ATOM 2646 C C . VAL A 1 347 ? -23.633 -3.576 2.428 1.00 95.88 347 VAL A C 1
ATOM 2648 O O . VAL A 1 347 ? -23.330 -2.474 1.976 1.00 95.88 347 VAL A O 1
ATOM 2651 N N . VAL A 1 348 ? -22.755 -4.409 2.971 1.00 96.06 348 VAL A N 1
ATOM 2652 C CA . VAL A 1 348 ? -21.317 -4.188 3.082 1.00 96.06 348 VAL A CA 1
ATOM 2653 C C . VAL A 1 348 ? -20.620 -5.148 2.131 1.00 96.06 348 VAL A C 1
ATOM 2655 O O . VAL A 1 348 ? -20.787 -6.362 2.228 1.00 96.06 348 VAL A O 1
ATOM 2658 N N . GLU A 1 349 ? -19.830 -4.624 1.208 1.00 95.06 349 GLU A N 1
ATOM 2659 C CA . GLU A 1 349 ? -19.031 -5.398 0.259 1.00 95.06 349 GLU A CA 1
ATOM 2660 C C . GLU A 1 349 ? -17.550 -5.165 0.539 1.00 95.06 349 GLU A C 1
ATOM 2662 O O . GLU A 1 349 ? -17.132 -4.048 0.830 1.00 95.06 349 GLU A O 1
ATOM 2667 N N . VAL A 1 350 ? -16.734 -6.213 0.446 1.00 94.12 350 VAL A N 1
ATOM 2668 C CA . VAL A 1 350 ? -15.284 -6.095 0.639 1.00 94.12 350 VAL A CA 1
ATOM 2669 C C . VAL A 1 350 ? -14.592 -5.966 -0.711 1.00 94.12 350 VAL A C 1
ATOM 2671 O O . VAL A 1 350 ? -14.932 -6.673 -1.664 1.00 94.12 350 VAL A O 1
ATOM 2674 N N . GLN A 1 351 ? -13.620 -5.064 -0.812 1.00 92.44 351 GLN A N 1
ATOM 2675 C CA . GLN A 1 351 ? -12.798 -4.951 -2.008 1.00 92.44 351 GLN A CA 1
ATOM 2676 C C . GLN A 1 351 ? -11.936 -6.213 -2.157 1.00 92.44 351 GLN A C 1
ATOM 2678 O O . GLN A 1 351 ? -11.243 -6.632 -1.227 1.00 92.44 351 GLN A O 1
ATOM 2683 N N . SER A 1 352 ? -11.961 -6.820 -3.341 1.00 89.75 352 SER A N 1
ATOM 2684 C CA . SER A 1 352 ? -11.077 -7.920 -3.706 1.00 89.75 352 SER A CA 1
ATOM 2685 C C . SER A 1 352 ? -9.630 -7.459 -3.622 1.00 89.75 352 SER A C 1
ATOM 2687 O O . SER A 1 352 ? -9.228 -6.551 -4.348 1.00 89.75 352 SER A O 1
ATOM 2689 N N . ARG A 1 353 ? -8.820 -8.163 -2.834 1.00 87.19 353 ARG A N 1
ATOM 2690 C CA . ARG A 1 353 ? -7.361 -8.102 -2.975 1.00 87.19 353 ARG A CA 1
ATOM 2691 C C . ARG A 1 353 ? -6.990 -8.804 -4.277 1.00 87.19 353 ARG A C 1
ATOM 2693 O O . ARG A 1 353 ? -7.541 -9.874 -4.559 1.00 87.19 353 ARG A O 1
ATOM 2700 N N . ARG A 1 354 ? -6.137 -8.199 -5.102 1.00 88.50 354 ARG A N 1
ATOM 2701 C CA . ARG A 1 354 ? -5.684 -8.861 -6.331 1.00 88.50 354 ARG A CA 1
ATOM 2702 C C . ARG A 1 354 ? -4.666 -9.957 -6.003 1.00 88.50 354 ARG A C 1
ATOM 2704 O O . ARG A 1 354 ? -3.843 -9.756 -5.109 1.00 88.50 354 ARG A O 1
ATOM 2711 N N . PRO A 1 355 ? -4.767 -11.130 -6.650 1.00 88.06 355 PRO A N 1
ATOM 2712 C CA . PRO A 1 355 ? -3.791 -12.193 -6.464 1.00 88.06 355 PRO A CA 1
ATOM 2713 C C . PRO A 1 355 ? -2.441 -11.779 -7.054 1.00 88.06 355 PRO A C 1
ATOM 2715 O O . PRO A 1 355 ? -2.395 -11.007 -8.006 1.00 88.06 355 PRO A O 1
ATOM 2718 N N . VAL A 1 356 ? -1.370 -12.335 -6.495 1.00 89.50 356 VAL A N 1
ATOM 2719 C CA . VAL A 1 356 ? -0.004 -12.196 -7.008 1.00 89.50 356 VAL A CA 1
ATOM 2720 C C . VAL A 1 356 ? 0.408 -13.527 -7.635 1.00 89.50 356 VAL A C 1
ATOM 2722 O O . VAL A 1 356 ? 0.233 -14.578 -7.009 1.00 89.50 356 VAL A O 1
ATOM 2725 N N . ASN A 1 357 ? 0.944 -13.493 -8.854 1.00 87.62 357 ASN A N 1
ATOM 2726 C CA . ASN A 1 357 ? 1.506 -14.657 -9.527 1.00 87.62 357 ASN A CA 1
ATOM 2727 C C . ASN A 1 357 ? 2.815 -15.073 -8.850 1.00 87.62 357 ASN A C 1
ATOM 2729 O O . ASN A 1 357 ? 3.852 -14.441 -9.019 1.00 87.62 357 ASN A O 1
ATOM 2733 N N . ILE A 1 358 ? 2.773 -16.158 -8.080 1.00 88.56 358 ILE A N 1
ATOM 2734 C CA . ILE A 1 358 ? 3.919 -16.612 -7.284 1.00 88.56 358 ILE A CA 1
ATOM 2735 C C . ILE A 1 358 ? 5.087 -17.150 -8.119 1.00 88.56 358 ILE A C 1
ATOM 2737 O O . ILE A 1 358 ? 6.196 -17.232 -7.599 1.00 88.56 358 ILE A O 1
ATOM 2741 N N . ASN A 1 359 ? 4.853 -17.538 -9.377 1.00 86.31 359 ASN A N 1
ATOM 2742 C CA . ASN A 1 359 ? 5.882 -18.162 -10.213 1.00 86.31 359 ASN A CA 1
ATOM 2743 C C . ASN A 1 359 ? 6.898 -17.142 -10.748 1.00 86.31 359 ASN A C 1
ATOM 2745 O O . ASN A 1 359 ? 8.048 -17.485 -11.019 1.00 86.31 359 ASN A O 1
ATOM 2749 N N . THR A 1 360 ? 6.462 -15.894 -10.896 1.00 87.81 360 THR A N 1
ATOM 2750 C CA . THR A 1 360 ? 7.191 -14.795 -11.546 1.00 87.81 360 THR A CA 1
ATOM 2751 C C . THR A 1 360 ? 7.370 -13.592 -10.620 1.00 87.81 360 THR A C 1
ATOM 2753 O O . THR A 1 360 ? 8.134 -12.683 -10.943 1.00 87.81 360 THR A O 1
ATOM 2756 N N . ALA A 1 361 ? 6.687 -13.578 -9.468 1.00 90.06 361 ALA A N 1
ATOM 2757 C CA . ALA A 1 361 ? 6.780 -12.502 -8.495 1.00 90.06 361 ALA A CA 1
ATOM 2758 C C . ALA A 1 361 ? 8.227 -12.277 -8.023 1.00 90.06 361 ALA A C 1
ATOM 2760 O O . ALA A 1 361 ? 8.916 -13.232 -7.640 1.00 90.06 361 ALA A O 1
ATOM 2761 N N . PRO A 1 362 ? 8.674 -11.012 -7.970 1.00 90.50 362 PRO A N 1
ATOM 2762 C CA . PRO A 1 362 ? 9.924 -10.638 -7.328 1.00 90.50 362 PRO A CA 1
ATOM 2763 C C . PRO A 1 362 ? 10.027 -11.148 -5.881 1.00 90.50 362 PRO A C 1
ATOM 2765 O O . PRO A 1 362 ? 9.034 -11.260 -5.154 1.00 90.50 362 PRO A O 1
ATOM 2768 N N . LEU A 1 363 ? 11.251 -11.451 -5.434 1.00 91.44 363 LEU A N 1
ATOM 2769 C CA . LEU A 1 363 ? 11.491 -11.997 -4.092 1.00 91.44 363 LEU A CA 1
ATOM 2770 C C . LEU A 1 363 ? 11.013 -11.049 -2.981 1.00 91.44 363 LEU A C 1
ATOM 2772 O O . LEU A 1 363 ? 10.492 -11.514 -1.970 1.00 91.44 363 LEU A O 1
ATOM 2776 N N . ASP A 1 364 ? 11.181 -9.742 -3.166 1.00 92.44 364 ASP A N 1
ATOM 2777 C CA . ASP A 1 364 ? 10.713 -8.712 -2.237 1.00 92.44 364 ASP A CA 1
ATOM 2778 C C . ASP A 1 364 ? 9.178 -8.689 -2.135 1.00 92.44 364 ASP A C 1
ATOM 2780 O O . ASP A 1 364 ? 8.644 -8.646 -1.025 1.00 92.44 364 ASP A O 1
ATOM 2784 N N . VAL A 1 365 ? 8.461 -8.840 -3.254 1.00 94.25 365 VAL A N 1
ATOM 2785 C CA . VAL A 1 365 ? 6.996 -9.007 -3.262 1.00 94.25 365 VAL A CA 1
ATOM 2786 C C . VAL A 1 365 ? 6.580 -10.263 -2.491 1.00 94.25 365 VAL A C 1
ATOM 2788 O O . VAL A 1 365 ? 5.715 -10.194 -1.613 1.00 94.25 365 VAL A O 1
ATOM 2791 N N . LEU A 1 366 ? 7.212 -11.409 -2.765 1.00 93.44 366 LEU A N 1
ATOM 2792 C CA . LEU A 1 366 ? 6.909 -12.667 -2.074 1.00 93.44 366 LEU A CA 1
ATOM 2793 C C . LEU A 1 366 ? 7.171 -12.569 -0.566 1.00 93.44 366 LEU A C 1
ATOM 2795 O O . LEU A 1 366 ? 6.344 -13.001 0.241 1.00 93.44 366 LEU A O 1
ATOM 2799 N N . GLN A 1 367 ? 8.294 -11.969 -0.168 1.00 92.50 367 GLN A N 1
ATOM 2800 C CA . GLN A 1 367 ? 8.608 -11.723 1.237 1.00 92.50 367 GLN A CA 1
ATOM 2801 C C . GLN A 1 367 ? 7.561 -10.820 1.887 1.00 92.50 367 GLN A C 1
ATOM 2803 O O . GLN A 1 367 ? 7.079 -11.145 2.973 1.00 92.50 367 GLN A O 1
ATOM 2808 N N . ALA A 1 368 ? 7.153 -9.734 1.232 1.00 92.75 368 ALA A N 1
ATOM 2809 C CA . ALA A 1 368 ? 6.182 -8.799 1.785 1.00 92.75 368 ALA A CA 1
ATOM 2810 C C . ALA A 1 368 ? 4.785 -9.412 1.959 1.00 92.75 368 ALA A C 1
ATOM 2812 O O . ALA A 1 368 ? 4.152 -9.194 2.993 1.00 92.75 368 ALA A O 1
ATOM 2813 N N . VAL A 1 369 ? 4.315 -10.221 1.001 1.00 91.00 369 VAL A N 1
ATOM 2814 C CA . VAL A 1 369 ? 3.022 -10.927 1.100 1.00 91.00 369 VAL A CA 1
ATOM 2815 C C . VAL A 1 369 ? 3.030 -11.954 2.236 1.00 91.00 369 VAL A C 1
ATOM 2817 O O . VAL A 1 369 ? 2.006 -12.161 2.890 1.00 91.00 369 VAL A O 1
ATOM 2820 N N . MET A 1 370 ? 4.181 -12.579 2.495 1.00 88.25 370 MET A N 1
ATOM 2821 C CA . MET A 1 370 ? 4.322 -13.582 3.553 1.00 88.25 370 MET A CA 1
ATOM 2822 C C . MET A 1 370 ? 4.641 -12.978 4.930 1.00 88.25 370 MET A C 1
ATOM 2824 O O . MET A 1 370 ? 4.472 -13.635 5.961 1.00 88.25 370 MET A O 1
ATOM 2828 N N . THR A 1 371 ? 5.092 -11.725 4.969 1.00 85.25 371 THR A N 1
ATOM 2829 C CA . THR A 1 371 ? 5.447 -11.023 6.203 1.00 85.25 371 THR A CA 1
ATOM 2830 C C . THR A 1 371 ? 4.194 -10.711 7.018 1.00 85.25 371 THR A C 1
ATOM 2832 O O . THR A 1 371 ? 3.167 -10.292 6.489 1.00 85.25 371 THR A O 1
ATOM 2835 N N . ASN A 1 372 ? 4.269 -10.923 8.335 1.00 71.69 372 ASN A N 1
ATOM 2836 C CA . ASN A 1 372 ? 3.148 -10.742 9.265 1.00 71.69 372 ASN A CA 1
ATOM 2837 C C . ASN A 1 372 ? 1.918 -11.626 8.982 1.00 71.69 372 ASN A C 1
ATOM 2839 O O . ASN A 1 372 ? 0.840 -11.363 9.518 1.00 71.69 372 ASN A O 1
ATOM 2843 N N . LEU A 1 373 ? 2.073 -12.722 8.223 1.00 70.00 373 LEU A N 1
ATOM 2844 C CA . LEU A 1 373 ? 1.084 -13.798 8.201 1.00 70.00 373 LEU A CA 1
ATOM 2845 C C . LEU A 1 373 ? 0.978 -14.418 9.598 1.00 70.00 373 LEU A C 1
ATOM 2847 O O . LEU A 1 373 ? 1.758 -15.285 9.988 1.00 70.00 373 LEU A O 1
ATOM 2851 N N . GLN A 1 374 ? -0.009 -13.963 10.360 1.00 59.97 374 GLN A N 1
ATOM 2852 C CA . GLN A 1 374 ? -0.393 -14.581 11.616 1.00 59.97 374 GLN A CA 1
ATOM 2853 C C . GLN A 1 374 ? -1.520 -15.573 11.351 1.00 59.97 374 GLN A C 1
ATOM 2855 O O . GLN A 1 374 ? -2.574 -15.230 10.808 1.00 59.97 374 GLN A O 1
ATOM 2860 N N . ILE A 1 375 ? -1.324 -16.821 11.771 1.00 48.41 375 ILE A N 1
ATOM 2861 C CA . ILE A 1 375 ? -2.435 -17.762 11.870 1.00 48.41 375 ILE A CA 1
ATOM 2862 C C . ILE A 1 375 ? -3.300 -17.272 13.031 1.00 48.41 375 ILE A C 1
ATOM 2864 O O . ILE A 1 375 ? -2.895 -17.341 14.191 1.00 48.41 375 ILE A O 1
ATOM 2868 N N . ARG A 1 376 ? -4.494 -16.758 12.717 1.00 43.94 376 ARG A N 1
ATOM 2869 C CA . ARG A 1 376 ? -5.483 -16.310 13.708 1.00 43.94 376 ARG A CA 1
ATOM 2870 C C . ARG A 1 376 ? -5.616 -17.372 14.814 1.00 43.94 376 ARG A C 1
ATOM 2872 O O . ARG A 1 376 ? -6.070 -18.483 14.550 1.00 43.94 376 ARG A O 1
ATOM 2879 N N . GLY A 1 377 ? -5.214 -17.035 16.043 1.00 37.81 377 GLY A N 1
ATOM 2880 C CA . GLY A 1 377 ? -5.338 -17.916 17.213 1.00 37.81 377 GLY A CA 1
ATOM 2881 C C . GLY A 1 377 ? -4.108 -18.751 17.594 1.00 37.81 377 GLY A C 1
ATOM 2882 O O . GLY A 1 377 ? -4.228 -19.585 18.491 1.00 37.81 377 GLY A O 1
ATOM 2883 N N . ARG A 1 378 ? -2.937 -18.541 16.981 1.00 33.62 378 ARG A N 1
ATOM 2884 C CA . ARG A 1 378 ? -1.662 -19.088 17.473 1.00 33.62 378 ARG A CA 1
ATOM 2885 C C . ARG A 1 378 ? -0.568 -18.020 17.429 1.00 33.62 378 ARG A C 1
ATOM 2887 O O . ARG A 1 378 ? -0.198 -17.585 16.344 1.00 33.62 378 ARG A O 1
ATOM 2894 N N . ASN A 1 379 ? -0.080 -17.643 18.612 1.00 35.59 379 ASN A N 1
ATOM 2895 C CA . ASN A 1 379 ? 1.305 -17.202 18.778 1.00 35.59 379 ASN A CA 1
ATOM 2896 C C . ASN A 1 379 ? 2.187 -18.442 18.884 1.00 35.59 379 ASN A C 1
ATOM 2898 O O . ASN A 1 379 ? 1.758 -19.380 19.600 1.00 35.59 379 ASN A O 1
#

Secondary structure (DSSP, 8-state):
--HHHHHHHHHHHHHHHHHHHHHHHHHHHHHHHHHHHHHHHHHHHHHHHHHHHHHHHHHHHHHHHGGGSTTT-TTTTS--HHHH-------TTT--TT-SSS---------GGGSEETTT--HHHHHHHTT--EEBSS-B-TT-SSEEBS--TTS-SSEEEEETTEEEEESEEETTEEES-EESTT--B-TTSPBPSSSPPS--B-TTPEEEEGGGGHHHHHHH--TTSSPPPP-SGGGGGGGGGG-SSTT-S-HHHHHHHHHHEESSTTTT---SEEEEEEB-S-B-TTT--EE-BS-GGG--TT-EEEEE-SS-EEEEEEEEE-TT-PEEESS--SS-B-TTT-EEEEEPPPP--TTT--HHHHHHHHT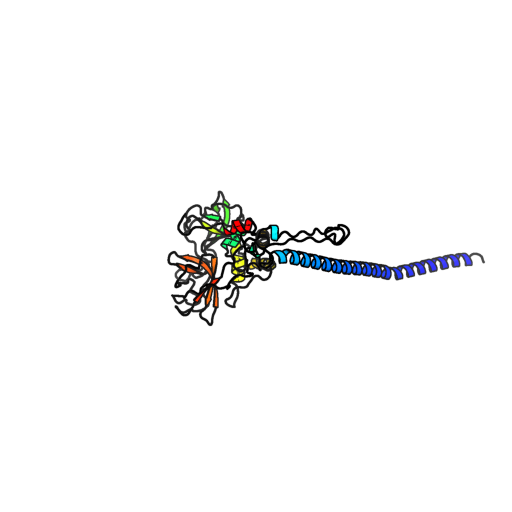T---TT--

Radius of gyration: 32.44 Å; chains: 1; bounding box: 84×91×91 Å

Foldseek 3Di:
DPVVVVVVVVVVVVVVVVVVVVVVVVCVVVVVVVVVVVVVVVVVVVVVQQVVLVVVVVVQQVVLLVCLDPVNDPCVVQDAVVSQDGFPDDPPVPDDLPDPVDHHDDDHGADQLLFFALLFDFLLLLQLLLVQKWWAQAKDALPDQKTATPDGPSPDQWFWKAFLQKIKTANGADPRIGHPIDIQPPFDADPVRHTAWARDHRHIDGGGGMIGGQLSCLSVVQQQPDPAQHGDQDPDLCCNVVSQVSGPDPCRSDPSSSVSCVVGYDSPSCPPPDDQWDDWWFFAAKADAQGRFKTDTPDLPVDDARWKKWKDLPPDIHIFGFSHADPVRITGTNGGHRHIDDGRRMIMTIGDGRHRDPNRHDPSSVSSVPPSPDPPPDD

pLDDT: mean 88.04, std 9.87, range [33.62, 97.5]

Sequence (379 aa):
MKLRSKNRAGFALLTVILVLAALLMLLTPFLVSARNTDQGSAQLYDRALTRAALETARLHVRAELERSHFGVDETAYSDSIAELTVTNRFPDDILNASDHIGVMWDVEVTDIAGMVDLSSAPPQLISNLMGTTTRFTRPVDSDADRLPIAGSAGLPPSGFVVVEGEFIRYSGIEAGELVGVERGIGANYDEEGKPLPGPRPPSSHGVGAPLVDQRAHAPVQWRLDVAKGDVRPFTTPEQLEQLDDWVLDEGGAGLEMIESLHRTTSVHAGIAAGSVWQRPMRLTSSLERDVGDHLTVDSSRYVNEGSTVRLRDGEVSEVFLVTRISRSGTIYLDRAVSNDYDAYSAVVEVQSRRPVNINTAPLDVLQAVMTNLQIRGRN